Protein AF-A0A6U2PSD7-F1 (afdb_monomer)

Secondary structure (DSSP, 8-state):
-HHHHHHHHHHHHHHHHHHHHHHHHHHHHHHHHHHHHHHHHHHHHHHHHHHHHHHHHHHHHHHHHHHHHHHHHHHHHHHHHHHHHHHHHHHHHHHHHS--TTSGGGHHHHHHHHHHHHHHHHHHHHHHHHHHHHHHHHHHHHHHHHHHHHTT---HHHHHHHHHHHHHHHHHHHHHHHHHHHHHHHHHHHHHHHHHHHHHHHHHHHHHHHHHHHHHHHHHHHHHHHHHHHHHHHHHHHHHHHHHHHHHHHTT-HHHHHHHHHHHHHHHHHHHHHHHHHHHHHHHHHHHHHHHHHHHHHHHHHHHHHHHHHHHHHHHHHHHHHHHHHHHHHHHHHHHSS--------PPP------------S----HHHHTTSTT--HHHHHHHHHHT--HHHHHHHIIIIIHHH-TT-SS-EEHHHHHHHHT----HHHHHHHHHTT-SS-SEE-HHHHHHHHHHHHH--HHHHHHHHHHHH-TT--SSB-HHHHHHHHHHHTTT-S-HHHHHHHHHHHHHHHTTTT--TTT-B-HHHHHHHHTT-HHHHHHHHHHHHHHHHHHT-HHHHHHHHHHHTT-

Organism: NCBI:txid163516

Mean predicted aligned error: 21.04 Å

Sequence (571 aa):
SRNHAVIKIQCWWLDKVHWQRIVKQIIEKEQHHRMLYERKLAAKQASIKKLQSLKDKAVSGAIFSEKQFIIKRMFHRRREIVKIQSRWRSYLAFLVLEDKHKRLQNWKFFFRLVFLQRRVQNAVVIQRSVLRFLWKKERICAAVKIQCAFRTYHSINSFQLLLLDLKNISAQKIQRCYWVYCGRCYRKCMRAALEQSTRMIQKAYRRHQALNTAHYRRRKELAMAICEKEKLKKELVWRRHEKRLRDLFASRDNRAAAAIQRSYRSHLTQVREERKAILLVRVEDQKRQTEEDRRNRVIEKKRVKDSLLRSKLRKALETARQIVYWKSERIENNANTGQSHCDHGFGPFTKIKNVSPLKRKNEKVTVDSLKQYKWFNIRLERTMYRFGMDPADILRLHDTSFAGLDFLGEDSVNVADFFEFIGEPCSKFSAWLFSCAHLDGKTSFNFTEYTNLVALVCLMGRDDLLRLLFCSVDQEKNTFLSKEQWMEFVSIMTEYETITHATKSAIRAFERYGEVYGYDRKHKLFFDGFKKILQPFPFVAFPIFRLQAKIKEKHFGEKYWKAISTKLSKD

Structure (mmCIF, N/CA/C/O backbone):
data_AF-A0A6U2PSD7-F1
#
_entry.id   AF-A0A6U2PSD7-F1
#
loop_
_atom_site.group_PDB
_atom_site.id
_atom_site.type_symbol
_atom_site.label_atom_id
_atom_site.label_alt_id
_atom_site.label_comp_id
_atom_site.label_asym_id
_atom_site.label_entity_id
_atom_site.label_seq_id
_atom_site.pdbx_PDB_ins_code
_atom_site.Cartn_x
_atom_site.Cartn_y
_atom_site.Cartn_z
_atom_site.occupancy
_atom_site.B_iso_or_equiv
_atom_site.auth_seq_id
_atom_site.auth_comp_id
_atom_site.auth_asym_id
_atom_site.auth_atom_id
_atom_site.pdbx_PDB_model_num
ATOM 1 N N . SER A 1 1 ? 65.368 31.674 -83.356 1.00 53.53 1 SER A N 1
ATOM 2 C CA . SER A 1 1 ? 64.575 30.689 -82.583 1.00 53.53 1 SER A CA 1
ATOM 3 C C . SER A 1 1 ? 65.362 30.031 -81.441 1.00 53.53 1 SER A C 1
ATOM 5 O O . SER A 1 1 ? 64.817 29.941 -80.349 1.00 53.53 1 SER A O 1
ATOM 7 N N . ARG A 1 2 ? 66.636 29.629 -81.617 1.00 43.56 2 ARG A N 1
ATOM 8 C CA . ARG A 1 2 ? 67.445 28.971 -80.559 1.00 43.56 2 ARG A CA 1
ATOM 9 C C . ARG A 1 2 ? 67.643 29.798 -79.273 1.00 43.56 2 ARG A C 1
ATOM 11 O O . ARG A 1 2 ? 67.434 29.263 -78.191 1.00 43.56 2 ARG A O 1
ATOM 18 N N . ASN A 1 3 ? 67.909 31.105 -79.365 1.00 47.53 3 ASN A N 1
ATOM 19 C CA . ASN A 1 3 ? 68.095 31.955 -78.170 1.00 47.53 3 ASN A CA 1
ATOM 20 C C . ASN A 1 3 ? 66.820 32.105 -77.320 1.00 47.53 3 ASN A C 1
ATOM 22 O O . ASN A 1 3 ? 66.892 32.235 -76.104 1.00 47.53 3 ASN A O 1
ATOM 26 N N . HIS A 1 4 ? 65.642 32.008 -77.939 1.00 51.22 4 HIS A N 1
ATOM 27 C CA . HIS A 1 4 ? 64.362 32.127 -77.238 1.00 51.22 4 HIS A CA 1
ATOM 28 C C . HIS A 1 4 ? 64.016 30.858 -76.435 1.00 51.22 4 HIS A C 1
ATOM 30 O O . HIS A 1 4 ? 63.383 30.932 -75.383 1.00 51.22 4 HIS A O 1
ATOM 36 N N . ALA A 1 5 ? 64.471 29.690 -76.903 1.00 56.47 5 ALA A N 1
ATOM 37 C CA . ALA A 1 5 ? 64.331 28.426 -76.181 1.00 56.47 5 ALA A CA 1
ATOM 38 C C . ALA A 1 5 ? 65.278 28.355 -74.971 1.00 56.47 5 ALA A C 1
ATOM 40 O O . ALA A 1 5 ? 64.866 27.917 -73.900 1.00 56.47 5 ALA A O 1
ATOM 41 N N . VAL A 1 6 ? 66.512 28.854 -75.111 1.00 57.22 6 VAL A N 1
ATOM 42 C CA . VAL A 1 6 ? 67.492 28.908 -74.011 1.00 57.22 6 VAL A CA 1
ATOM 43 C C . VAL A 1 6 ? 67.008 29.823 -72.882 1.00 57.22 6 VAL A C 1
ATOM 45 O O . VAL A 1 6 ? 67.051 29.419 -71.723 1.00 57.22 6 VAL A O 1
ATOM 48 N N . ILE A 1 7 ? 66.446 30.992 -73.210 1.00 59.22 7 ILE A N 1
ATOM 49 C CA . ILE A 1 7 ? 65.887 31.920 -72.213 1.00 59.22 7 ILE A CA 1
ATOM 50 C C . ILE A 1 7 ? 64.680 31.299 -71.492 1.00 59.22 7 ILE A C 1
ATOM 52 O O . ILE A 1 7 ? 64.607 31.364 -70.269 1.00 59.22 7 ILE A O 1
ATOM 56 N N . LYS A 1 8 ? 63.768 30.612 -72.199 1.00 58.31 8 LYS A N 1
ATOM 57 C CA . LYS A 1 8 ? 62.631 29.927 -71.550 1.00 58.31 8 LYS A CA 1
ATOM 58 C C . LYS A 1 8 ? 63.069 28.784 -70.630 1.00 58.31 8 LYS A C 1
ATOM 60 O O . LYS A 1 8 ? 62.488 28.620 -69.561 1.00 58.31 8 LYS A O 1
ATOM 65 N N . ILE A 1 9 ? 64.098 28.025 -71.010 1.00 57.91 9 ILE A N 1
ATOM 66 C CA . ILE A 1 9 ? 64.656 26.956 -70.168 1.00 57.91 9 ILE A CA 1
ATOM 67 C C . ILE A 1 9 ? 65.362 27.549 -68.940 1.00 57.91 9 ILE A C 1
ATOM 69 O O . ILE A 1 9 ? 65.178 27.038 -67.837 1.00 57.91 9 ILE A O 1
ATOM 73 N N . GLN A 1 10 ? 66.100 28.653 -69.094 1.00 48.75 10 GLN A N 1
ATOM 74 C CA . GLN A 1 10 ? 66.728 29.359 -67.973 1.00 48.75 10 GLN A CA 1
ATOM 75 C C . GLN A 1 10 ? 65.694 29.971 -67.018 1.00 48.75 10 GLN A C 1
ATOM 77 O O . GLN A 1 10 ? 65.839 29.812 -65.809 1.00 48.75 10 GLN A O 1
ATOM 82 N N . CYS A 1 11 ? 64.618 30.585 -67.522 1.00 52.31 11 CYS A N 1
ATOM 83 C CA . CYS A 1 11 ? 63.522 31.092 -66.690 1.00 52.31 11 CYS A CA 1
ATOM 84 C C . CYS A 1 11 ? 62.804 29.963 -65.933 1.00 52.31 11 CYS A C 1
ATOM 86 O O . CYS A 1 11 ? 62.555 30.096 -64.739 1.00 52.31 11 CYS A O 1
ATOM 88 N N . TRP A 1 12 ? 62.545 28.824 -66.583 1.00 62.75 12 TRP A N 1
ATOM 89 C CA . TRP A 1 12 ? 61.903 27.670 -65.941 1.00 62.75 12 TRP A CA 1
ATOM 90 C C . TRP A 1 12 ? 62.795 27.009 -64.879 1.00 62.75 12 TRP A C 1
ATOM 92 O O . TRP A 1 12 ? 62.325 26.568 -63.829 1.00 62.75 12 TRP A O 1
ATOM 102 N N . TRP A 1 13 ? 64.107 26.965 -65.124 1.00 61.31 13 TRP A N 1
ATOM 103 C CA . TRP A 1 13 ? 65.076 26.443 -64.164 1.00 61.31 13 TRP A CA 1
ATOM 104 C C . TRP A 1 13 ? 65.257 27.383 -62.964 1.00 61.31 13 TRP A C 1
ATOM 106 O O . TRP A 1 13 ? 65.290 26.918 -61.823 1.00 61.31 13 TRP A O 1
ATOM 116 N N . LEU A 1 14 ? 65.288 28.700 -63.199 1.00 53.59 14 LEU A N 1
ATOM 117 C CA . LEU A 1 14 ? 65.315 29.711 -62.140 1.00 53.59 14 LEU A CA 1
ATOM 118 C C . LEU A 1 14 ? 64.041 29.673 -61.286 1.00 53.59 14 LEU A C 1
ATOM 120 O O . LEU A 1 14 ? 64.161 29.722 -60.064 1.00 53.59 14 LEU A O 1
ATOM 124 N N . ASP A 1 15 ? 62.863 29.462 -61.883 1.00 65.81 15 ASP A N 1
ATOM 125 C CA . ASP A 1 15 ? 61.609 29.248 -61.144 1.00 65.81 15 ASP A CA 1
ATOM 126 C C . ASP A 1 15 ? 61.673 27.994 -60.270 1.00 65.81 15 ASP A C 1
ATOM 128 O O . ASP A 1 15 ? 61.296 28.028 -59.100 1.00 65.81 15 ASP A O 1
ATOM 132 N N . LYS A 1 16 ? 62.229 26.888 -60.777 1.00 69.69 16 LYS A N 1
ATOM 133 C CA . LYS A 1 16 ? 62.371 25.647 -60.000 1.00 69.69 16 LYS A CA 1
ATOM 134 C C . LYS A 1 16 ? 63.311 25.815 -58.802 1.00 69.69 16 LYS A C 1
ATOM 136 O O . LYS A 1 16 ? 63.000 25.331 -57.712 1.00 69.69 16 LYS A O 1
ATOM 141 N N . VAL A 1 17 ? 64.436 26.512 -58.972 1.00 71.50 17 VAL A N 1
ATOM 142 C CA . VAL A 1 17 ? 65.392 26.796 -57.884 1.00 71.50 17 VAL A CA 1
ATOM 143 C C . VAL A 1 17 ? 64.804 27.790 -56.878 1.00 71.50 17 VAL A C 1
ATOM 145 O O . VAL A 1 17 ? 64.969 27.619 -55.666 1.00 71.50 17 VAL A O 1
ATOM 148 N N . HIS A 1 18 ? 64.071 28.800 -57.352 1.00 69.12 18 HIS A N 1
ATOM 149 C CA . HIS A 1 18 ? 63.378 29.756 -56.490 1.00 69.12 18 HIS A CA 1
ATOM 150 C C . HIS A 1 18 ? 62.285 29.062 -55.667 1.00 69.12 18 HIS A C 1
ATOM 152 O O . HIS A 1 18 ? 62.185 29.265 -54.456 1.00 69.12 18 HIS A O 1
ATOM 158 N N . TRP A 1 19 ? 61.548 28.140 -56.286 1.00 62.28 19 TRP A N 1
ATOM 159 C CA . TRP A 1 19 ? 60.524 27.351 -55.613 1.00 62.28 19 TRP A CA 1
ATOM 160 C C . TRP A 1 19 ? 61.103 26.373 -54.595 1.00 62.28 19 TRP A C 1
ATOM 162 O O . TRP A 1 19 ? 60.588 26.265 -53.485 1.00 62.28 19 TRP A O 1
ATOM 172 N N . GLN A 1 20 ? 62.243 25.747 -54.892 1.00 73.81 20 GLN A N 1
ATOM 173 C CA . GLN A 1 20 ? 62.966 24.935 -53.911 1.00 73.81 20 GLN A CA 1
ATOM 174 C C . GLN A 1 20 ? 63.449 25.756 -52.707 1.00 73.81 20 GLN A C 1
ATOM 176 O O . GLN A 1 20 ? 63.364 25.275 -51.577 1.00 73.81 20 GLN A O 1
ATOM 181 N N . ARG A 1 21 ? 63.900 27.004 -52.909 1.00 73.25 21 ARG A N 1
ATOM 182 C CA . ARG A 1 21 ? 64.253 27.906 -51.797 1.00 73.25 21 ARG A CA 1
ATOM 183 C C . ARG A 1 21 ? 63.039 28.282 -50.953 1.00 73.25 21 ARG A C 1
ATOM 185 O O . ARG A 1 21 ? 63.138 28.243 -49.730 1.00 73.25 21 ARG A O 1
ATOM 192 N N . ILE A 1 22 ? 61.905 28.595 -51.575 1.00 65.44 22 ILE A N 1
ATOM 193 C CA . ILE A 1 22 ? 60.672 28.944 -50.855 1.00 65.44 22 ILE A CA 1
ATOM 194 C C . ILE A 1 22 ? 60.147 27.742 -50.063 1.00 65.44 22 ILE A C 1
ATOM 196 O O . ILE A 1 22 ? 59.850 27.874 -48.877 1.00 65.44 22 ILE A O 1
ATOM 200 N N . VAL A 1 23 ? 60.117 26.550 -50.663 1.00 66.31 23 VAL A N 1
ATOM 201 C CA . VAL A 1 23 ? 59.725 25.313 -49.970 1.00 66.31 23 VAL A CA 1
ATOM 202 C C . VAL A 1 23 ? 60.666 25.023 -48.800 1.00 66.31 23 VAL A C 1
ATOM 204 O O . VAL A 1 23 ? 60.197 24.721 -47.704 1.00 66.31 23 VAL A O 1
ATOM 207 N N . LYS A 1 24 ? 61.982 25.186 -48.985 1.00 83.62 24 LYS A N 1
ATOM 208 C CA . LYS A 1 24 ? 62.962 25.027 -47.902 1.00 83.62 24 LYS A CA 1
ATOM 209 C C . LYS A 1 24 ? 62.713 26.017 -46.757 1.00 83.62 24 LYS A C 1
ATOM 211 O O . LYS A 1 24 ? 62.668 25.595 -45.606 1.00 83.62 24 LYS A O 1
ATOM 216 N N . GLN A 1 25 ? 62.453 27.291 -47.055 1.00 79.19 25 GLN A N 1
ATOM 217 C CA . GLN A 1 25 ? 62.132 28.301 -46.037 1.00 79.19 25 GLN A CA 1
ATOM 218 C C . GLN A 1 25 ? 60.815 28.014 -45.302 1.00 79.19 25 GLN A C 1
ATOM 220 O O . GLN A 1 25 ? 60.708 28.278 -44.104 1.00 79.19 25 GLN A O 1
ATOM 225 N N . ILE A 1 26 ? 59.805 27.477 -45.992 1.00 71.12 26 ILE A N 1
ATOM 226 C CA . ILE A 1 26 ? 58.536 27.074 -45.369 1.00 71.12 26 ILE A CA 1
ATOM 227 C C . ILE A 1 26 ? 58.768 25.897 -44.417 1.00 71.12 26 ILE A C 1
ATOM 229 O O . ILE A 1 26 ? 58.312 25.951 -43.276 1.00 71.12 26 ILE A O 1
ATOM 233 N N . ILE A 1 27 ? 59.532 24.886 -44.842 1.00 77.19 27 ILE A N 1
ATOM 234 C CA . ILE A 1 27 ? 59.885 23.730 -44.005 1.00 77.19 27 ILE A CA 1
ATOM 235 C C . ILE A 1 27 ? 60.679 24.178 -42.770 1.00 77.19 27 ILE A C 1
ATOM 237 O O . ILE A 1 27 ? 60.369 23.755 -41.659 1.00 77.19 27 ILE A O 1
ATOM 241 N N . GLU A 1 28 ? 61.658 25.069 -42.930 1.00 85.50 28 GLU A N 1
ATOM 242 C CA . GLU A 1 28 ? 62.446 25.614 -41.816 1.00 85.50 28 GLU A CA 1
ATOM 243 C C . GLU A 1 28 ? 61.575 26.422 -40.838 1.00 85.50 28 GLU A C 1
ATOM 245 O O . GLU A 1 28 ? 61.685 26.253 -39.620 1.00 85.50 28 GLU A O 1
ATOM 250 N N . LYS A 1 29 ? 60.640 27.245 -41.340 1.00 80.44 29 LYS A N 1
ATOM 251 C CA . LYS A 1 29 ? 59.667 27.964 -40.497 1.00 80.44 29 LYS A CA 1
ATOM 252 C C . LYS A 1 29 ? 58.731 27.008 -39.761 1.00 80.44 29 LYS A C 1
ATOM 254 O O . LYS A 1 29 ? 58.447 27.217 -38.581 1.00 80.44 29 LYS A O 1
ATOM 259 N N . GLU A 1 30 ? 58.264 25.953 -40.418 1.00 76.12 30 GLU A N 1
ATOM 260 C CA . GLU A 1 30 ? 57.385 24.956 -39.808 1.00 76.12 30 GLU A CA 1
ATOM 261 C C . GLU A 1 30 ? 58.115 24.149 -38.723 1.00 76.12 30 GLU A C 1
ATOM 263 O O . GLU A 1 30 ? 57.589 23.970 -37.620 1.00 76.12 30 GLU A O 1
ATOM 268 N N . GLN A 1 31 ? 59.366 23.754 -38.974 1.00 83.12 31 GLN A N 1
ATOM 269 C CA . GLN A 1 31 ? 60.235 23.125 -37.976 1.00 83.12 31 GLN A CA 1
ATOM 270 C C . GLN A 1 31 ? 60.494 24.052 -36.782 1.00 83.12 31 GLN A C 1
ATOM 272 O O . GLN A 1 31 ? 60.414 23.614 -35.630 1.00 83.12 31 GLN A O 1
ATOM 277 N N . HIS A 1 32 ? 60.722 25.344 -37.027 1.00 84.12 32 HIS A N 1
ATOM 278 C CA . HIS A 1 32 ? 60.884 26.335 -35.967 1.00 84.12 32 HIS A CA 1
ATOM 279 C C . HIS A 1 32 ? 59.610 26.485 -35.115 1.00 84.12 32 HIS A C 1
ATOM 281 O O . HIS A 1 32 ? 59.669 26.442 -33.881 1.00 84.12 32 HIS A O 1
ATOM 287 N N . HIS A 1 33 ? 58.436 26.579 -35.746 1.00 77.81 33 HIS A N 1
ATOM 288 C CA . HIS A 1 33 ? 57.153 26.623 -35.041 1.00 77.81 33 HIS A CA 1
ATOM 289 C C . HIS A 1 33 ? 56.880 25.349 -34.237 1.00 77.81 33 HIS A C 1
ATOM 291 O O . HIS A 1 33 ? 56.381 25.433 -33.108 1.00 77.81 33 HIS A O 1
ATOM 297 N N . ARG A 1 34 ? 57.245 24.182 -34.775 1.00 78.25 34 ARG A N 1
ATOM 298 C CA . ARG A 1 34 ? 57.134 22.897 -34.080 1.00 78.25 34 ARG A CA 1
ATOM 299 C C . ARG A 1 34 ? 58.025 22.852 -32.840 1.00 78.25 34 ARG A C 1
ATOM 301 O O . ARG A 1 34 ? 57.526 22.529 -31.763 1.00 78.25 34 ARG A O 1
ATOM 308 N N . MET A 1 35 ? 59.280 23.291 -32.943 1.00 89.19 35 MET A N 1
ATOM 309 C CA . MET A 1 35 ? 60.179 23.415 -31.789 1.00 89.19 35 MET A CA 1
ATOM 310 C C . MET A 1 35 ? 59.629 24.363 -30.713 1.00 89.19 35 MET A C 1
ATOM 312 O O . MET A 1 35 ? 59.652 24.041 -29.523 1.00 89.19 35 MET A O 1
ATOM 316 N N . LEU A 1 36 ? 59.103 25.532 -31.098 1.00 84.88 36 LEU A N 1
ATOM 317 C CA . LEU A 1 36 ? 58.498 26.475 -30.149 1.00 84.88 36 LEU A CA 1
ATOM 318 C C . LEU A 1 36 ? 57.265 25.883 -29.456 1.00 84.88 36 LEU A C 1
ATOM 320 O O . LEU A 1 36 ? 57.044 26.117 -28.263 1.00 84.88 36 LEU A O 1
ATOM 324 N N . TYR A 1 37 ? 56.462 25.112 -30.187 1.00 80.25 37 TYR A N 1
ATOM 325 C CA . TYR A 1 37 ? 55.308 24.416 -29.633 1.00 80.25 37 TYR A CA 1
ATOM 326 C C . TYR A 1 37 ? 55.726 23.337 -28.628 1.00 80.25 37 TYR A C 1
ATOM 328 O O . TYR A 1 37 ? 55.183 23.292 -27.522 1.00 80.25 37 TYR A O 1
ATOM 336 N N . GLU A 1 38 ? 56.725 22.522 -28.966 1.00 83.75 38 GLU A N 1
ATOM 337 C CA . GLU A 1 38 ? 57.268 21.482 -28.087 1.00 83.75 38 GLU A CA 1
ATOM 338 C C . GLU A 1 38 ? 57.881 22.081 -26.814 1.00 83.75 38 GLU A C 1
ATOM 340 O O . GLU A 1 38 ? 57.587 21.607 -25.715 1.00 83.75 38 GLU A O 1
ATOM 345 N N . ARG A 1 39 ? 58.604 23.208 -26.913 1.00 87.19 39 ARG A N 1
ATOM 346 C CA . ARG A 1 39 ? 59.087 23.961 -25.739 1.00 87.19 39 ARG A CA 1
ATOM 347 C C . ARG A 1 39 ? 57.944 24.456 -24.849 1.00 87.19 39 ARG A C 1
ATOM 349 O O . ARG A 1 39 ? 58.003 24.300 -23.629 1.00 87.19 39 ARG A O 1
ATOM 356 N N . LYS A 1 40 ? 56.873 25.013 -25.429 1.00 85.94 40 LYS A N 1
ATOM 357 C CA . LYS A 1 40 ? 55.687 25.455 -24.665 1.00 85.94 40 LYS A CA 1
ATOM 358 C C . LYS A 1 40 ? 54.956 24.283 -24.007 1.00 85.94 40 LYS A C 1
ATOM 360 O O . LYS A 1 40 ? 54.444 24.426 -22.894 1.00 85.94 40 LYS A O 1
ATOM 365 N N . LEU A 1 41 ? 54.895 23.133 -24.677 1.00 82.06 41 LEU A N 1
ATOM 366 C CA . LEU A 1 41 ? 54.286 21.920 -24.141 1.00 82.06 41 LEU A CA 1
ATOM 367 C C . LEU A 1 41 ? 55.108 21.362 -22.972 1.00 82.06 41 LEU A C 1
ATOM 369 O O . LEU A 1 41 ? 54.536 21.083 -21.918 1.00 82.06 41 LEU A O 1
ATOM 373 N N . ALA A 1 42 ? 56.432 21.290 -23.121 1.00 84.44 42 ALA A N 1
ATOM 374 C CA . ALA A 1 42 ? 57.354 20.873 -22.069 1.00 84.44 42 ALA A CA 1
ATOM 375 C C . ALA A 1 42 ? 57.277 21.802 -20.845 1.00 84.44 42 ALA A C 1
ATOM 377 O O . ALA A 1 42 ? 57.155 21.325 -19.716 1.00 84.44 42 ALA A O 1
ATOM 378 N N . ALA A 1 43 ? 57.230 23.123 -21.054 1.00 85.25 43 ALA A N 1
ATOM 379 C CA . ALA A 1 43 ? 57.054 24.097 -19.976 1.00 85.25 43 ALA A CA 1
ATOM 380 C C . ALA A 1 43 ? 55.729 23.890 -19.221 1.00 85.25 43 ALA A C 1
ATOM 382 O O . ALA A 1 43 ? 55.714 23.842 -17.992 1.00 85.25 43 ALA A O 1
ATOM 383 N N . LYS A 1 44 ? 54.614 23.676 -19.938 1.00 81.38 44 LYS A N 1
ATOM 384 C CA . LYS A 1 44 ? 53.315 23.368 -19.313 1.00 81.38 44 LYS A CA 1
ATOM 385 C C . LYS A 1 44 ? 53.340 22.053 -18.537 1.00 81.38 44 LYS A C 1
ATOM 387 O O . LYS A 1 44 ? 52.790 21.990 -17.439 1.00 81.38 44 LYS A O 1
ATOM 392 N N . GLN A 1 45 ? 53.969 21.012 -19.078 1.00 82.75 45 GLN A N 1
ATOM 393 C CA . GLN A 1 45 ? 54.117 19.730 -18.387 1.00 82.75 45 GLN A CA 1
ATOM 394 C C . GLN A 1 45 ? 54.964 19.871 -17.114 1.00 82.75 45 GLN A C 1
ATOM 396 O O . GLN A 1 45 ? 54.596 19.313 -16.079 1.00 82.75 45 GLN A O 1
ATOM 401 N N . ALA A 1 46 ? 56.033 20.671 -17.145 1.00 84.25 46 ALA A N 1
ATOM 402 C CA . ALA A 1 46 ? 56.832 20.991 -15.966 1.00 84.25 46 ALA A CA 1
ATOM 403 C C . ALA A 1 46 ? 56.017 21.760 -14.908 1.00 84.25 46 ALA A C 1
ATOM 405 O O . ALA A 1 46 ? 56.062 21.411 -13.727 1.00 84.25 46 ALA A O 1
ATOM 406 N N . SER A 1 47 ? 55.199 22.742 -15.311 1.00 81.12 47 SER A N 1
ATOM 407 C CA . SER A 1 47 ? 54.291 23.450 -14.395 1.00 81.12 47 SER A CA 1
ATOM 408 C C . SER A 1 47 ? 53.247 22.521 -13.770 1.00 81.12 47 SER A C 1
ATOM 410 O O . SER A 1 47 ? 52.982 22.619 -12.574 1.00 81.12 47 SER A O 1
ATOM 412 N N . ILE A 1 48 ? 52.682 21.588 -14.544 1.00 76.44 48 ILE A N 1
ATOM 413 C CA . ILE A 1 48 ? 51.728 20.590 -14.036 1.00 76.44 48 ILE A CA 1
ATOM 414 C C . ILE A 1 48 ? 52.404 19.666 -13.019 1.00 76.44 48 ILE A C 1
ATOM 416 O O . ILE A 1 48 ? 51.853 19.470 -11.938 1.00 76.44 48 ILE A O 1
ATOM 420 N N . LYS A 1 49 ? 53.610 19.160 -13.311 1.00 82.38 49 LYS A N 1
ATOM 421 C CA . LYS A 1 49 ? 54.385 18.341 -12.363 1.00 82.38 49 LYS A CA 1
ATOM 422 C C . LYS A 1 49 ? 54.712 19.109 -11.078 1.00 82.38 49 LYS A C 1
ATOM 424 O O . LYS A 1 49 ? 54.605 18.550 -9.990 1.00 82.38 49 LYS A O 1
ATOM 429 N N . LYS A 1 50 ? 55.042 20.403 -11.179 1.00 85.19 50 LYS A N 1
ATOM 430 C CA . LYS A 1 50 ? 55.270 21.283 -10.019 1.00 85.19 50 LYS A CA 1
ATOM 431 C C . LYS A 1 50 ? 53.996 21.486 -9.189 1.00 85.19 50 LYS A C 1
ATOM 433 O O . LYS A 1 50 ? 54.050 21.445 -7.966 1.00 85.19 50 LYS A O 1
ATOM 438 N N . LEU A 1 51 ? 52.839 21.664 -9.827 1.00 72.81 51 LEU A N 1
ATOM 439 C CA . LEU A 1 51 ? 51.552 21.784 -9.129 1.00 72.81 51 LEU A CA 1
ATOM 440 C C . LEU A 1 51 ? 51.112 20.467 -8.480 1.00 72.81 51 LEU A C 1
ATOM 442 O O . LEU A 1 51 ? 50.559 20.485 -7.383 1.00 72.81 51 LEU A O 1
ATOM 446 N N . GLN A 1 52 ? 51.374 19.331 -9.128 1.00 73.00 52 GLN A N 1
ATOM 447 C CA . GLN A 1 52 ? 51.122 18.006 -8.561 1.00 73.00 52 GLN A CA 1
ATOM 448 C C . GLN A 1 52 ? 52.006 17.757 -7.340 1.00 73.00 52 GLN A C 1
ATOM 450 O O . GLN A 1 52 ? 51.476 17.412 -6.294 1.00 73.00 52 GLN A O 1
ATOM 455 N N . SER A 1 53 ? 53.306 18.059 -7.405 1.00 77.69 53 SER A N 1
ATOM 456 C CA . SER A 1 53 ? 54.190 17.901 -6.245 1.00 77.69 53 SER A CA 1
ATOM 457 C C . SER A 1 53 ? 53.833 18.840 -5.086 1.00 77.69 53 SER A C 1
ATOM 459 O O . SER A 1 53 ? 53.929 18.441 -3.929 1.00 77.69 53 SER A O 1
ATOM 461 N N . LEU A 1 54 ? 53.357 20.061 -5.363 1.00 73.44 54 LEU A N 1
ATOM 462 C CA . LEU A 1 54 ? 52.826 20.968 -4.336 1.00 73.44 54 LEU A CA 1
ATOM 463 C C . LEU A 1 54 ? 51.520 20.448 -3.724 1.00 73.44 54 LEU A C 1
ATOM 465 O O . LEU A 1 54 ? 51.350 20.511 -2.508 1.00 73.44 54 LEU A O 1
ATOM 469 N N . LYS A 1 55 ? 50.616 19.898 -4.541 1.00 74.00 55 LYS A N 1
ATOM 470 C CA . LYS A 1 55 ? 49.373 19.274 -4.073 1.00 74.00 55 LYS A CA 1
ATOM 471 C C . LYS A 1 55 ? 49.664 18.038 -3.227 1.00 74.00 55 LYS A C 1
ATOM 473 O O . LYS A 1 55 ? 49.078 17.896 -2.160 1.00 74.00 55 LYS A O 1
ATOM 478 N N . ASP A 1 56 ? 50.595 17.197 -3.649 1.00 66.62 56 ASP A N 1
ATOM 479 C CA . ASP A 1 56 ? 50.983 15.997 -2.915 1.00 66.62 56 ASP A CA 1
ATOM 480 C C . ASP A 1 56 ? 51.705 16.360 -1.615 1.00 66.62 56 ASP A C 1
ATOM 482 O O . ASP A 1 56 ? 51.445 15.734 -0.591 1.00 66.62 56 ASP A O 1
ATOM 486 N N . LYS A 1 57 ? 52.507 17.436 -1.587 1.00 69.81 57 LYS A N 1
ATOM 487 C CA . LYS A 1 57 ? 53.086 18.001 -0.353 1.00 69.81 57 LYS A CA 1
ATOM 488 C C . LYS A 1 57 ? 52.028 18.603 0.579 1.00 69.81 57 LYS A C 1
ATOM 490 O O . LYS A 1 57 ? 52.110 18.410 1.786 1.00 69.81 57 LYS A O 1
ATOM 495 N N . ALA A 1 58 ? 51.010 19.282 0.049 1.00 63.22 58 ALA A N 1
ATOM 496 C CA . ALA A 1 58 ? 49.926 19.856 0.850 1.00 63.22 58 ALA A CA 1
ATOM 497 C C . ALA A 1 58 ? 48.993 18.775 1.420 1.00 63.22 58 ALA A C 1
ATOM 499 O O . ALA A 1 58 ? 48.609 18.829 2.586 1.00 63.22 58 ALA A O 1
ATOM 500 N N . VAL A 1 59 ? 48.664 17.760 0.617 1.00 57.06 59 VAL A N 1
ATOM 501 C CA . VAL A 1 59 ? 47.828 16.622 1.016 1.00 57.06 59 VAL A CA 1
ATOM 502 C C . VAL A 1 59 ? 48.580 15.711 1.984 1.00 57.06 59 VAL A C 1
ATOM 504 O O . VAL A 1 59 ? 48.018 15.332 3.007 1.00 57.06 59 VAL A O 1
ATOM 507 N N . SER A 1 60 ? 49.857 15.408 1.736 1.00 54.56 60 SER A N 1
ATOM 508 C CA . SER A 1 60 ? 50.681 14.658 2.692 1.00 54.56 60 SER A CA 1
ATOM 509 C C . SER A 1 60 ? 50.929 15.453 3.973 1.00 54.56 60 SER A C 1
ATOM 511 O O . SER A 1 60 ? 50.821 14.868 5.040 1.00 54.56 60 SER A O 1
ATOM 513 N N . GLY A 1 61 ? 51.138 16.771 3.910 1.00 65.88 61 GLY A N 1
ATOM 514 C CA . GLY A 1 61 ? 51.256 17.644 5.082 1.00 65.88 61 GLY A CA 1
ATOM 515 C C . GLY A 1 61 ? 49.976 17.729 5.920 1.00 65.88 61 GLY A C 1
ATOM 516 O O . GLY A 1 61 ? 50.049 17.638 7.143 1.00 65.88 61 GLY A O 1
ATOM 517 N N . ALA A 1 62 ? 48.801 17.830 5.289 1.00 53.16 62 ALA A N 1
ATOM 518 C CA . ALA A 1 62 ? 47.507 17.843 5.979 1.00 53.16 62 ALA A CA 1
ATOM 519 C C . ALA A 1 62 ? 47.148 16.469 6.567 1.00 53.16 62 ALA A C 1
ATOM 521 O O . ALA A 1 62 ? 46.740 16.370 7.720 1.00 53.16 62 ALA A O 1
ATOM 522 N N . ILE A 1 63 ? 47.379 15.387 5.817 1.00 51.38 63 ILE A N 1
ATOM 523 C CA . ILE A 1 63 ? 47.164 14.021 6.311 1.00 51.38 63 ILE A CA 1
ATOM 524 C C . ILE A 1 63 ? 48.172 13.685 7.416 1.00 51.38 63 ILE A C 1
ATOM 526 O O . ILE A 1 63 ? 47.818 13.007 8.378 1.00 51.38 63 ILE A O 1
ATOM 530 N N . PHE A 1 64 ? 49.417 14.153 7.311 1.00 54.28 64 PHE A N 1
ATOM 531 C CA . PHE A 1 64 ? 50.442 13.946 8.329 1.00 54.28 64 PHE A CA 1
ATOM 532 C C . PHE A 1 64 ? 50.169 14.782 9.579 1.00 54.28 64 PHE A C 1
ATOM 534 O O . PHE A 1 64 ? 50.304 14.241 10.670 1.00 54.28 64 PHE A O 1
ATOM 541 N N . SER A 1 65 ? 49.718 16.037 9.467 1.00 59.34 65 SER A N 1
ATOM 542 C CA . SER A 1 65 ? 49.356 16.866 10.626 1.00 59.34 65 SER A CA 1
ATOM 543 C C . SER A 1 65 ? 48.109 16.340 11.341 1.00 59.34 65 SER A C 1
ATOM 545 O O . SER A 1 65 ? 48.090 16.281 12.570 1.00 59.34 65 SER A O 1
ATOM 547 N N . GLU A 1 66 ? 47.113 15.850 10.601 1.00 56.09 66 GLU A N 1
ATOM 548 C CA . GLU A 1 66 ? 45.894 15.268 11.162 1.00 56.09 66 GLU A CA 1
ATOM 549 C C . GLU A 1 66 ? 46.153 13.879 11.768 1.00 56.09 66 GLU A C 1
ATOM 551 O O . GLU A 1 66 ? 45.715 13.601 12.888 1.00 56.09 66 GLU A O 1
ATOM 556 N N . LYS A 1 67 ? 46.976 13.036 11.122 1.00 58.12 67 LYS A N 1
ATOM 557 C CA . LYS A 1 67 ? 47.467 11.786 11.730 1.00 58.12 67 LYS A CA 1
ATOM 558 C C . LYS A 1 67 ? 48.327 12.058 12.960 1.00 58.12 67 LYS A C 1
ATOM 560 O O . LYS A 1 67 ? 48.111 11.405 13.972 1.00 58.12 67 LYS A O 1
ATOM 565 N N . GLN A 1 68 ? 49.246 13.024 12.929 1.00 63.09 68 GLN A N 1
ATOM 566 C CA . GLN A 1 68 ? 50.052 13.437 14.087 1.00 63.09 68 GLN A CA 1
ATOM 567 C C . GLN A 1 68 ? 49.171 13.963 15.221 1.00 63.09 68 GLN A C 1
ATOM 569 O O . GLN A 1 68 ? 49.425 13.648 16.379 1.00 63.09 68 GLN A O 1
ATOM 574 N N . PHE A 1 69 ? 48.107 14.708 14.920 1.00 61.38 69 PHE A N 1
ATOM 575 C CA . PHE A 1 69 ? 47.156 15.200 15.915 1.00 61.38 69 PHE A CA 1
ATOM 576 C C . PHE A 1 69 ? 46.357 14.056 16.555 1.00 61.38 69 PHE A C 1
ATOM 578 O O . PHE A 1 69 ? 46.257 13.976 17.781 1.00 61.38 69 PHE A O 1
ATOM 585 N N . ILE A 1 70 ? 45.849 13.119 15.749 1.00 59.53 70 ILE A N 1
ATOM 586 C CA . ILE A 1 70 ? 45.138 11.922 16.226 1.00 59.53 70 ILE A CA 1
ATOM 587 C C . ILE A 1 70 ? 46.075 11.025 17.044 1.00 59.53 70 ILE A C 1
ATOM 589 O O . ILE A 1 70 ? 45.710 10.594 18.138 1.00 59.53 70 ILE A O 1
ATOM 593 N N . ILE A 1 71 ? 47.299 10.803 16.564 1.00 60.81 71 ILE A N 1
ATOM 594 C CA . ILE A 1 71 ? 48.334 10.011 17.232 1.00 60.81 71 ILE A CA 1
ATOM 595 C C . ILE A 1 71 ? 48.749 10.685 18.543 1.00 60.81 71 ILE A C 1
ATOM 597 O O . ILE A 1 71 ? 48.719 10.021 19.572 1.00 60.81 71 ILE A O 1
ATOM 601 N N . LYS A 1 72 ? 49.023 11.997 18.577 1.00 61.50 72 LYS A N 1
ATOM 602 C CA . LYS A 1 72 ? 49.310 12.744 19.819 1.00 61.50 72 LYS A CA 1
ATOM 603 C C . LYS A 1 72 ? 48.150 12.669 20.807 1.00 61.50 72 LYS A C 1
ATOM 605 O O . LYS A 1 72 ? 48.385 12.487 21.996 1.00 61.50 72 LYS A O 1
ATOM 610 N N . ARG A 1 73 ? 46.896 12.737 20.346 1.00 62.03 73 ARG A N 1
ATOM 611 C CA . ARG A 1 73 ? 45.707 12.631 21.210 1.00 62.03 73 ARG A CA 1
ATOM 612 C C . ARG A 1 73 ? 45.501 11.211 21.743 1.00 62.03 73 ARG A C 1
ATOM 614 O O . ARG A 1 73 ? 45.128 11.040 22.904 1.00 62.03 73 ARG A O 1
ATOM 621 N N . MET A 1 74 ? 45.785 10.196 20.930 1.00 59.53 74 MET A N 1
ATOM 622 C CA . MET A 1 74 ? 45.804 8.792 21.343 1.00 59.53 74 MET A CA 1
ATOM 623 C C . MET A 1 74 ? 46.944 8.497 22.315 1.00 59.53 74 MET A C 1
ATOM 625 O O . MET A 1 74 ? 46.706 7.839 23.322 1.00 59.53 74 MET A O 1
ATOM 629 N N . PHE A 1 75 ? 48.150 9.008 22.060 1.00 60.16 75 PHE A N 1
ATOM 630 C CA . PHE A 1 75 ? 49.288 8.903 22.968 1.00 60.16 75 PHE A CA 1
ATOM 631 C C . PHE A 1 75 ? 49.034 9.665 24.256 1.00 60.16 75 PHE A C 1
ATOM 633 O O . PHE A 1 75 ? 49.365 9.143 25.304 1.00 60.16 75 PHE A O 1
ATOM 640 N N . HIS A 1 76 ? 48.390 10.831 24.228 1.00 61.03 76 HIS A N 1
ATOM 641 C CA . HIS A 1 76 ? 48.022 11.544 25.446 1.00 61.03 76 HIS A CA 1
ATOM 642 C C . HIS A 1 76 ? 46.999 10.744 26.259 1.00 61.03 76 HIS A C 1
ATOM 644 O O . HIS A 1 76 ? 47.224 10.510 27.437 1.00 61.03 76 HIS A O 1
ATOM 650 N N . ARG A 1 77 ? 45.950 10.194 25.628 1.00 58.84 77 ARG A N 1
ATOM 651 C CA . ARG A 1 77 ? 45.001 9.291 26.306 1.00 58.84 77 ARG A CA 1
ATOM 652 C C . ARG A 1 77 ? 45.668 8.024 26.832 1.00 58.84 77 ARG A C 1
ATOM 654 O O . ARG A 1 77 ? 45.393 7.641 27.958 1.00 58.84 77 ARG A O 1
ATOM 661 N N . ARG A 1 78 ? 46.558 7.389 26.063 1.00 59.41 78 ARG A N 1
ATOM 662 C CA . ARG A 1 78 ? 47.336 6.228 26.520 1.00 59.41 78 ARG A CA 1
ATOM 663 C C . ARG A 1 78 ? 48.297 6.602 27.639 1.00 59.41 78 ARG A C 1
ATOM 665 O O . ARG A 1 78 ? 48.405 5.834 28.572 1.00 59.41 78 ARG A O 1
ATOM 672 N N . ARG A 1 79 ? 48.950 7.762 27.596 1.00 63.47 79 ARG A N 1
ATOM 673 C CA . ARG A 1 79 ? 49.873 8.242 28.633 1.00 63.47 79 ARG A CA 1
ATOM 674 C C . ARG A 1 79 ? 49.117 8.605 29.906 1.00 63.47 79 ARG A C 1
ATOM 676 O O . ARG A 1 79 ? 49.604 8.290 30.977 1.00 63.47 79 ARG A O 1
ATOM 683 N N . GLU A 1 80 ? 47.916 9.169 29.807 1.00 60.62 80 GLU A N 1
ATOM 684 C CA . GLU A 1 80 ? 47.031 9.389 30.956 1.00 60.62 80 GLU A CA 1
ATOM 685 C C . GLU A 1 80 ? 46.480 8.067 31.504 1.00 60.62 80 GLU A C 1
ATOM 687 O O . GLU A 1 80 ? 46.533 7.845 32.706 1.00 60.62 80 GLU A O 1
ATOM 692 N N . ILE A 1 81 ? 46.063 7.127 30.651 1.00 54.72 81 ILE A N 1
ATOM 693 C CA . ILE A 1 81 ? 45.653 5.779 31.080 1.00 54.72 81 ILE A CA 1
ATOM 694 C C . ILE A 1 81 ? 46.824 5.031 31.725 1.00 54.72 81 ILE A C 1
ATOM 696 O O . ILE A 1 81 ? 46.638 4.421 32.767 1.00 54.72 81 ILE A O 1
ATOM 700 N N . VAL A 1 82 ? 48.032 5.115 31.168 1.00 64.38 82 VAL A N 1
ATOM 701 C CA . VAL A 1 82 ? 49.246 4.490 31.709 1.00 64.38 82 VAL A CA 1
ATOM 702 C C . VAL A 1 82 ? 49.699 5.192 32.982 1.00 64.38 82 VAL A C 1
ATOM 704 O O . VAL A 1 82 ? 50.118 4.504 33.896 1.00 64.38 82 VAL A O 1
ATOM 707 N N . LYS A 1 83 ? 49.558 6.517 33.121 1.00 62.84 83 LYS A N 1
ATOM 708 C CA . LYS A 1 83 ? 49.775 7.223 34.397 1.00 62.84 83 LYS A CA 1
ATOM 709 C C . LYS A 1 83 ? 48.755 6.800 35.447 1.00 62.84 83 LYS A C 1
ATOM 711 O O . LYS A 1 83 ? 49.132 6.598 36.592 1.00 62.84 83 LYS A O 1
ATOM 716 N N . ILE A 1 84 ? 47.484 6.648 35.074 1.00 53.53 84 ILE A N 1
ATOM 717 C CA . ILE A 1 84 ? 46.425 6.171 35.971 1.00 53.53 84 ILE A CA 1
ATOM 718 C C . ILE A 1 84 ? 46.705 4.724 36.377 1.00 53.53 84 ILE A C 1
ATOM 720 O O . ILE A 1 84 ? 46.662 4.410 37.558 1.00 53.53 84 ILE A O 1
ATOM 724 N N . GLN A 1 85 ? 47.062 3.860 35.430 1.00 54.38 85 GLN A N 1
ATOM 725 C CA . GLN A 1 85 ? 47.396 2.459 35.676 1.00 54.38 85 GLN A CA 1
ATOM 726 C C . GLN A 1 85 ? 48.711 2.302 36.440 1.00 54.38 85 GLN A C 1
ATOM 728 O O . GLN A 1 85 ? 48.794 1.434 37.293 1.00 54.38 85 GLN A O 1
ATOM 733 N N . SER A 1 86 ? 49.720 3.132 36.182 1.00 60.16 86 SER A N 1
ATOM 734 C CA . SER A 1 86 ? 50.988 3.168 36.916 1.00 60.16 86 SER A CA 1
ATOM 735 C C . SER A 1 86 ? 50.763 3.672 38.332 1.00 60.16 86 SER A C 1
ATOM 737 O O . SER A 1 86 ? 51.179 2.996 39.255 1.00 60.16 86 SER A O 1
ATOM 739 N N . ARG A 1 87 ? 50.008 4.757 38.541 1.00 56.84 87 ARG A N 1
ATOM 740 C CA . ARG A 1 87 ? 49.613 5.204 39.887 1.00 56.84 87 ARG A CA 1
ATOM 741 C C . ARG A 1 87 ? 48.794 4.148 40.613 1.00 56.84 87 ARG A C 1
ATOM 743 O O . ARG A 1 87 ? 49.008 3.938 41.795 1.00 56.84 87 ARG A O 1
ATOM 750 N N . TRP A 1 88 ? 47.900 3.458 39.913 1.00 49.66 88 TRP A N 1
ATOM 751 C CA . TRP A 1 88 ? 47.094 2.383 40.480 1.00 49.66 88 TRP A CA 1
ATOM 752 C C . TRP A 1 88 ? 47.930 1.138 40.802 1.00 49.66 88 TRP A C 1
ATOM 754 O O . TRP A 1 88 ? 47.723 0.525 41.838 1.00 49.66 88 TRP A O 1
ATOM 764 N N . ARG A 1 89 ? 48.917 0.793 39.966 1.00 57.50 89 ARG A N 1
ATOM 765 C CA . ARG A 1 89 ? 49.854 -0.316 40.196 1.00 57.50 89 ARG A CA 1
ATOM 766 C C . ARG A 1 89 ? 50.886 0.008 41.265 1.00 57.50 89 ARG A C 1
ATOM 768 O O . ARG A 1 89 ? 51.163 -0.866 42.059 1.00 57.50 89 ARG A O 1
ATOM 775 N N . SER A 1 90 ? 51.407 1.230 41.335 1.00 61.94 90 SER A N 1
ATOM 776 C CA . SER A 1 90 ? 52.256 1.701 42.435 1.00 61.94 90 SER A CA 1
ATOM 777 C C . SER A 1 90 ? 51.467 1.764 43.739 1.00 61.94 90 SER A C 1
ATOM 779 O O . SER A 1 90 ? 51.996 1.405 44.778 1.00 61.94 90 SER A O 1
ATOM 781 N N . TYR A 1 91 ? 50.187 2.143 43.687 1.00 51.41 91 TYR A N 1
ATOM 782 C CA . TYR A 1 91 ? 49.285 2.105 44.837 1.00 51.41 91 TYR A CA 1
ATOM 783 C C . TYR A 1 91 ? 48.967 0.670 45.271 1.00 51.41 91 TYR A C 1
ATOM 785 O O . TYR A 1 91 ? 48.986 0.381 46.459 1.00 51.41 91 TYR A O 1
ATOM 793 N N . LEU A 1 92 ? 48.737 -0.252 44.333 1.00 49.38 92 LEU A N 1
ATOM 794 C CA . LEU A 1 92 ? 48.569 -1.668 44.650 1.00 49.38 92 LEU A CA 1
ATOM 795 C C . LEU A 1 92 ? 49.862 -2.327 45.127 1.00 49.38 92 LEU A C 1
ATOM 797 O O . LEU A 1 92 ? 49.810 -3.100 46.064 1.00 49.38 92 LEU A O 1
ATOM 801 N N . ALA A 1 93 ? 51.004 -2.030 44.515 1.00 56.16 93 ALA A N 1
ATOM 802 C CA . ALA A 1 93 ? 52.302 -2.543 44.937 1.00 56.16 93 ALA A CA 1
ATOM 803 C C . ALA A 1 93 ? 52.661 -2.017 46.331 1.00 56.16 93 ALA A C 1
ATOM 805 O O . ALA A 1 93 ? 53.145 -2.782 47.150 1.00 56.16 93 ALA A O 1
ATOM 806 N N . PHE A 1 94 ? 52.330 -0.759 46.641 1.00 53.50 94 PHE A N 1
ATOM 807 C CA . PHE A 1 94 ? 52.414 -0.207 47.994 1.00 53.50 94 PHE A CA 1
ATOM 808 C C . PHE A 1 94 ? 51.485 -0.948 48.976 1.00 53.50 94 PHE A C 1
ATOM 810 O O . PHE A 1 94 ? 51.900 -1.277 50.078 1.00 53.50 94 PHE A O 1
ATOM 817 N N . LEU A 1 95 ? 50.260 -1.292 48.559 1.00 46.12 95 LEU A N 1
ATOM 818 C CA . LEU A 1 95 ? 49.304 -2.071 49.364 1.00 46.12 95 LEU A CA 1
ATOM 819 C C . LEU A 1 95 ? 49.638 -3.568 49.493 1.00 46.12 95 LEU A C 1
ATOM 821 O O . LEU A 1 95 ? 49.092 -4.220 50.375 1.00 46.12 95 LEU A O 1
ATOM 825 N N . VAL A 1 96 ? 50.459 -4.117 48.594 1.00 50.66 96 VAL A N 1
ATOM 826 C CA . VAL A 1 96 ? 50.894 -5.525 48.592 1.00 50.66 96 VAL A CA 1
ATOM 827 C C . VAL A 1 96 ? 52.231 -5.688 49.323 1.00 50.66 96 VAL A C 1
ATOM 829 O O . VAL A 1 96 ? 52.450 -6.722 49.939 1.00 50.66 96 VAL A O 1
ATOM 832 N N . LEU A 1 97 ? 53.106 -4.675 49.292 1.00 50.66 97 LEU A N 1
ATOM 833 C CA . LEU A 1 97 ? 54.366 -4.660 50.045 1.00 50.66 97 LEU A CA 1
ATOM 834 C C . LEU A 1 97 ? 54.168 -4.289 51.523 1.00 50.66 97 LEU A C 1
ATOM 836 O O . LEU A 1 97 ? 54.928 -4.750 52.368 1.00 50.66 97 LEU A O 1
ATOM 840 N N . GLU A 1 98 ? 53.135 -3.514 51.864 1.00 51.59 98 GLU A N 1
ATOM 841 C CA . GLU A 1 98 ? 52.667 -3.394 53.247 1.00 51.59 98 GLU A CA 1
ATOM 842 C C . GLU A 1 98 ? 51.556 -4.417 53.498 1.00 51.59 98 GLU A C 1
ATOM 844 O O . GLU A 1 98 ? 50.374 -4.126 53.309 1.00 51.59 98 GLU A O 1
ATOM 849 N N . ASP A 1 99 ? 51.943 -5.617 53.931 1.00 50.12 99 ASP A N 1
ATOM 850 C CA . ASP A 1 99 ? 51.059 -6.741 54.259 1.00 50.12 99 ASP A CA 1
ATOM 851 C C . ASP A 1 99 ? 50.122 -6.441 55.448 1.00 50.12 99 ASP A C 1
ATOM 853 O O . ASP A 1 99 ? 50.271 -6.958 56.555 1.00 50.12 99 ASP A O 1
ATOM 857 N N . LYS A 1 100 ? 49.159 -5.529 55.258 1.00 47.94 100 LYS A N 1
ATOM 858 C CA . LYS A 1 100 ? 48.098 -5.216 56.224 1.00 47.94 100 LYS A CA 1
ATOM 859 C C . LYS A 1 100 ? 46.783 -4.913 55.511 1.00 47.94 100 LYS A C 1
ATOM 861 O O . LYS A 1 100 ? 46.393 -3.771 55.265 1.00 47.94 100 LYS A O 1
ATOM 866 N N . HIS A 1 101 ? 46.017 -5.984 55.336 1.00 48.66 101 HIS A N 1
ATOM 867 C CA . HIS A 1 101 ? 44.656 -6.100 54.798 1.00 48.66 101 HIS A CA 1
ATOM 868 C C . HIS A 1 101 ? 43.550 -5.205 55.432 1.00 48.66 101 HIS A C 1
ATOM 870 O O . HIS A 1 101 ? 42.370 -5.364 55.113 1.00 48.66 101 HIS A O 1
ATOM 876 N N . LYS A 1 102 ? 43.865 -4.241 56.315 1.00 49.78 102 LYS A N 1
ATOM 877 C CA . LYS A 1 102 ? 42.876 -3.473 57.108 1.00 49.78 102 LYS A CA 1
ATOM 878 C C . LYS A 1 102 ? 42.471 -2.095 56.557 1.00 49.78 102 LYS A C 1
ATOM 880 O O . LYS A 1 102 ? 41.530 -1.509 57.084 1.00 49.78 102 LYS A O 1
ATOM 885 N N . ARG A 1 103 ? 43.092 -1.553 55.497 1.00 48.62 103 ARG A N 1
ATOM 886 C CA . ARG A 1 103 ? 42.787 -0.171 55.026 1.00 48.62 103 ARG A CA 1
ATOM 887 C C . ARG A 1 103 ? 41.935 -0.037 53.757 1.00 48.62 103 ARG A C 1
ATOM 889 O O . ARG A 1 103 ? 41.475 1.066 53.464 1.00 48.62 103 ARG A O 1
ATOM 896 N N . LEU A 1 104 ? 41.576 -1.131 53.082 1.00 45.84 104 LEU A N 1
ATOM 897 C CA . LEU A 1 104 ? 40.607 -1.111 51.966 1.00 45.84 104 LEU A CA 1
ATOM 898 C C . LEU A 1 104 ? 39.178 -0.700 52.391 1.00 45.84 104 LEU A C 1
ATOM 900 O O . LEU A 1 104 ? 38.377 -0.286 51.552 1.00 45.84 104 LEU A O 1
ATOM 904 N N . GLN A 1 105 ? 38.865 -0.700 53.693 1.00 47.09 105 GLN A N 1
ATOM 905 C CA . GLN A 1 105 ? 37.604 -0.156 54.216 1.00 47.09 105 GLN A CA 1
ATOM 906 C C . GLN A 1 105 ? 37.547 1.389 54.255 1.00 47.09 105 GLN A C 1
ATOM 908 O O . GLN A 1 105 ? 36.452 1.954 54.307 1.00 47.09 105 GLN A O 1
ATOM 913 N N . ASN A 1 106 ? 38.676 2.098 54.122 1.00 49.34 106 ASN A N 1
ATOM 914 C CA . ASN A 1 106 ? 38.713 3.560 54.274 1.00 49.34 106 ASN A CA 1
ATOM 915 C C . ASN A 1 106 ? 38.466 4.361 52.984 1.00 49.34 106 ASN A C 1
ATOM 917 O O . ASN A 1 106 ? 38.223 5.565 53.054 1.00 49.34 106 ASN A O 1
ATOM 921 N N . TRP A 1 107 ? 38.393 3.726 51.810 1.00 42.41 107 TRP A N 1
ATOM 922 C CA . TRP A 1 107 ? 37.974 4.422 50.579 1.00 42.41 107 TRP A CA 1
ATOM 923 C C . TRP A 1 107 ? 36.500 4.849 50.626 1.00 42.41 107 TRP A C 1
ATOM 925 O O . TRP A 1 107 ? 36.143 5.949 50.199 1.00 42.41 107 TRP A O 1
ATOM 935 N N . LYS A 1 108 ? 35.644 4.026 51.251 1.00 44.88 108 LYS A N 1
ATOM 936 C CA . LYS A 1 108 ? 34.269 4.416 51.596 1.00 44.88 108 LYS A CA 1
ATOM 937 C C . LYS A 1 108 ? 34.240 5.559 52.610 1.00 44.88 108 LYS A C 1
ATOM 939 O O . LYS A 1 108 ? 33.282 6.319 52.584 1.00 44.88 108 LYS A O 1
ATOM 944 N N . PHE A 1 109 ? 35.252 5.694 53.470 1.00 47.53 109 PHE A N 1
ATOM 945 C CA . PHE A 1 109 ? 35.329 6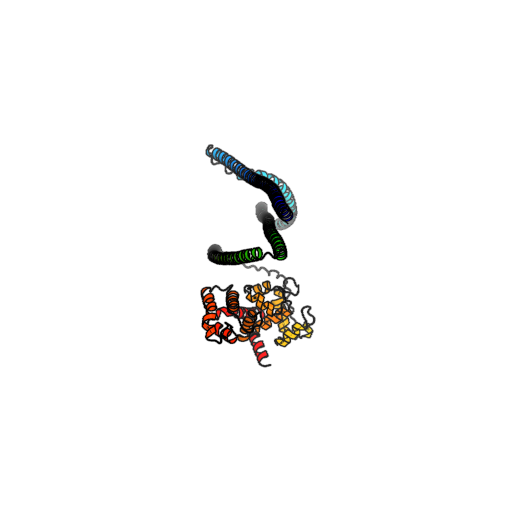.727 54.506 1.00 47.53 109 PHE A CA 1
ATOM 946 C C . PHE A 1 109 ? 35.742 8.091 53.936 1.00 47.53 109 PHE A C 1
ATOM 948 O O . PHE A 1 109 ? 35.091 9.083 54.241 1.00 47.53 109 PHE A O 1
ATOM 955 N N . PHE A 1 110 ? 36.721 8.146 53.027 1.00 42.78 110 PHE A N 1
ATOM 956 C CA . PHE A 1 110 ? 37.175 9.403 52.411 1.00 42.78 110 PHE A CA 1
ATOM 957 C C . PHE A 1 110 ? 36.123 10.013 51.466 1.00 42.78 110 PHE A C 1
ATOM 959 O O . PHE A 1 110 ? 35.797 11.197 51.566 1.00 42.78 110 PHE A O 1
ATOM 966 N N . PHE A 1 111 ? 35.493 9.185 50.618 1.00 47.06 111 PHE A N 1
ATOM 967 C CA . PHE A 1 111 ? 34.351 9.619 49.801 1.00 47.06 111 PHE A CA 1
ATOM 968 C C . PHE A 1 111 ? 33.120 9.943 50.655 1.00 47.06 111 PHE A C 1
ATOM 970 O O . PHE A 1 111 ? 32.358 10.841 50.302 1.00 47.06 111 PHE A O 1
ATOM 977 N N . ARG A 1 112 ? 32.927 9.259 51.795 1.00 47.72 112 ARG A N 1
ATOM 978 C CA . ARG A 1 112 ? 31.916 9.653 52.782 1.00 47.72 112 ARG A CA 1
ATOM 979 C C . ARG A 1 112 ? 32.245 11.009 53.388 1.00 47.72 112 ARG A C 1
ATOM 981 O O . ARG A 1 112 ? 31.333 11.807 53.424 1.00 47.72 112 ARG A O 1
ATOM 988 N N . LEU A 1 113 ? 33.476 11.321 53.787 1.00 43.22 113 LEU A N 1
ATOM 989 C CA . LEU A 1 113 ? 33.814 12.569 54.488 1.00 43.22 113 LEU A CA 1
ATOM 990 C C . LEU A 1 113 ? 33.576 13.827 53.643 1.00 43.22 113 LEU A C 1
ATOM 992 O O . LEU A 1 113 ? 32.864 14.728 54.082 1.00 43.22 113 LEU A O 1
ATOM 996 N N . VAL A 1 114 ? 34.078 13.857 52.404 1.00 45.72 114 VAL A N 1
ATOM 997 C CA . VAL A 1 114 ? 33.947 15.030 51.514 1.00 45.72 114 VAL A CA 1
ATOM 998 C C . VAL A 1 114 ? 32.485 15.262 51.095 1.00 45.72 114 VAL A C 1
ATOM 1000 O O . VAL A 1 114 ? 32.026 16.401 50.999 1.00 45.72 114 VAL A O 1
ATOM 1003 N N . PHE A 1 115 ? 31.702 14.191 50.911 1.00 49.72 115 PHE A N 1
ATOM 1004 C CA . PHE A 1 115 ? 30.262 14.296 50.635 1.00 49.72 115 PHE A CA 1
ATOM 1005 C C . PHE A 1 115 ? 29.411 14.489 51.902 1.00 49.72 115 PHE A C 1
ATOM 1007 O O . PHE A 1 115 ? 28.354 15.118 51.825 1.00 49.72 115 PHE A O 1
ATOM 1014 N N . LEU A 1 116 ? 29.837 13.982 53.065 1.00 47.50 116 LEU A N 1
ATOM 1015 C CA . LEU A 1 116 ? 29.167 14.201 54.349 1.00 47.50 116 LEU A CA 1
ATOM 1016 C C . LEU A 1 116 ? 29.304 15.653 54.774 1.00 47.50 116 LEU A C 1
ATOM 1018 O O . LEU A 1 116 ? 28.327 16.187 55.265 1.00 47.50 116 LEU A O 1
ATOM 1022 N N . GLN A 1 117 ? 30.424 16.331 54.530 1.00 42.31 117 GLN A N 1
ATOM 1023 C CA . GLN A 1 117 ? 30.592 17.727 54.945 1.00 42.31 117 GLN A CA 1
ATOM 1024 C C . GLN A 1 117 ? 29.548 18.656 54.287 1.00 42.31 117 GLN A C 1
ATOM 1026 O O . GLN A 1 117 ? 28.923 19.475 54.960 1.00 42.31 117 GLN A O 1
ATOM 1031 N N . ARG A 1 118 ? 29.234 18.429 53.000 1.00 43.47 118 ARG A N 1
ATOM 1032 C CA . ARG A 1 118 ? 28.145 19.119 52.272 1.00 43.47 118 ARG A CA 1
ATOM 1033 C C . ARG A 1 118 ? 26.740 18.594 52.603 1.00 43.47 118 ARG A C 1
ATOM 1035 O O . ARG A 1 118 ? 25.771 19.350 52.533 1.00 43.47 118 ARG A O 1
ATOM 1042 N N . ARG A 1 119 ? 26.599 17.312 52.968 1.00 48.88 119 ARG A N 1
ATOM 1043 C CA . ARG A 1 119 ? 25.322 16.738 53.438 1.00 48.88 119 ARG A CA 1
ATOM 1044 C C . ARG A 1 119 ? 24.982 17.161 54.861 1.00 48.88 119 ARG A C 1
ATOM 1046 O O . ARG A 1 119 ? 23.807 17.336 55.112 1.00 48.88 119 ARG A O 1
ATOM 1053 N N . VAL A 1 120 ? 25.946 17.347 55.759 1.00 45.84 120 VAL A N 1
ATOM 1054 C CA . VAL A 1 120 ? 25.732 17.729 57.162 1.00 45.84 120 VAL A CA 1
ATOM 1055 C C . VAL A 1 120 ? 25.270 19.178 57.239 1.00 45.84 120 VAL A C 1
ATOM 1057 O O . VAL A 1 120 ? 24.292 19.440 57.919 1.00 45.84 120 VAL A O 1
ATOM 1060 N N . GLN A 1 121 ? 25.848 20.101 56.465 1.00 44.88 121 GLN A N 1
ATOM 1061 C CA . GLN A 1 121 ? 25.365 21.489 56.429 1.00 44.88 121 GLN A CA 1
ATOM 1062 C C . GLN A 1 121 ? 23.911 21.585 55.929 1.00 44.88 121 GLN A C 1
ATOM 1064 O O . GLN A 1 121 ? 23.066 22.195 56.582 1.00 44.88 121 GLN A O 1
ATOM 1069 N N . ASN A 1 122 ? 23.577 20.899 54.831 1.00 44.78 122 ASN A N 1
ATOM 1070 C CA . ASN A 1 122 ? 22.214 20.903 54.284 1.00 44.78 122 ASN A CA 1
ATOM 1071 C C . ASN A 1 122 ? 21.227 20.057 55.106 1.00 44.78 122 ASN A C 1
ATOM 1073 O O . ASN A 1 122 ? 20.067 20.434 55.256 1.00 44.78 122 ASN A O 1
ATOM 1077 N N . ALA A 1 123 ? 21.673 18.936 55.676 1.00 43.28 123 ALA A N 1
ATOM 1078 C CA . ALA A 1 123 ? 20.863 18.118 56.569 1.00 43.28 123 ALA A CA 1
ATOM 1079 C C . ALA A 1 123 ? 20.610 18.839 57.889 1.00 43.28 123 ALA A C 1
ATOM 1081 O O . ALA A 1 123 ? 19.492 18.766 58.353 1.00 43.28 123 ALA A O 1
ATOM 1082 N N . VAL A 1 124 ? 21.552 19.601 58.456 1.00 49.53 124 VAL A N 1
ATOM 1083 C CA . VAL A 1 124 ? 21.322 20.395 59.677 1.00 49.53 124 VAL A CA 1
ATOM 1084 C C . VAL A 1 124 ? 20.290 21.496 59.430 1.00 49.53 124 VAL A C 1
ATOM 1086 O O . VAL A 1 124 ? 19.406 21.693 60.262 1.00 49.53 124 VAL A O 1
ATOM 1089 N N . VAL A 1 125 ? 20.329 22.173 58.278 1.00 52.12 125 VAL A N 1
ATOM 1090 C CA . VAL A 1 125 ? 19.321 23.186 57.913 1.00 52.12 125 VAL A CA 1
ATOM 1091 C C . VAL A 1 125 ? 17.939 22.548 57.732 1.00 52.12 125 VAL A C 1
ATOM 1093 O O . VAL A 1 125 ? 16.959 23.017 58.308 1.00 52.12 125 VAL A O 1
ATOM 1096 N N . ILE A 1 126 ? 17.852 21.435 57.001 1.00 47.56 126 ILE A N 1
ATOM 1097 C CA . ILE A 1 126 ? 16.581 20.744 56.734 1.00 47.56 126 ILE A CA 1
ATOM 1098 C C . ILE A 1 126 ? 16.057 20.030 57.986 1.00 47.56 126 ILE A C 1
ATOM 1100 O O . ILE A 1 126 ? 14.863 20.076 58.256 1.00 47.56 126 ILE A O 1
ATOM 1104 N N . GLN A 1 127 ? 16.927 19.433 58.796 1.00 45.53 127 GLN A N 1
ATOM 1105 C CA . GLN A 1 127 ? 16.590 18.801 60.069 1.00 45.53 127 GLN A CA 1
ATOM 1106 C C . GLN A 1 127 ? 16.121 19.856 61.070 1.00 45.53 127 GLN A C 1
ATOM 1108 O O . GLN A 1 127 ? 15.145 19.600 61.754 1.00 45.53 127 GLN A O 1
ATOM 1113 N N . ARG A 1 128 ? 16.686 21.075 61.095 1.00 52.78 128 ARG A N 1
ATOM 1114 C CA . ARG A 1 128 ? 16.151 22.200 61.892 1.00 52.78 128 ARG A CA 1
ATOM 1115 C C . ARG A 1 128 ? 14.768 22.664 61.422 1.00 52.78 128 ARG A C 1
ATOM 1117 O O . ARG A 1 128 ? 13.961 23.062 62.259 1.00 52.78 128 ARG A O 1
ATOM 1124 N N . SER A 1 129 ? 14.479 22.622 60.122 1.00 49.59 129 SER A N 1
ATOM 1125 C CA . SER A 1 129 ? 13.172 23.017 59.565 1.00 49.59 129 SER A CA 1
ATOM 1126 C C . SER A 1 129 ? 12.103 21.936 59.752 1.00 49.59 129 SER A C 1
ATOM 1128 O O . SER A 1 129 ? 10.972 22.231 60.132 1.00 49.59 129 SER A O 1
ATOM 1130 N N . VAL A 1 130 ? 12.475 20.669 59.560 1.00 46.19 130 VAL A N 1
ATOM 1131 C CA . VAL A 1 130 ? 11.608 19.502 59.761 1.00 46.19 130 VAL A CA 1
ATOM 1132 C C . VAL A 1 130 ? 11.393 19.230 61.248 1.00 46.19 130 VAL A C 1
ATOM 1134 O O . VAL A 1 130 ? 10.265 18.950 61.629 1.00 46.19 130 VAL A O 1
ATOM 1137 N N . LEU A 1 131 ? 12.408 19.399 62.107 1.00 49.66 131 LEU A N 1
ATOM 1138 C CA . LEU A 1 131 ? 12.231 19.361 63.562 1.00 49.66 131 LEU A CA 1
ATOM 1139 C C . LEU A 1 131 ? 11.295 20.473 64.014 1.00 49.66 131 LEU A C 1
ATOM 1141 O O . LEU A 1 131 ? 10.400 20.171 64.777 1.00 49.66 131 LEU A O 1
ATOM 1145 N N . ARG A 1 132 ? 11.409 21.712 63.510 1.00 56.25 132 ARG A N 1
ATOM 1146 C CA . ARG A 1 132 ? 10.456 22.792 63.843 1.00 56.25 132 ARG A CA 1
ATOM 1147 C C . ARG A 1 132 ? 9.018 22.462 63.431 1.00 56.25 132 ARG A C 1
ATOM 1149 O O . ARG A 1 132 ? 8.089 22.715 64.195 1.00 56.25 132 ARG A O 1
ATOM 1156 N N . PHE A 1 133 ? 8.832 21.876 62.249 1.00 48.97 133 PHE A N 1
ATOM 1157 C CA . PHE A 1 133 ? 7.513 21.504 61.734 1.00 48.97 133 PHE A CA 1
ATOM 1158 C C . PHE A 1 133 ? 6.905 20.297 62.470 1.00 48.97 133 PHE A C 1
ATOM 1160 O O . PHE A 1 133 ? 5.738 20.330 62.865 1.00 48.97 133 PHE A O 1
ATOM 1167 N N . LEU A 1 134 ? 7.700 19.250 62.706 1.00 48.19 134 LEU A N 1
ATOM 1168 C CA . LEU A 1 134 ? 7.274 18.046 63.418 1.00 48.19 134 LEU A CA 1
ATOM 1169 C C . LEU A 1 134 ? 7.127 18.294 64.920 1.00 48.19 134 LEU A C 1
ATOM 1171 O O . LEU A 1 134 ? 6.133 17.852 65.473 1.00 48.19 134 LEU A O 1
ATOM 1175 N N . TRP A 1 135 ? 7.992 19.088 65.564 1.00 53.84 135 TRP A N 1
ATOM 1176 C CA . TRP A 1 135 ? 7.796 19.510 66.960 1.00 53.84 135 TRP A CA 1
ATOM 1177 C C . TRP A 1 135 ? 6.485 20.259 67.150 1.00 53.84 135 TRP A C 1
ATOM 1179 O O . TRP A 1 135 ? 5.816 20.047 68.154 1.00 53.84 135 TRP A O 1
ATOM 1189 N N . LYS A 1 136 ? 6.093 21.130 66.210 1.00 55.28 136 LYS A N 1
ATOM 1190 C CA . LYS A 1 136 ? 4.836 21.880 66.324 1.00 55.28 136 LYS A CA 1
ATOM 1191 C C . LYS A 1 136 ? 3.621 20.954 66.201 1.00 55.28 136 LYS A C 1
ATOM 1193 O O . LYS A 1 136 ? 2.673 21.091 66.965 1.00 55.28 136 LYS A O 1
ATOM 1198 N N . LYS A 1 137 ? 3.664 19.980 65.287 1.00 53.72 137 LYS A N 1
ATOM 1199 C CA . LYS A 1 137 ? 2.556 19.041 65.043 1.00 53.72 137 LYS A CA 1
ATOM 1200 C C . LYS A 1 137 ? 2.480 17.917 66.089 1.00 53.72 137 LYS A C 1
ATOM 1202 O O . LYS A 1 137 ? 1.389 17.568 66.535 1.00 53.72 137 LYS A O 1
ATOM 1207 N N . GLU A 1 138 ? 3.626 17.395 66.524 1.00 51.91 138 GLU A N 1
ATOM 1208 C CA . GLU A 1 138 ? 3.722 16.387 67.582 1.00 51.91 138 GLU A CA 1
ATOM 1209 C C . GLU A 1 138 ? 3.500 16.986 68.973 1.00 51.91 138 GLU A C 1
ATOM 1211 O O . GLU A 1 138 ? 2.874 16.305 69.768 1.00 51.91 138 GLU A O 1
ATOM 1216 N N . ARG A 1 139 ? 3.867 18.246 69.281 1.00 51.72 139 ARG A N 1
ATOM 1217 C CA . ARG A 1 139 ? 3.459 18.879 70.559 1.00 51.72 139 ARG A CA 1
ATOM 1218 C C . ARG A 1 139 ? 1.948 18.998 70.675 1.00 51.72 139 ARG A C 1
ATOM 1220 O O . ARG A 1 139 ? 1.433 18.768 71.755 1.00 51.72 139 ARG A O 1
ATOM 1227 N N . ILE A 1 140 ? 1.242 19.313 69.589 1.00 57.72 140 ILE A N 1
ATOM 1228 C CA . ILE A 1 140 ? -0.225 19.419 69.604 1.00 57.72 140 ILE A CA 1
ATOM 1229 C C . ILE A 1 140 ? -0.853 18.031 69.793 1.00 57.72 140 ILE A C 1
ATOM 1231 O O . ILE A 1 140 ? -1.689 17.849 70.671 1.00 57.72 140 ILE A O 1
ATOM 1235 N N . CYS A 1 141 ? -0.404 17.018 69.044 1.00 55.78 141 CYS A N 1
ATOM 1236 C CA . CYS A 1 141 ? -0.921 15.652 69.193 1.00 55.78 141 CYS A CA 1
ATOM 1237 C C . CYS A 1 141 ? -0.509 14.981 70.516 1.00 55.78 141 CYS A C 1
ATOM 1239 O O . CYS A 1 141 ? -1.296 14.231 71.086 1.00 55.78 141 CYS A O 1
ATOM 1241 N N . ALA A 1 142 ? 0.704 15.234 71.010 1.00 52.09 142 ALA A N 1
ATOM 1242 C CA . ALA A 1 142 ? 1.186 14.722 72.286 1.00 52.09 142 ALA A CA 1
ATOM 1243 C C . ALA A 1 142 ? 0.529 15.458 73.453 1.00 52.09 142 ALA A C 1
ATOM 1245 O O . ALA A 1 142 ? 0.118 14.792 74.384 1.00 52.09 142 ALA A O 1
ATOM 1246 N N . ALA A 1 143 ? 0.328 16.779 73.401 1.00 51.94 143 ALA A N 1
ATOM 1247 C CA . ALA A 1 143 ? -0.401 17.507 74.444 1.00 51.94 143 ALA A CA 1
ATOM 1248 C C . ALA A 1 143 ? -1.843 17.003 74.584 1.00 51.94 143 ALA A C 1
ATOM 1250 O O . ALA A 1 143 ? -2.285 16.771 75.701 1.00 51.94 143 ALA A O 1
ATOM 1251 N N . VAL A 1 144 ? -2.532 16.732 73.468 1.00 60.06 144 VAL A N 1
ATOM 1252 C CA . VAL A 1 144 ? -3.888 16.154 73.477 1.00 60.06 144 VAL A CA 1
ATOM 1253 C C . VAL A 1 144 ? -3.885 14.726 74.036 1.00 60.06 144 VAL A C 1
ATOM 1255 O O . VAL A 1 144 ? -4.706 14.395 74.886 1.00 60.06 144 VAL A O 1
ATOM 1258 N N . LYS A 1 145 ? -2.930 13.879 73.632 1.00 53.44 145 LYS A N 1
ATOM 1259 C CA . LYS A 1 145 ? -2.823 12.499 74.144 1.00 53.44 145 LYS A CA 1
ATOM 1260 C C . LYS A 1 145 ? -2.385 12.428 75.608 1.00 53.44 145 LYS A C 1
ATOM 1262 O O . LYS A 1 145 ? -2.881 11.580 76.338 1.00 53.44 145 LYS A O 1
ATOM 1267 N N . ILE A 1 146 ? -1.499 13.321 76.041 1.00 52.19 146 ILE A N 1
ATOM 1268 C CA . ILE A 1 146 ? -1.045 13.445 77.429 1.00 52.19 146 ILE A CA 1
ATOM 1269 C C . ILE A 1 146 ? -2.175 14.007 78.294 1.00 52.19 146 ILE A C 1
ATOM 1271 O O . ILE A 1 146 ? -2.397 13.481 79.372 1.00 52.19 146 ILE A O 1
ATOM 1275 N N . GLN A 1 147 ? -2.955 14.984 77.818 1.00 52.66 147 GLN A N 1
ATOM 1276 C CA . GLN A 1 147 ? -4.159 15.454 78.517 1.00 52.66 147 GLN A CA 1
ATOM 1277 C C . GLN A 1 147 ? -5.228 14.360 78.645 1.00 52.66 147 GLN A C 1
ATOM 1279 O O . GLN A 1 147 ? -5.867 14.266 79.689 1.00 52.66 147 GLN A O 1
ATOM 1284 N N . CYS A 1 148 ? -5.411 13.510 77.630 1.00 53.62 148 CYS A N 1
ATOM 1285 C CA . CYS A 1 148 ? -6.313 12.358 77.718 1.00 53.62 148 CYS A CA 1
ATOM 1286 C C . CYS A 1 148 ? -5.794 11.268 78.673 1.00 53.62 148 CYS A C 1
ATOM 1288 O O . CYS A 1 148 ? -6.580 10.714 79.438 1.00 53.62 148 CYS A O 1
ATOM 1290 N N . ALA A 1 149 ? -4.486 10.989 78.672 1.00 50.69 149 ALA A N 1
ATOM 1291 C CA . ALA A 1 149 ? -3.869 9.989 79.548 1.00 50.69 149 ALA A CA 1
ATOM 1292 C C . ALA A 1 149 ? -3.776 10.454 81.015 1.00 50.69 149 ALA A C 1
ATOM 1294 O O . ALA A 1 149 ? -4.025 9.675 81.926 1.00 50.69 149 ALA A O 1
ATOM 1295 N N . PHE A 1 150 ? -3.487 11.735 81.263 1.00 51.88 150 PHE A N 1
ATOM 1296 C CA . PHE A 1 150 ? -3.399 12.310 82.612 1.00 51.88 150 PHE A CA 1
ATOM 1297 C C . PHE A 1 150 ? -4.766 12.373 83.308 1.00 51.88 150 PHE A C 1
ATOM 1299 O O . PHE A 1 150 ? -4.847 12.289 84.526 1.00 51.88 150 PHE A O 1
ATOM 1306 N N . ARG A 1 151 ? -5.857 12.467 82.535 1.00 53.84 151 ARG A N 1
ATOM 1307 C CA . ARG A 1 151 ? -7.236 12.413 83.050 1.00 53.84 151 ARG A CA 1
ATOM 1308 C C . ARG A 1 151 ? -7.694 11.012 83.462 1.00 53.84 151 ARG A C 1
ATOM 1310 O O . ARG A 1 151 ? -8.777 10.894 84.020 1.00 53.84 151 ARG A O 1
ATOM 1317 N N . THR A 1 152 ? -6.925 9.965 83.163 1.00 53.31 152 THR A N 1
ATOM 1318 C CA . THR A 1 152 ? -7.381 8.573 83.312 1.00 53.31 152 THR A CA 1
ATOM 1319 C C . THR A 1 152 ? -6.423 7.652 84.070 1.00 53.31 152 THR A C 1
ATOM 1321 O O . THR A 1 152 ? -6.775 6.494 84.262 1.00 53.31 152 THR A O 1
ATOM 1324 N N . TYR A 1 153 ? -5.246 8.103 84.532 1.00 50.62 153 TYR A N 1
ATOM 1325 C CA . TYR A 1 153 ? -4.225 7.171 85.040 1.00 50.62 153 TYR A CA 1
ATOM 1326 C C . TYR A 1 153 ? -3.472 7.619 86.301 1.00 50.62 153 TYR A C 1
ATOM 1328 O O . TYR A 1 153 ? -2.987 8.743 86.391 1.00 50.62 153 TYR A O 1
ATOM 1336 N N . HIS A 1 154 ? -3.314 6.677 87.243 1.00 48.59 154 HIS A N 1
ATOM 1337 C CA . HIS A 1 154 ? -2.831 6.900 88.614 1.00 48.59 154 HIS A CA 1
ATOM 1338 C C . HIS A 1 154 ? -1.396 6.406 88.929 1.00 48.59 154 HIS A C 1
ATOM 1340 O O . HIS A 1 154 ? -1.040 6.326 90.101 1.00 48.59 154 HIS A O 1
ATOM 1346 N N . SER A 1 155 ? -0.520 6.107 87.956 1.00 54.72 155 SER A N 1
ATOM 1347 C CA . SER A 1 155 ? 0.889 5.790 88.287 1.00 54.72 155 SER A CA 1
ATOM 1348 C C . SER A 1 155 ? 1.933 6.273 87.267 1.00 54.72 155 SER A C 1
ATOM 1350 O O . SER A 1 155 ? 1.728 6.258 86.054 1.00 54.72 155 SER A O 1
ATOM 1352 N N . ILE A 1 156 ? 3.073 6.738 87.795 1.00 53.22 156 ILE A N 1
ATOM 1353 C CA . ILE A 1 156 ? 4.091 7.561 87.110 1.00 53.22 156 ILE A CA 1
ATOM 1354 C C . ILE A 1 156 ? 5.040 6.746 86.200 1.00 53.22 156 ILE A C 1
ATOM 1356 O O . ILE A 1 156 ? 5.520 7.268 85.192 1.00 53.22 156 ILE A O 1
ATOM 1360 N N . ASN A 1 157 ? 5.280 5.462 86.490 1.00 55.12 157 ASN A N 1
ATOM 1361 C CA . ASN A 1 157 ? 6.305 4.663 85.793 1.00 55.12 157 ASN A CA 1
ATOM 1362 C C . ASN A 1 157 ? 5.886 4.170 84.393 1.00 55.12 157 ASN A C 1
ATOM 1364 O O . ASN A 1 157 ? 6.709 4.107 83.480 1.00 55.12 157 ASN A O 1
ATOM 1368 N N . SER A 1 158 ? 4.604 3.883 84.175 1.00 53.12 158 SER A N 1
ATOM 1369 C CA . SER A 1 158 ? 4.086 3.349 82.903 1.00 53.12 158 SER A CA 1
ATOM 1370 C C . SER A 1 158 ? 4.062 4.405 81.789 1.00 53.12 158 SER A C 1
ATOM 1372 O O . SER A 1 158 ? 4.250 4.108 80.609 1.00 53.12 158 SER A O 1
ATOM 1374 N N . PHE A 1 159 ? 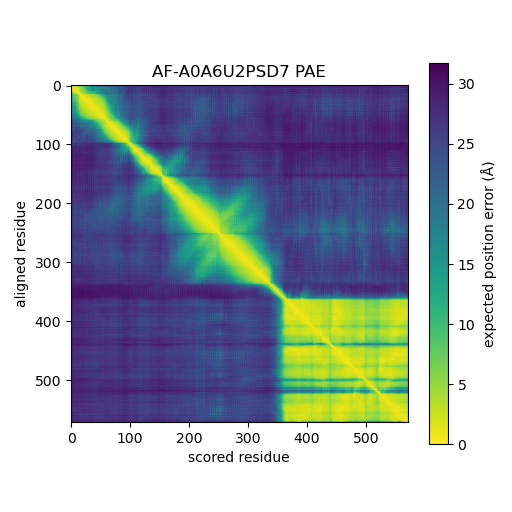3.867 5.669 82.167 1.00 55.53 159 PHE A N 1
ATOM 1375 C CA . PHE A 1 159 ? 3.790 6.800 81.245 1.00 55.53 159 PHE A CA 1
ATOM 1376 C C . PHE A 1 159 ? 5.155 7.154 80.631 1.00 55.53 159 PHE A C 1
ATOM 1378 O O . PHE A 1 159 ? 5.238 7.512 79.454 1.00 55.53 159 PHE A O 1
ATOM 1385 N N . GLN A 1 160 ? 6.241 6.994 81.395 1.00 57.59 160 GLN A N 1
ATOM 1386 C CA . GLN A 1 160 ? 7.601 7.230 80.902 1.00 57.59 160 GLN A CA 1
ATOM 1387 C C . GLN A 1 160 ? 8.027 6.193 79.851 1.00 57.59 160 GLN A C 1
ATOM 1389 O O . GLN A 1 160 ? 8.636 6.563 78.845 1.00 57.59 160 GLN A O 1
ATOM 1394 N N . LEU A 1 161 ? 7.642 4.924 80.026 1.00 59.50 161 LEU A N 1
ATOM 1395 C CA . LEU A 1 161 ? 7.881 3.861 79.041 1.00 59.50 161 LEU A CA 1
ATOM 1396 C C . LEU A 1 161 ? 7.102 4.102 77.738 1.00 59.50 161 LEU A C 1
ATOM 1398 O O . LEU A 1 161 ? 7.673 4.012 76.651 1.00 59.50 161 LEU A O 1
ATOM 1402 N N . LEU A 1 162 ? 5.838 4.525 77.833 1.00 58.00 162 LEU A N 1
ATOM 1403 C CA . LEU A 1 162 ? 5.012 4.839 76.662 1.00 58.00 162 LEU A CA 1
ATOM 1404 C C . LEU A 1 162 ? 5.565 6.032 75.855 1.00 58.00 162 LEU A C 1
ATOM 1406 O O . LEU A 1 162 ? 5.513 6.048 74.622 1.00 58.00 162 LEU A O 1
ATOM 1410 N N . LEU A 1 163 ? 6.133 7.029 76.542 1.00 59.16 163 LEU A N 1
ATOM 1411 C CA . LEU A 1 163 ? 6.807 8.166 75.910 1.00 59.16 163 LEU A CA 1
ATOM 1412 C C . LEU A 1 163 ? 8.102 7.761 75.189 1.00 59.16 163 LEU A C 1
ATOM 1414 O O . LEU A 1 163 ? 8.395 8.296 74.115 1.00 59.16 163 LEU A O 1
ATOM 1418 N N . LEU A 1 164 ? 8.865 6.820 75.749 1.00 64.19 164 LEU A N 1
ATOM 1419 C CA . LEU A 1 164 ? 10.077 6.271 75.133 1.00 64.19 164 LEU A CA 1
ATOM 1420 C C . LEU A 1 164 ? 9.761 5.471 73.860 1.00 64.19 164 LEU A C 1
ATOM 1422 O O . LEU A 1 164 ? 10.404 5.690 72.829 1.00 64.19 164 LEU A O 1
ATOM 1426 N N . ASP A 1 165 ? 8.721 4.639 73.885 1.00 62.09 165 ASP A N 1
ATOM 1427 C CA . ASP A 1 165 ? 8.295 3.858 72.718 1.00 62.09 165 ASP A CA 1
ATOM 1428 C C . ASP A 1 165 ? 7.744 4.730 71.590 1.00 62.09 165 ASP A C 1
ATOM 1430 O O . ASP A 1 165 ? 8.106 4.555 70.421 1.00 62.09 165 ASP A O 1
ATOM 1434 N N . LEU A 1 166 ? 6.943 5.747 71.920 1.00 60.12 166 LEU A N 1
ATOM 1435 C CA . LEU A 1 166 ? 6.463 6.710 70.928 1.00 60.12 166 LEU A CA 1
ATOM 1436 C C . LEU A 1 166 ? 7.623 7.454 70.256 1.00 60.12 166 LEU A C 1
ATOM 1438 O O . LEU A 1 166 ? 7.621 7.626 69.035 1.00 60.12 166 LEU A O 1
ATOM 1442 N N . LYS A 1 167 ? 8.654 7.831 71.020 1.00 66.44 167 LYS A N 1
ATOM 1443 C CA . LYS A 1 167 ? 9.843 8.516 70.493 1.00 66.44 167 LYS A CA 1
ATOM 1444 C C . LYS A 1 167 ? 10.639 7.625 69.532 1.00 66.44 167 LYS A C 1
ATOM 1446 O O . LYS A 1 167 ? 11.082 8.099 68.481 1.00 66.44 167 LYS A O 1
ATOM 1451 N N . ASN A 1 168 ? 10.766 6.335 69.844 1.00 66.00 168 ASN A N 1
ATOM 1452 C CA . ASN A 1 168 ? 11.471 5.362 69.007 1.00 66.00 168 ASN A CA 1
ATOM 1453 C C . ASN A 1 168 ? 10.702 5.036 67.714 1.00 66.00 168 ASN A C 1
ATOM 1455 O O . ASN A 1 168 ? 11.289 5.031 66.627 1.00 66.00 168 ASN A O 1
ATOM 1459 N N . ILE A 1 169 ? 9.380 4.856 67.796 1.00 68.50 169 ILE A N 1
ATOM 1460 C CA . ILE A 1 169 ? 8.521 4.583 66.633 1.00 68.50 169 ILE A CA 1
ATOM 1461 C C . ILE A 1 169 ? 8.475 5.793 65.684 1.00 68.50 169 ILE A C 1
ATOM 1463 O O . ILE A 1 169 ? 8.572 5.628 64.461 1.00 68.50 169 ILE A O 1
ATOM 1467 N N . SER A 1 170 ? 8.381 7.017 66.216 1.00 63.00 170 SER A N 1
ATOM 1468 C CA . SER A 1 170 ? 8.448 8.246 65.415 1.00 63.00 170 SER A CA 1
ATOM 1469 C C . SER A 1 170 ? 9.791 8.381 64.694 1.00 63.00 170 SER A C 1
ATOM 1471 O O . SER A 1 170 ? 9.823 8.646 63.489 1.00 63.00 170 SER A O 1
ATOM 1473 N N . ALA A 1 171 ? 10.907 8.132 65.389 1.00 60.41 171 ALA A N 1
ATOM 1474 C CA . ALA A 1 171 ? 12.246 8.224 64.808 1.00 60.41 171 ALA A CA 1
ATOM 1475 C C . ALA A 1 171 ? 12.450 7.240 63.641 1.00 60.41 171 ALA A C 1
ATOM 1477 O O . ALA A 1 171 ? 12.957 7.629 62.583 1.00 60.41 171 ALA A O 1
ATOM 1478 N N . GLN A 1 172 ? 11.992 5.992 63.783 1.00 63.19 172 GLN A N 1
ATOM 1479 C CA . GLN A 1 172 ? 12.083 4.984 62.721 1.00 63.19 172 GLN A CA 1
ATOM 1480 C C . GLN A 1 172 ? 11.207 5.330 61.506 1.00 63.19 172 GLN A C 1
ATOM 1482 O O . GLN A 1 172 ? 11.652 5.202 60.360 1.00 63.19 172 GLN A O 1
ATOM 1487 N N . LYS A 1 173 ? 9.984 5.834 61.723 1.00 58.53 173 LYS A N 1
ATOM 1488 C CA . LYS A 1 173 ? 9.099 6.279 60.629 1.00 58.53 173 LYS A CA 1
ATOM 1489 C C . LYS A 1 173 ? 9.689 7.468 59.866 1.00 58.53 173 LYS A C 1
ATOM 1491 O O . LYS A 1 173 ? 9.669 7.473 58.634 1.00 58.53 173 LYS A O 1
ATOM 1496 N N . ILE A 1 174 ? 10.282 8.435 60.569 1.00 58.31 174 ILE A N 1
ATOM 1497 C CA . ILE A 1 174 ? 10.956 9.590 59.956 1.00 58.31 174 ILE A CA 1
ATOM 1498 C C . ILE A 1 174 ? 12.161 9.138 59.123 1.00 58.31 174 ILE A C 1
ATOM 1500 O O . ILE A 1 174 ? 12.313 9.574 57.978 1.00 58.31 174 ILE A O 1
ATOM 1504 N N . GLN A 1 175 ? 12.983 8.221 59.644 1.00 59.31 175 GLN A N 1
ATOM 1505 C CA . GLN A 1 175 ? 14.107 7.662 58.891 1.00 59.31 175 GLN A CA 1
ATOM 1506 C C . GLN A 1 175 ? 13.629 6.946 57.622 1.00 59.31 175 GLN A C 1
ATOM 1508 O O . GLN A 1 175 ? 14.153 7.213 56.540 1.00 59.31 175 GLN A O 1
ATOM 1513 N N . ARG A 1 176 ? 12.590 6.106 57.701 1.00 60.03 176 ARG A N 1
ATOM 1514 C CA . ARG A 1 176 ? 12.053 5.389 56.532 1.00 60.03 176 ARG A CA 1
ATOM 1515 C C . ARG A 1 176 ? 11.527 6.347 55.455 1.00 60.03 176 ARG A C 1
ATOM 1517 O O . ARG A 1 176 ? 11.853 6.178 54.279 1.00 60.03 176 ARG A O 1
ATOM 1524 N N . CYS A 1 177 ? 10.797 7.394 55.841 1.00 56.88 177 CYS A N 1
ATOM 1525 C CA . CYS A 1 177 ? 10.340 8.441 54.919 1.00 56.88 177 CYS A CA 1
ATOM 1526 C C . CYS A 1 177 ? 11.509 9.195 54.261 1.00 56.88 177 CYS A C 1
ATOM 1528 O O . CYS A 1 177 ? 11.482 9.441 53.052 1.00 56.88 177 CYS A O 1
ATOM 1530 N N . TYR A 1 178 ? 12.563 9.504 55.021 1.00 60.19 178 TYR A N 1
ATOM 1531 C CA . TYR A 1 178 ? 13.767 10.153 54.499 1.00 60.19 178 TYR A CA 1
ATOM 1532 C C . TYR A 1 178 ? 14.502 9.274 53.474 1.00 60.19 178 TYR A C 1
ATOM 1534 O O . TYR A 1 178 ? 14.869 9.753 52.400 1.00 60.19 178 TYR A O 1
ATOM 1542 N N . TRP A 1 179 ? 14.641 7.971 53.737 1.00 62.47 179 TRP A N 1
ATOM 1543 C CA . TRP A 1 179 ? 15.244 7.022 52.794 1.00 62.47 179 TRP A CA 1
ATOM 1544 C C . TRP A 1 179 ? 14.449 6.903 51.487 1.00 62.47 179 TRP A C 1
ATOM 1546 O O . TRP A 1 179 ? 15.035 6.943 50.400 1.00 62.47 179 TRP A O 1
ATOM 1556 N N . VAL A 1 180 ? 13.115 6.831 51.563 1.00 66.69 180 VAL A N 1
ATOM 1557 C CA . VAL A 1 180 ? 12.239 6.803 50.376 1.00 66.69 180 VAL A CA 1
ATOM 1558 C C . VAL A 1 180 ? 12.364 8.097 49.566 1.00 66.69 180 VAL A C 1
ATOM 1560 O O . VAL A 1 180 ? 12.475 8.049 48.337 1.00 66.69 180 VAL A O 1
ATOM 1563 N N . TYR A 1 181 ? 12.400 9.250 50.237 1.00 62.34 181 TYR A N 1
ATOM 1564 C CA . TYR A 1 181 ? 12.585 10.550 49.596 1.00 62.34 181 TYR A CA 1
ATOM 1565 C C . TYR A 1 181 ? 13.952 1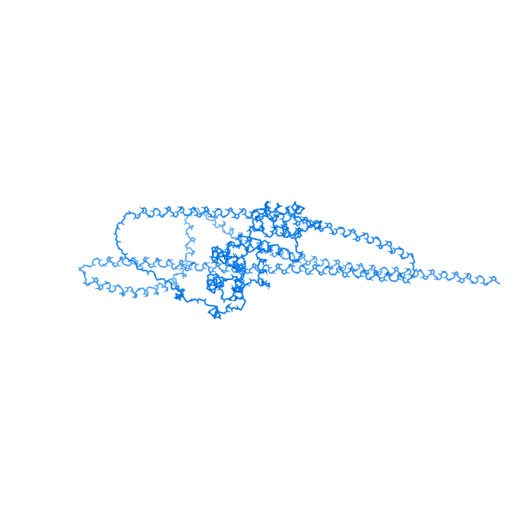0.658 48.903 1.00 62.34 181 TYR A C 1
ATOM 1567 O O . TYR A 1 181 ? 14.014 10.962 47.710 1.00 62.34 181 TYR A O 1
ATOM 1575 N N . CYS A 1 182 ? 15.046 10.309 49.591 1.00 59.00 182 CYS A N 1
ATOM 1576 C CA . CYS A 1 182 ? 16.383 10.278 48.997 1.00 59.00 182 CYS A CA 1
ATOM 1577 C C . CYS A 1 182 ? 16.458 9.334 47.787 1.00 59.00 182 CYS A C 1
ATOM 1579 O O . CYS A 1 182 ? 17.049 9.695 46.769 1.00 59.00 182 CYS A O 1
ATOM 1581 N N . GLY A 1 183 ? 15.812 8.165 47.851 1.00 73.31 183 GLY A N 1
ATOM 1582 C CA . GLY A 1 183 ? 15.737 7.227 46.730 1.00 73.31 183 GLY A CA 1
ATOM 1583 C C . GLY A 1 183 ? 14.937 7.756 45.531 1.00 73.31 183 GLY A C 1
ATOM 1584 O O . GLY A 1 183 ? 15.259 7.435 44.384 1.00 73.31 183 GLY A O 1
ATOM 1585 N N . ARG A 1 184 ? 13.904 8.580 45.754 1.00 68.44 184 ARG A N 1
ATOM 1586 C CA . ARG A 1 184 ? 13.154 9.257 44.678 1.00 68.44 184 ARG A CA 1
ATOM 1587 C C . ARG A 1 184 ? 13.971 10.381 44.041 1.00 68.44 184 ARG A C 1
ATOM 1589 O O . ARG A 1 184 ? 14.060 10.434 42.815 1.00 68.44 184 ARG A O 1
ATOM 1596 N N . CYS A 1 185 ? 14.626 11.216 44.845 1.00 61.38 185 CYS A N 1
ATOM 1597 C CA . CYS A 1 185 ? 15.496 12.283 44.347 1.00 61.38 185 CYS A CA 1
ATOM 1598 C C . CYS A 1 185 ? 16.687 11.722 43.556 1.00 61.38 185 CYS A C 1
ATOM 1600 O O . CYS A 1 185 ? 16.971 12.199 42.460 1.00 61.38 185 CYS A O 1
ATOM 1602 N N . TYR A 1 186 ? 17.319 10.648 44.043 1.00 59.44 186 TYR A N 1
ATOM 1603 C CA . TYR A 1 186 ? 18.411 9.975 43.336 1.00 59.44 186 TYR A CA 1
ATOM 1604 C C . TYR A 1 186 ? 17.969 9.425 41.972 1.00 59.44 186 TYR A C 1
ATOM 1606 O O . TYR A 1 186 ? 18.630 9.668 40.963 1.00 59.44 186 TYR A O 1
ATOM 1614 N N . ARG A 1 187 ? 16.808 8.754 41.908 1.00 69.25 187 ARG A N 1
ATOM 1615 C CA . ARG A 1 187 ? 16.241 8.261 40.640 1.00 69.25 187 ARG A CA 1
ATOM 1616 C C . ARG A 1 187 ? 15.925 9.392 39.661 1.00 69.25 187 ARG A C 1
ATOM 1618 O O . ARG A 1 187 ? 16.194 9.240 38.472 1.00 69.25 187 ARG A O 1
ATOM 1625 N N . LYS A 1 188 ? 15.408 10.526 40.145 1.00 73.31 188 LYS A N 1
ATOM 1626 C CA . LYS A 1 188 ? 15.125 11.704 39.310 1.00 73.31 188 LYS A CA 1
ATOM 1627 C C . LYS A 1 188 ? 16.410 12.298 38.719 1.00 73.31 188 LYS A C 1
ATOM 1629 O O . LYS A 1 188 ? 16.460 12.536 37.517 1.00 73.31 188 LYS A O 1
ATOM 1634 N N . CYS A 1 189 ? 17.464 12.453 39.524 1.00 66.50 189 CYS A N 1
ATOM 1635 C CA . CYS A 1 189 ? 18.760 12.951 39.051 1.00 66.50 189 CYS A CA 1
ATOM 1636 C C . CYS A 1 189 ? 19.437 11.989 38.062 1.00 66.50 189 CYS A C 1
ATOM 1638 O O . CYS A 1 189 ? 19.947 12.428 37.035 1.00 66.50 189 CYS A O 1
ATOM 1640 N N . MET A 1 190 ? 19.400 10.678 38.326 1.00 62.78 190 MET A N 1
ATOM 1641 C CA . MET A 1 190 ? 19.960 9.673 37.413 1.00 62.78 190 MET A CA 1
ATOM 1642 C C . MET A 1 190 ? 19.212 9.627 36.077 1.00 62.78 190 MET A C 1
ATOM 1644 O O . MET A 1 190 ? 19.847 9.537 35.028 1.00 62.78 190 MET A O 1
ATOM 1648 N N . ARG A 1 191 ? 17.876 9.742 36.092 1.00 73.31 191 ARG A N 1
ATOM 1649 C CA . ARG A 1 191 ? 17.074 9.816 34.864 1.00 73.31 191 ARG A CA 1
ATOM 1650 C C . ARG A 1 191 ? 17.398 11.083 34.063 1.00 73.31 191 ARG A C 1
ATOM 1652 O O . ARG A 1 191 ? 17.636 10.979 32.866 1.00 73.31 191 ARG A O 1
ATOM 1659 N N . ALA A 1 192 ? 17.518 12.237 34.720 1.00 76.25 192 ALA A N 1
ATOM 1660 C CA . ALA A 1 192 ? 17.911 13.485 34.061 1.00 76.25 192 ALA A CA 1
ATOM 1661 C C . ALA A 1 192 ? 19.317 13.405 33.429 1.00 76.25 192 ALA A C 1
ATOM 1663 O O . ALA A 1 192 ? 19.511 13.829 32.290 1.00 76.25 192 ALA A O 1
ATOM 1664 N N . ALA A 1 193 ? 20.289 12.799 34.121 1.00 66.00 193 ALA A N 1
ATOM 1665 C CA . ALA A 1 193 ? 21.635 12.586 33.581 1.00 66.00 193 ALA A CA 1
ATOM 1666 C C . ALA A 1 193 ? 21.644 11.613 32.381 1.00 66.00 193 ALA A C 1
ATOM 1668 O O . ALA A 1 193 ? 22.369 11.823 31.401 1.00 66.00 193 ALA A O 1
ATOM 1669 N N . LEU A 1 194 ? 20.811 10.567 32.418 1.00 70.19 194 LEU A N 1
ATOM 1670 C CA . LEU A 1 194 ? 20.637 9.628 31.306 1.00 70.19 194 LEU A CA 1
ATOM 1671 C C . LEU A 1 194 ? 20.000 10.310 30.085 1.00 70.19 194 LEU A C 1
ATOM 1673 O O . LEU A 1 194 ? 20.471 10.145 28.961 1.00 70.19 194 LEU A O 1
ATOM 1677 N N . GLU A 1 195 ? 18.963 11.120 30.288 1.00 80.00 195 GLU A N 1
ATOM 1678 C CA . GLU A 1 195 ? 18.317 11.883 29.216 1.00 80.00 195 GLU A CA 1
ATOM 1679 C C . GLU A 1 195 ? 19.280 12.899 28.589 1.00 80.00 195 GLU A C 1
ATOM 1681 O O . GLU A 1 195 ? 19.373 12.996 27.364 1.00 80.00 195 GLU A O 1
ATOM 1686 N N . GLN A 1 196 ? 20.058 13.615 29.406 1.00 83.06 196 GLN A N 1
ATOM 1687 C CA . GLN A 1 196 ? 21.036 14.591 28.924 1.00 83.06 196 GLN A CA 1
ATOM 1688 C C . GLN A 1 196 ? 22.159 13.930 28.113 1.00 83.06 196 GLN A C 1
ATOM 1690 O O . GLN A 1 196 ? 22.493 14.402 27.022 1.00 83.06 196 GLN A O 1
ATOM 1695 N N . SER A 1 197 ? 22.711 12.814 28.597 1.00 67.75 197 SER A N 1
ATOM 1696 C CA . SER A 1 197 ? 23.736 12.058 27.865 1.00 67.75 197 SER A CA 1
ATOM 1697 C C . SER A 1 197 ? 23.190 11.465 26.562 1.00 67.75 197 SER A C 1
ATOM 1699 O O . SER A 1 197 ? 23.843 11.572 25.522 1.00 67.75 197 SER A O 1
ATOM 1701 N N . THR A 1 198 ? 21.956 10.954 26.566 1.00 77.75 198 THR A N 1
ATOM 1702 C CA . THR A 1 198 ? 21.282 10.457 25.356 1.00 77.75 198 THR A CA 1
ATOM 1703 C C . THR A 1 198 ? 21.089 11.571 24.324 1.00 77.75 198 THR A C 1
ATOM 1705 O O . THR A 1 198 ? 21.430 11.391 23.154 1.00 77.75 198 THR A O 1
ATOM 1708 N N . ARG A 1 199 ? 20.638 12.763 24.746 1.00 84.19 199 ARG A N 1
ATOM 1709 C CA . ARG A 1 199 ? 20.507 13.938 23.864 1.00 84.19 199 ARG A CA 1
ATOM 1710 C C . ARG A 1 199 ? 21.849 14.364 23.267 1.00 84.19 199 ARG A C 1
ATOM 1712 O O . ARG A 1 199 ? 21.915 14.684 22.080 1.00 84.19 199 ARG A O 1
ATOM 1719 N N . MET A 1 200 ? 22.929 14.346 24.052 1.00 81.19 200 MET A N 1
ATOM 1720 C CA . MET A 1 200 ? 24.274 14.661 23.556 1.00 81.19 200 MET A CA 1
ATOM 1721 C C . MET A 1 200 ? 24.751 13.658 22.501 1.00 81.19 200 MET A C 1
ATOM 1723 O O . MET A 1 200 ? 25.258 14.071 21.456 1.00 81.19 200 MET A O 1
ATOM 1727 N N . ILE A 1 201 ? 24.548 12.359 22.741 1.00 76.94 201 ILE A N 1
ATOM 1728 C CA . ILE A 1 201 ? 24.911 11.291 21.800 1.00 76.94 201 ILE A CA 1
ATOM 1729 C C . ILE A 1 201 ? 24.100 11.422 20.506 1.00 76.94 201 ILE A C 1
ATOM 1731 O O . ILE A 1 201 ? 24.676 11.411 19.418 1.00 76.94 201 ILE A O 1
ATOM 1735 N N . GLN A 1 202 ? 22.785 11.633 20.601 1.00 83.31 202 GLN A N 1
ATOM 1736 C CA . GLN A 1 202 ? 21.922 11.840 19.434 1.00 83.31 202 GLN A CA 1
ATOM 1737 C C . GLN A 1 202 ? 22.329 13.084 18.630 1.00 83.31 202 GLN A C 1
ATOM 1739 O O . GLN A 1 202 ? 22.393 13.031 17.402 1.00 83.31 202 GLN A O 1
ATOM 1744 N N . LYS A 1 203 ? 22.670 14.195 19.298 1.00 88.56 203 LYS A N 1
ATOM 1745 C CA . LYS A 1 203 ? 23.158 15.416 18.634 1.00 88.56 203 LYS A CA 1
ATOM 1746 C C . LYS A 1 203 ? 24.488 15.179 17.912 1.00 88.56 203 LYS A C 1
ATOM 1748 O O . LYS A 1 203 ? 24.654 15.644 16.785 1.00 88.56 203 LYS A O 1
ATOM 1753 N N . ALA A 1 204 ? 25.420 14.448 18.526 1.00 78.25 204 ALA A N 1
ATOM 1754 C CA . ALA A 1 204 ? 26.688 14.079 17.897 1.00 78.25 204 ALA A CA 1
ATOM 1755 C C . ALA A 1 204 ? 26.478 13.161 16.680 1.00 78.25 204 ALA A C 1
ATOM 1757 O O . ALA A 1 204 ? 27.073 13.393 15.629 1.00 78.25 204 ALA A O 1
ATOM 1758 N N . TYR A 1 205 ? 25.575 12.182 16.787 1.00 82.81 205 TYR A N 1
ATOM 1759 C CA . TYR A 1 205 ? 25.227 11.275 15.693 1.00 82.81 205 TYR A CA 1
ATOM 1760 C C . TYR A 1 205 ? 24.600 12.010 14.499 1.00 82.81 205 TYR A C 1
ATOM 1762 O O . TYR A 1 205 ? 25.046 11.830 13.367 1.00 82.81 205 TYR A O 1
ATOM 1770 N N . ARG A 1 206 ? 23.637 12.913 14.744 1.00 86.56 206 ARG A N 1
ATOM 1771 C CA . ARG A 1 206 ? 23.030 13.749 13.690 1.00 86.56 206 ARG A CA 1
ATOM 1772 C C . ARG A 1 206 ? 24.063 14.641 12.998 1.00 86.56 206 ARG A C 1
ATOM 1774 O O . ARG A 1 206 ? 24.058 14.740 11.776 1.00 86.56 206 ARG A O 1
ATOM 1781 N N . ARG A 1 207 ? 24.991 15.244 13.754 1.00 87.06 207 ARG A N 1
ATOM 1782 C CA . ARG A 1 207 ? 26.105 16.028 13.183 1.00 87.06 207 ARG A CA 1
ATOM 1783 C C . ARG A 1 207 ? 27.006 15.173 12.294 1.00 87.06 207 ARG A C 1
ATOM 1785 O O . ARG A 1 207 ? 27.356 15.602 11.201 1.00 87.06 207 ARG A O 1
ATOM 1792 N N . HIS A 1 208 ? 27.346 13.965 12.733 1.00 85.62 208 HIS A N 1
ATOM 1793 C CA . HIS A 1 208 ? 28.146 13.036 11.939 1.00 85.62 208 HIS A CA 1
ATOM 1794 C C . HIS A 1 208 ? 27.424 12.604 10.648 1.00 85.62 208 HIS A C 1
ATOM 1796 O O . HIS A 1 208 ? 28.024 12.619 9.577 1.00 85.62 208 HIS A O 1
ATOM 1802 N N . GLN A 1 209 ? 26.123 12.294 10.709 1.00 83.94 209 GLN A N 1
ATOM 1803 C CA . GLN A 1 209 ? 25.324 12.003 9.511 1.00 83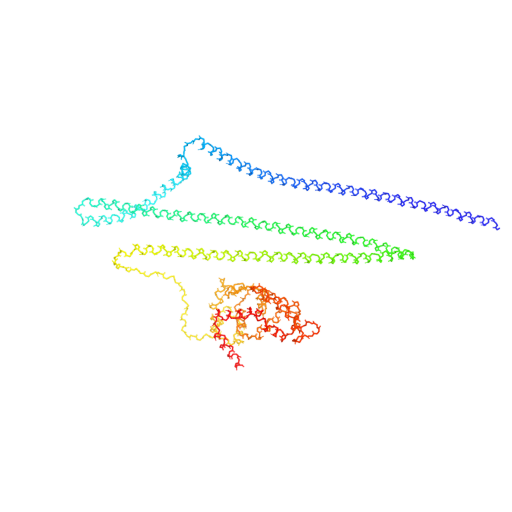.94 209 GLN A CA 1
ATOM 1804 C C . GLN A 1 209 ? 25.251 13.196 8.547 1.00 83.94 209 GLN A C 1
ATOM 1806 O O . GLN A 1 209 ? 25.401 13.010 7.338 1.00 83.94 209 GLN A O 1
ATOM 1811 N N . ALA A 1 210 ? 25.069 14.415 9.063 1.00 86.62 210 ALA A N 1
ATOM 1812 C CA . ALA A 1 210 ? 25.057 15.627 8.248 1.00 86.62 210 ALA A CA 1
ATOM 1813 C C . ALA A 1 210 ? 26.403 15.843 7.535 1.00 86.62 210 ALA A C 1
ATOM 1815 O O . ALA A 1 210 ? 26.423 16.093 6.330 1.00 86.62 210 ALA A O 1
ATOM 1816 N N . LEU A 1 211 ? 27.526 15.658 8.242 1.00 89.75 211 LEU A N 1
ATOM 1817 C CA . LEU A 1 211 ? 28.870 15.735 7.657 1.00 89.75 211 LEU A CA 1
ATOM 1818 C C . LEU A 1 211 ? 29.099 14.662 6.585 1.00 89.75 211 LEU A C 1
ATOM 1820 O O . LEU A 1 211 ? 29.597 14.981 5.508 1.00 89.75 211 LEU A O 1
ATOM 1824 N N . ASN A 1 212 ? 28.682 13.417 6.827 1.00 83.06 212 ASN A N 1
ATOM 1825 C CA . ASN A 1 212 ? 28.798 12.344 5.835 1.00 83.06 212 ASN A CA 1
ATOM 1826 C C . ASN A 1 212 ? 27.959 12.622 4.584 1.00 83.06 212 ASN A C 1
ATOM 1828 O O . ASN A 1 212 ? 28.423 12.403 3.465 1.00 83.06 212 ASN A O 1
ATOM 1832 N N . THR A 1 213 ? 26.751 13.156 4.764 1.00 85.44 213 THR A N 1
ATOM 1833 C CA . THR A 1 213 ? 25.870 13.533 3.652 1.00 85.44 213 THR A CA 1
ATOM 1834 C C . THR A 1 213 ? 26.476 14.680 2.841 1.00 85.44 213 THR A C 1
ATOM 1836 O O . THR A 1 213 ? 26.510 14.612 1.613 1.00 85.44 213 THR A O 1
ATOM 1839 N N . ALA A 1 214 ? 27.021 15.702 3.508 1.00 87.88 214 ALA A N 1
ATOM 1840 C CA . ALA A 1 214 ? 27.712 16.813 2.854 1.00 87.88 214 ALA A CA 1
ATOM 1841 C C . ALA A 1 214 ? 28.966 16.344 2.095 1.00 87.88 214 ALA A C 1
ATOM 1843 O O . ALA A 1 214 ? 29.186 16.738 0.950 1.00 87.88 214 ALA A O 1
ATOM 1844 N N . HIS A 1 215 ? 29.755 15.446 2.688 1.00 87.69 215 HIS A N 1
ATOM 1845 C CA . HIS A 1 215 ? 30.931 14.864 2.045 1.00 87.69 215 HIS A CA 1
ATOM 1846 C C . HIS A 1 215 ? 30.559 14.032 0.806 1.00 87.69 215 HIS A C 1
ATOM 1848 O O . HIS A 1 215 ? 31.218 14.132 -0.230 1.00 87.69 215 HIS A O 1
ATOM 1854 N N . TYR A 1 216 ? 29.476 13.250 0.872 1.00 83.06 216 TYR A N 1
ATOM 1855 C CA . TYR A 1 216 ? 28.967 12.490 -0.272 1.00 83.06 216 TYR A CA 1
ATOM 1856 C C . TYR A 1 216 ? 28.490 13.406 -1.409 1.00 83.06 216 TYR A C 1
ATOM 1858 O O . TYR A 1 216 ? 28.867 13.189 -2.562 1.00 83.06 216 TYR A O 1
ATOM 1866 N N . ARG A 1 217 ? 27.738 14.471 -1.090 1.00 86.12 217 ARG A N 1
ATOM 1867 C CA . ARG A 1 217 ? 27.316 15.488 -2.073 1.00 86.12 217 ARG A CA 1
ATOM 1868 C C . ARG A 1 217 ? 28.518 16.130 -2.764 1.00 86.12 217 ARG A C 1
ATOM 1870 O O . ARG A 1 217 ? 28.594 16.091 -3.987 1.00 86.12 217 ARG A O 1
ATOM 1877 N N . ARG A 1 218 ? 29.516 16.579 -1.996 1.00 89.69 218 ARG A N 1
ATOM 1878 C CA . ARG A 1 218 ? 30.732 17.202 -2.543 1.00 89.69 218 ARG A CA 1
ATOM 1879 C C . ARG A 1 218 ? 31.538 16.253 -3.436 1.00 89.69 218 ARG A C 1
ATOM 1881 O O . ARG A 1 218 ? 32.072 16.676 -4.457 1.00 89.69 218 ARG A O 1
ATOM 1888 N N . ARG A 1 219 ? 31.614 14.958 -3.097 1.00 86.00 219 ARG A N 1
ATOM 1889 C CA . ARG A 1 219 ? 32.242 13.946 -3.971 1.00 86.00 219 ARG A CA 1
ATOM 1890 C C . ARG A 1 219 ? 31.471 13.759 -5.277 1.00 86.00 219 ARG A C 1
ATOM 1892 O O . ARG A 1 219 ? 32.103 13.643 -6.323 1.00 86.00 219 ARG A O 1
ATOM 1899 N N . LYS A 1 220 ? 30.137 13.745 -5.223 1.00 84.56 220 LYS A N 1
ATOM 1900 C CA . LYS A 1 220 ? 29.280 13.635 -6.411 1.00 84.56 220 LYS A CA 1
ATOM 1901 C C . LYS A 1 220 ? 29.428 14.857 -7.322 1.00 84.56 220 LYS A C 1
ATOM 1903 O O . LYS A 1 220 ? 29.609 14.689 -8.521 1.00 84.56 220 LYS A O 1
ATOM 1908 N N . GLU A 1 221 ? 29.418 16.061 -6.755 1.00 89.25 221 GLU A N 1
ATOM 1909 C CA . GLU A 1 221 ? 29.650 17.319 -7.481 1.00 89.25 221 GLU A CA 1
ATOM 1910 C C . GLU A 1 221 ? 31.028 17.339 -8.153 1.00 89.25 221 GLU A C 1
ATOM 1912 O O . GLU A 1 221 ? 31.134 17.643 -9.338 1.00 89.25 221 GLU A O 1
ATOM 1917 N N . LEU A 1 222 ? 32.082 16.930 -7.438 1.00 90.38 222 LEU A N 1
ATOM 1918 C CA . LEU A 1 222 ? 33.431 16.851 -8.000 1.00 90.38 222 LEU A CA 1
ATOM 1919 C C . LEU A 1 222 ? 33.523 15.824 -9.143 1.00 90.38 222 LEU A C 1
ATOM 1921 O O . LEU A 1 222 ? 34.166 16.094 -10.154 1.00 90.38 222 LEU A O 1
ATOM 1925 N N . ALA A 1 223 ? 32.859 14.670 -9.016 1.00 85.19 223 ALA A N 1
ATOM 1926 C CA . ALA A 1 223 ? 32.796 13.669 -10.081 1.00 85.19 223 ALA A CA 1
ATOM 1927 C C . ALA A 1 223 ? 32.043 14.187 -11.321 1.00 85.19 223 ALA A C 1
ATOM 1929 O O . ALA A 1 223 ? 32.502 13.986 -12.446 1.00 85.19 223 ALA A O 1
ATOM 1930 N N . MET A 1 224 ? 30.930 14.902 -11.123 1.00 85.56 224 MET A N 1
ATOM 1931 C CA . MET A 1 224 ? 30.170 15.543 -12.203 1.00 85.56 224 MET A CA 1
ATOM 1932 C C . MET A 1 224 ? 31.012 16.605 -12.922 1.00 85.56 224 MET A C 1
ATOM 1934 O O . MET A 1 224 ? 31.100 16.574 -14.146 1.00 85.56 224 MET A O 1
ATOM 1938 N N . ALA A 1 225 ? 31.709 17.468 -12.178 1.00 90.44 225 ALA A N 1
ATOM 1939 C CA . ALA A 1 225 ? 32.580 18.500 -12.743 1.00 90.44 225 ALA A CA 1
ATOM 1940 C C . ALA A 1 225 ? 33.768 17.913 -13.530 1.00 90.44 225 ALA A C 1
ATOM 1942 O O . ALA A 1 225 ? 34.169 18.453 -14.562 1.00 90.44 225 ALA A O 1
ATOM 1943 N N . ILE A 1 226 ? 34.336 16.788 -13.074 1.00 89.69 226 ILE A N 1
ATOM 1944 C CA . ILE A 1 226 ? 35.372 16.061 -13.826 1.00 89.69 226 ILE A CA 1
ATOM 1945 C C . ILE A 1 226 ? 34.796 15.521 -15.142 1.00 89.69 226 ILE A C 1
ATOM 1947 O O . ILE A 1 226 ? 35.398 15.738 -16.194 1.00 89.69 226 ILE A O 1
ATOM 1951 N N . CYS A 1 227 ? 33.621 14.887 -15.099 1.00 85.88 227 CYS A N 1
ATOM 1952 C CA . CYS A 1 227 ? 32.941 14.352 -16.282 1.00 85.88 227 CYS A CA 1
ATOM 1953 C C . CYS A 1 227 ? 32.597 15.454 -17.301 1.00 85.88 227 CYS A C 1
ATOM 1955 O O . CYS A 1 227 ? 32.829 15.301 -18.501 1.00 85.88 227 CYS A O 1
ATOM 1957 N N . GLU A 1 228 ? 32.114 16.603 -16.829 1.00 89.94 228 GLU A N 1
ATOM 1958 C CA . GLU A 1 228 ? 31.814 17.765 -17.667 1.00 89.94 228 GLU A CA 1
ATOM 1959 C C . GLU A 1 228 ? 33.077 18.340 -18.322 1.00 89.94 228 GLU A C 1
ATOM 1961 O O . GLU A 1 228 ? 33.112 18.566 -19.533 1.00 89.94 228 GLU A O 1
ATOM 1966 N N . LYS A 1 229 ? 34.169 18.474 -17.560 1.00 93.12 229 LYS A N 1
ATOM 1967 C CA . LYS A 1 229 ? 35.468 18.905 -18.094 1.00 93.12 229 LYS A CA 1
ATOM 1968 C C . LYS A 1 229 ? 36.005 17.942 -19.157 1.00 93.12 229 LYS A C 1
ATOM 1970 O O . LYS A 1 229 ? 36.639 18.383 -20.116 1.00 93.12 229 LYS A O 1
ATOM 1975 N N . GLU A 1 230 ? 35.783 16.639 -19.004 1.00 88.00 230 GLU A N 1
ATOM 1976 C CA . GLU A 1 230 ? 36.147 15.641 -20.015 1.00 88.00 230 GLU A CA 1
ATOM 1977 C C . GLU A 1 230 ? 35.265 15.720 -21.262 1.00 88.00 230 GLU A C 1
ATOM 1979 O O . GLU A 1 230 ? 35.797 15.661 -22.373 1.00 88.00 230 GLU A O 1
ATOM 1984 N N . LYS A 1 231 ? 33.952 15.932 -21.106 1.00 86.06 231 LYS A N 1
ATOM 1985 C CA . LYS A 1 231 ? 33.037 16.204 -22.226 1.00 86.06 231 LYS A CA 1
ATOM 1986 C C . LYS A 1 231 ? 33.485 17.422 -23.030 1.00 86.06 231 LYS A C 1
ATOM 1988 O O . LYS A 1 231 ? 33.671 17.301 -24.237 1.00 86.06 231 LYS A O 1
ATOM 1993 N N . LEU A 1 232 ? 33.757 18.545 -22.365 1.00 91.69 232 LEU A N 1
ATOM 1994 C CA . LEU A 1 232 ? 34.219 19.774 -23.020 1.00 91.69 232 LEU A CA 1
ATOM 1995 C C . LEU A 1 232 ? 35.559 19.579 -23.742 1.00 91.69 232 LEU A C 1
ATOM 1997 O O . LEU A 1 232 ? 35.754 20.090 -24.843 1.00 91.69 232 LEU A O 1
ATOM 2001 N N . LYS A 1 233 ? 36.488 18.800 -23.167 1.00 91.06 233 LYS A N 1
ATOM 2002 C CA . LYS A 1 233 ? 37.739 18.432 -23.852 1.00 91.06 233 LYS A CA 1
ATOM 2003 C C . LYS A 1 233 ? 37.480 17.618 -25.120 1.00 91.06 233 LYS A C 1
ATOM 2005 O O . LYS A 1 233 ? 38.095 17.911 -26.144 1.00 91.06 233 LYS A O 1
ATOM 2010 N N . LYS A 1 234 ? 36.595 16.615 -25.062 1.00 85.62 234 LYS A N 1
ATOM 2011 C CA . LYS A 1 234 ? 36.218 15.800 -26.230 1.00 85.62 234 LYS A CA 1
ATOM 2012 C C . LYS A 1 234 ? 35.557 16.659 -27.308 1.00 85.62 234 LYS A C 1
ATOM 2014 O O . LYS A 1 234 ? 35.925 16.545 -28.472 1.00 85.62 234 LYS A O 1
ATOM 2019 N N . GLU A 1 235 ? 34.671 17.572 -26.921 1.00 86.81 235 GLU A N 1
ATOM 2020 C CA . GLU A 1 235 ? 34.003 18.493 -27.843 1.00 86.81 235 GLU A CA 1
ATOM 2021 C C . GLU A 1 235 ? 34.987 19.471 -28.507 1.00 86.81 235 GLU A C 1
ATOM 2023 O O . GLU A 1 235 ? 34.939 19.679 -29.715 1.00 86.81 235 GLU A O 1
ATOM 2028 N N . LEU A 1 236 ? 35.950 20.019 -27.759 1.00 90.88 236 LEU A N 1
ATOM 2029 C CA . LEU A 1 236 ? 37.013 20.867 -28.314 1.00 90.88 236 LEU A CA 1
ATOM 2030 C C . LEU A 1 236 ? 37.885 20.128 -29.335 1.00 90.88 236 LEU A C 1
ATOM 2032 O O . LEU A 1 236 ? 38.251 20.699 -30.364 1.00 90.88 236 LEU A O 1
ATOM 2036 N N . VAL A 1 237 ? 38.239 18.871 -29.053 1.00 85.62 237 VAL A N 1
ATOM 2037 C CA . VAL A 1 237 ? 38.980 18.023 -29.999 1.00 85.62 237 VAL A CA 1
ATOM 2038 C C . VAL A 1 237 ? 38.133 17.754 -31.241 1.00 85.62 237 VAL A C 1
ATOM 2040 O O . VAL A 1 237 ? 38.640 17.897 -32.352 1.00 85.62 237 VAL A O 1
ATOM 2043 N N . TRP A 1 238 ? 36.845 17.455 -31.058 1.00 81.81 238 TRP A N 1
ATOM 2044 C CA . TRP A 1 238 ? 35.897 17.244 -32.148 1.00 81.81 238 TRP A CA 1
ATOM 2045 C C . TRP A 1 238 ? 35.770 18.474 -33.051 1.00 81.81 238 TRP A C 1
ATOM 2047 O O . TRP A 1 238 ? 36.004 18.364 -34.249 1.00 81.81 238 TRP A O 1
ATOM 2057 N N . ARG A 1 239 ? 35.534 19.667 -32.489 1.00 83.88 239 ARG A N 1
ATOM 2058 C CA . ARG A 1 239 ? 35.443 20.924 -33.258 1.00 83.88 239 ARG A CA 1
ATOM 2059 C C . ARG A 1 239 ? 36.722 21.226 -34.044 1.00 83.88 239 ARG A C 1
ATOM 2061 O O . ARG A 1 239 ? 36.661 21.707 -35.172 1.00 83.88 239 ARG A O 1
ATOM 2068 N N . ARG A 1 240 ? 37.900 20.935 -33.476 1.00 85.62 240 ARG A N 1
ATOM 2069 C CA . ARG A 1 240 ? 39.181 21.072 -34.199 1.00 85.62 240 ARG A CA 1
ATOM 2070 C C . ARG A 1 240 ? 39.295 20.082 -35.353 1.00 85.62 240 ARG A C 1
ATOM 2072 O O . ARG A 1 240 ? 39.830 20.442 -36.398 1.00 85.62 240 ARG A O 1
ATOM 2079 N N . HIS A 1 241 ? 38.831 18.852 -35.152 1.00 79.81 241 HIS A N 1
ATOM 2080 C CA . HIS A 1 241 ? 38.826 17.833 -36.192 1.00 79.81 241 HIS A CA 1
ATOM 2081 C C . HIS A 1 241 ? 37.859 18.209 -37.317 1.00 79.81 241 HIS A C 1
ATOM 2083 O O . HIS A 1 241 ? 38.252 18.214 -38.475 1.00 79.81 241 HIS A O 1
ATOM 2089 N N . GLU A 1 242 ? 36.649 18.642 -36.972 1.00 83.94 242 GLU A N 1
ATOM 2090 C CA . GLU A 1 242 ? 35.640 19.118 -37.915 1.00 83.94 242 GLU A CA 1
ATOM 2091 C C . GLU A 1 242 ? 36.145 20.298 -38.751 1.00 83.94 242 GLU A C 1
ATOM 2093 O O . GLU A 1 242 ? 36.013 20.281 -39.971 1.00 83.94 242 GLU A O 1
ATOM 2098 N N . LYS A 1 243 ? 36.797 21.288 -38.126 1.00 86.38 243 LYS A N 1
ATOM 2099 C CA . LYS A 1 243 ? 37.413 22.402 -38.858 1.00 86.38 243 LYS A CA 1
ATOM 2100 C C . LYS A 1 243 ? 38.467 21.910 -39.857 1.00 86.38 243 LYS A C 1
ATOM 2102 O O . LYS A 1 243 ? 38.400 22.276 -41.022 1.00 86.38 243 LYS A O 1
ATOM 2107 N N . ARG A 1 244 ? 39.379 21.022 -39.434 1.00 80.81 244 ARG A N 1
ATOM 2108 C CA . ARG A 1 244 ? 40.376 20.421 -40.342 1.00 80.81 244 ARG A CA 1
ATOM 2109 C C . ARG A 1 244 ? 39.732 19.657 -41.495 1.00 80.81 244 ARG A C 1
ATOM 2111 O O . ARG A 1 244 ? 40.247 19.708 -42.603 1.00 80.81 244 ARG A O 1
ATOM 2118 N N . LEU A 1 245 ? 38.633 18.946 -41.241 1.00 78.19 245 LEU A N 1
ATOM 2119 C CA . LEU A 1 245 ? 37.892 18.245 -42.288 1.00 78.19 245 LEU A CA 1
ATOM 2120 C C . LEU A 1 245 ? 37.299 19.235 -43.291 1.00 78.19 245 LEU A C 1
ATOM 2122 O O . LEU A 1 245 ? 37.461 19.028 -44.487 1.00 78.19 245 LEU A O 1
ATOM 2126 N N . ARG A 1 246 ? 36.679 20.329 -42.829 1.00 81.12 246 ARG A N 1
ATOM 2127 C CA . ARG A 1 246 ? 36.168 21.388 -43.716 1.00 81.12 246 ARG A CA 1
ATOM 2128 C C . ARG A 1 246 ? 37.281 21.997 -44.572 1.00 81.12 246 ARG A C 1
ATOM 2130 O O . ARG A 1 246 ? 37.103 22.109 -45.780 1.00 81.12 246 ARG A O 1
ATOM 2137 N N . ASP A 1 247 ? 38.427 22.307 -43.967 1.00 83.12 247 ASP A N 1
ATOM 2138 C CA . ASP A 1 247 ? 39.586 22.867 -44.675 1.00 83.12 247 ASP A CA 1
ATOM 2139 C C . ASP A 1 247 ? 40.132 21.880 -45.736 1.00 83.12 247 ASP A C 1
ATOM 2141 O O . ASP A 1 247 ? 40.472 22.285 -46.846 1.00 83.12 247 ASP A O 1
ATOM 2145 N N . LEU A 1 248 ? 40.150 20.573 -45.437 1.00 77.94 248 LEU A N 1
ATOM 2146 C CA . LEU A 1 248 ? 40.569 19.514 -46.372 1.00 77.94 248 LEU A CA 1
ATOM 2147 C C . LEU A 1 248 ? 39.559 19.256 -47.499 1.00 77.94 248 LEU A C 1
ATOM 2149 O O . LEU A 1 248 ? 39.955 18.957 -48.622 1.00 77.94 248 LEU A O 1
ATOM 2153 N N . PHE A 1 249 ? 38.256 19.363 -47.234 1.00 76.50 249 PHE A N 1
ATOM 2154 C CA . PHE A 1 249 ? 37.247 19.253 -48.290 1.00 76.50 249 PHE A CA 1
ATOM 2155 C C . PHE A 1 249 ? 37.253 20.480 -49.209 1.00 76.50 249 PHE A C 1
ATOM 2157 O O . PHE A 1 249 ? 37.030 20.341 -50.411 1.00 76.50 249 PHE A O 1
ATOM 2164 N N . ALA A 1 250 ? 37.577 21.662 -48.677 1.00 82.69 250 ALA A N 1
ATOM 2165 C CA . ALA A 1 250 ? 37.734 22.875 -49.473 1.00 82.69 250 ALA A CA 1
ATOM 2166 C C . ALA A 1 250 ? 38.927 22.798 -50.446 1.00 82.69 250 ALA A C 1
ATOM 2168 O O . ALA A 1 250 ? 38.845 23.348 -51.543 1.00 82.69 250 ALA A O 1
ATOM 2169 N N . SER A 1 251 ? 40.000 22.074 -50.102 1.00 84.69 251 SER A N 1
ATOM 2170 C CA . SER A 1 251 ? 41.178 21.919 -50.970 1.00 84.69 251 SER A CA 1
ATOM 2171 C C . SER A 1 251 ? 41.010 20.904 -52.114 1.00 84.69 251 SER A C 1
ATOM 2173 O O . SER A 1 251 ? 41.919 20.771 -52.930 1.00 84.69 251 SER A O 1
ATOM 2175 N N . ARG A 1 252 ? 39.861 20.205 -52.206 1.00 84.50 252 ARG A N 1
ATOM 2176 C CA . ARG A 1 252 ? 39.528 19.196 -53.243 1.00 84.50 252 ARG A CA 1
ATOM 2177 C C . ARG A 1 252 ? 40.564 18.070 -53.421 1.00 84.50 252 ARG A C 1
ATOM 2179 O O . ARG A 1 252 ? 40.631 17.445 -54.479 1.00 84.50 252 ARG A O 1
ATOM 2186 N N . ASP A 1 253 ? 41.353 17.764 -52.394 1.00 81.56 253 ASP A N 1
ATOM 2187 C CA . ASP A 1 253 ? 42.357 16.699 -52.471 1.00 81.56 253 ASP A CA 1
ATOM 2188 C C . ASP A 1 253 ? 41.728 15.312 -52.224 1.00 81.56 253 ASP A C 1
ATOM 2190 O O . ASP A 1 253 ? 41.495 14.876 -51.090 1.00 81.56 253 ASP A O 1
ATOM 2194 N N . ASN A 1 254 ? 41.460 14.587 -53.312 1.00 81.44 254 ASN A N 1
ATOM 2195 C CA . ASN A 1 254 ? 40.838 13.259 -53.284 1.00 81.44 254 ASN A CA 1
ATOM 2196 C C . ASN A 1 254 ? 41.652 12.218 -52.491 1.00 81.44 254 ASN A C 1
ATOM 2198 O O . ASN A 1 254 ? 41.077 11.281 -51.925 1.00 81.44 254 ASN A O 1
ATOM 2202 N N . ARG A 1 255 ? 42.983 12.369 -52.391 1.00 81.94 255 ARG A N 1
ATOM 2203 C CA . ARG A 1 255 ? 43.816 11.450 -51.594 1.00 81.94 255 ARG A CA 1
ATOM 2204 C C . ARG A 1 255 ? 43.612 11.672 -50.099 1.00 81.94 255 ARG A C 1
ATOM 2206 O O . ARG A 1 255 ? 43.539 10.698 -49.341 1.00 81.94 255 ARG A O 1
ATOM 2213 N N . ALA A 1 256 ? 43.459 12.927 -49.683 1.00 76.12 256 ALA A N 1
ATOM 2214 C CA . ALA A 1 256 ? 43.159 13.268 -48.299 1.00 76.12 256 ALA A CA 1
ATOM 2215 C C . ALA A 1 256 ? 41.779 12.734 -47.879 1.00 76.12 256 ALA A C 1
ATOM 2217 O O . ALA A 1 256 ? 41.654 12.132 -46.811 1.00 76.12 256 ALA A O 1
ATOM 2218 N N . ALA A 1 257 ? 40.768 12.846 -48.748 1.00 75.69 257 ALA A N 1
ATOM 2219 C CA . ALA A 1 257 ? 39.429 12.309 -48.496 1.00 75.69 257 ALA A CA 1
ATOM 2220 C C . ALA A 1 257 ? 39.432 10.782 -48.264 1.00 75.69 257 ALA A C 1
ATOM 2222 O O . ALA A 1 257 ? 38.825 10.291 -47.307 1.00 75.69 257 ALA A O 1
ATOM 2223 N N . ALA A 1 258 ? 40.178 10.021 -49.073 1.00 79.56 258 ALA A N 1
ATOM 2224 C CA . ALA A 1 258 ? 40.305 8.571 -48.905 1.00 79.56 258 ALA A CA 1
ATOM 2225 C C . ALA A 1 258 ? 41.058 8.178 -47.615 1.00 79.56 258 ALA A C 1
ATOM 2227 O O . ALA A 1 258 ? 40.725 7.182 -46.962 1.00 79.56 258 ALA A O 1
ATOM 2228 N N . ALA A 1 259 ? 42.073 8.952 -47.212 1.00 81.19 259 ALA A N 1
ATOM 2229 C CA . ALA A 1 259 ? 42.768 8.752 -45.937 1.00 81.19 259 ALA A CA 1
ATOM 2230 C C . ALA A 1 259 ? 41.843 9.018 -44.734 1.00 81.19 259 ALA A C 1
ATOM 2232 O O . ALA A 1 259 ? 41.816 8.224 -43.789 1.00 81.19 259 ALA A O 1
ATOM 2233 N N . ILE A 1 260 ? 41.021 10.070 -44.805 1.00 79.88 260 ILE A N 1
ATOM 2234 C CA . ILE A 1 260 ? 40.005 10.395 -43.794 1.00 79.88 260 ILE A CA 1
ATOM 2235 C C . ILE A 1 260 ? 38.976 9.269 -43.673 1.00 79.88 260 ILE A C 1
ATOM 2237 O O . ILE A 1 260 ? 38.689 8.830 -42.562 1.00 79.88 260 ILE A O 1
ATOM 2241 N N . GLN A 1 261 ? 38.446 8.754 -44.787 1.00 81.38 261 GLN A N 1
ATOM 2242 C CA . GLN A 1 261 ? 37.464 7.664 -44.754 1.00 81.38 261 GLN A CA 1
ATOM 2243 C C . GLN A 1 261 ? 38.022 6.396 -44.094 1.00 81.38 261 GLN A C 1
ATOM 2245 O O . GLN A 1 261 ? 37.323 5.753 -43.308 1.00 81.38 261 GLN A O 1
ATOM 2250 N N . ARG A 1 262 ? 39.289 6.048 -44.359 1.00 84.62 262 ARG A N 1
ATOM 2251 C CA . ARG A 1 262 ? 39.962 4.922 -43.689 1.00 84.62 262 ARG A CA 1
ATOM 2252 C C . ARG A 1 262 ? 40.123 5.164 -42.189 1.00 84.62 262 ARG A C 1
ATOM 2254 O O . ARG A 1 262 ? 39.783 4.288 -41.396 1.00 84.62 262 ARG A O 1
ATOM 2261 N N . SER A 1 263 ? 40.562 6.361 -41.799 1.00 79.19 263 SER A N 1
ATOM 2262 C CA . SER A 1 263 ? 40.681 6.745 -40.388 1.00 79.19 263 SER A CA 1
ATOM 2263 C C . SER A 1 263 ? 39.325 6.720 -39.668 1.00 79.19 263 SER A C 1
ATOM 2265 O O . SER A 1 263 ? 39.222 6.179 -38.569 1.00 79.19 263 SER A O 1
ATOM 2267 N N . TYR A 1 264 ? 38.258 7.196 -40.316 1.00 80.88 264 TYR A N 1
ATOM 2268 C CA . TYR A 1 264 ? 36.902 7.187 -39.767 1.00 80.88 264 TYR A CA 1
ATOM 2269 C C . TYR A 1 264 ? 36.355 5.767 -39.578 1.00 80.88 264 TYR A C 1
ATOM 2271 O O . TYR A 1 264 ? 35.801 5.458 -38.525 1.00 80.88 264 TYR A O 1
ATOM 2279 N N . ARG A 1 265 ? 36.565 4.867 -40.549 1.00 82.62 265 ARG A N 1
ATOM 2280 C CA . ARG A 1 265 ? 36.201 3.447 -40.401 1.00 82.62 265 ARG A CA 1
ATOM 2281 C C . ARG A 1 265 ? 36.939 2.801 -39.229 1.00 82.62 265 ARG A C 1
ATOM 2283 O O . ARG A 1 265 ? 36.302 2.131 -38.423 1.00 82.62 265 ARG A O 1
ATOM 2290 N N . SER A 1 266 ? 38.242 3.061 -39.088 1.00 86.00 266 SER A N 1
ATOM 2291 C CA . SER A 1 266 ? 39.028 2.589 -37.939 1.00 86.00 266 SER A CA 1
ATOM 2292 C C . SER A 1 266 ? 38.483 3.129 -36.611 1.00 86.00 266 SER A C 1
ATOM 2294 O O . SER A 1 266 ? 38.351 2.376 -35.649 1.00 86.00 266 SER A O 1
ATOM 2296 N N . HIS A 1 267 ? 38.113 4.413 -36.561 1.00 82.44 267 HIS A N 1
ATOM 2297 C CA . HIS A 1 267 ? 37.511 5.025 -35.377 1.00 82.44 267 HIS A CA 1
ATOM 2298 C C . HIS A 1 267 ? 36.153 4.400 -35.025 1.00 82.44 267 HIS A C 1
ATOM 2300 O O . HIS A 1 267 ? 35.895 4.117 -33.859 1.00 82.44 267 HIS A O 1
ATOM 2306 N N . LEU A 1 268 ? 35.293 4.121 -36.011 1.00 82.19 268 LEU A N 1
ATOM 2307 C CA . LEU A 1 268 ? 34.016 3.441 -35.774 1.00 82.19 268 LEU A CA 1
ATOM 2308 C C . LEU A 1 268 ? 34.204 2.034 -35.196 1.00 82.19 268 LEU A C 1
ATOM 2310 O O . LEU A 1 268 ? 33.431 1.629 -34.325 1.00 82.19 268 LEU A O 1
ATOM 2314 N N . THR A 1 269 ? 35.224 1.298 -35.645 1.00 87.75 269 THR A N 1
ATOM 2315 C CA . THR A 1 269 ? 35.582 -0.004 -35.065 1.00 87.75 269 THR A CA 1
ATOM 2316 C C . THR A 1 269 ? 36.001 0.152 -33.604 1.00 87.75 269 THR A C 1
ATOM 2318 O O . THR A 1 269 ? 35.437 -0.521 -32.743 1.00 87.75 269 THR A O 1
ATOM 2321 N N . GLN A 1 270 ? 36.873 1.119 -33.303 1.00 85.38 270 GLN A N 1
ATOM 2322 C CA . GLN A 1 270 ? 37.296 1.419 -31.932 1.00 85.38 270 GLN A CA 1
ATOM 2323 C C . GLN A 1 270 ? 36.111 1.814 -31.033 1.00 85.38 270 GLN A C 1
ATOM 2325 O O . GLN A 1 270 ? 35.972 1.303 -29.927 1.00 85.38 270 GLN A O 1
ATOM 2330 N N . VAL A 1 271 ? 35.189 2.657 -31.511 1.00 81.62 271 VAL A N 1
ATOM 2331 C CA . VAL A 1 271 ? 33.984 3.047 -30.753 1.00 81.62 271 VAL A CA 1
ATOM 2332 C C . VAL A 1 271 ? 33.074 1.844 -30.482 1.00 81.62 271 VAL A C 1
ATOM 2334 O O . VAL A 1 271 ? 32.456 1.759 -29.418 1.00 81.62 271 VAL A O 1
ATOM 2337 N N . ARG A 1 272 ? 32.967 0.895 -31.421 1.00 86.06 272 ARG A N 1
ATOM 2338 C CA . ARG A 1 272 ? 32.221 -0.356 -31.203 1.00 86.06 272 ARG A CA 1
ATOM 2339 C C . ARG A 1 272 ? 32.887 -1.221 -30.133 1.00 86.06 272 ARG A C 1
ATOM 2341 O O . ARG A 1 272 ? 32.174 -1.776 -29.300 1.00 86.06 272 ARG A O 1
ATOM 2348 N N . GLU A 1 273 ? 34.213 -1.313 -30.128 1.00 88.62 273 GLU A N 1
ATOM 2349 C CA . GLU A 1 273 ? 34.977 -2.032 -29.100 1.00 88.62 273 GLU A CA 1
ATOM 2350 C C . GLU A 1 273 ? 34.855 -1.370 -27.722 1.00 88.62 273 GLU A C 1
ATOM 2352 O O . GLU A 1 273 ? 34.551 -2.054 -26.746 1.00 88.62 273 GLU A O 1
ATOM 2357 N N . GLU A 1 274 ? 34.956 -0.042 -27.638 1.00 84.19 274 GLU A N 1
ATOM 2358 C CA . GLU A 1 274 ? 34.736 0.713 -26.397 1.00 84.19 274 GLU A CA 1
ATOM 2359 C C . GLU A 1 274 ? 33.313 0.510 -25.855 1.00 84.19 274 GLU A C 1
ATOM 2361 O O . GLU A 1 274 ? 33.123 0.285 -24.659 1.00 84.19 274 GLU A O 1
ATOM 2366 N N . ARG A 1 275 ? 32.291 0.519 -26.725 1.00 83.81 275 ARG A N 1
ATOM 2367 C CA . ARG A 1 275 ? 30.905 0.218 -26.325 1.00 83.81 275 ARG A CA 1
ATOM 2368 C C . ARG A 1 275 ? 30.751 -1.212 -25.811 1.00 83.81 275 ARG A C 1
ATOM 2370 O O . ARG A 1 275 ? 30.060 -1.411 -24.813 1.00 83.81 275 ARG A O 1
ATOM 2377 N N . LYS A 1 276 ? 31.395 -2.193 -26.454 1.00 90.44 276 LYS A N 1
ATOM 2378 C CA . LYS A 1 276 ? 31.428 -3.581 -25.965 1.00 90.44 276 LYS A CA 1
ATOM 2379 C C . LYS A 1 276 ? 32.095 -3.663 -24.589 1.00 90.44 276 LYS A C 1
ATOM 2381 O O . LYS A 1 276 ? 31.536 -4.299 -23.701 1.00 90.44 276 LYS A O 1
ATOM 2386 N N . ALA A 1 277 ? 33.216 -2.973 -24.380 1.00 88.88 277 ALA A N 1
ATOM 2387 C CA . ALA A 1 277 ? 33.900 -2.924 -23.088 1.00 88.88 277 ALA A CA 1
ATOM 2388 C C . ALA A 1 277 ? 33.020 -2.306 -21.986 1.00 88.88 277 ALA A C 1
ATOM 2390 O O . ALA A 1 277 ? 32.899 -2.876 -20.906 1.00 88.88 277 ALA A O 1
ATOM 2391 N N . ILE A 1 278 ? 32.329 -1.194 -22.264 1.00 85.31 278 ILE A N 1
ATOM 2392 C CA . ILE A 1 278 ? 31.391 -0.568 -21.314 1.00 85.31 278 ILE A CA 1
ATOM 2393 C C . ILE A 1 278 ? 30.240 -1.519 -20.953 1.00 85.31 278 ILE A C 1
ATOM 2395 O O . ILE A 1 278 ? 29.854 -1.607 -19.786 1.00 85.31 278 ILE A O 1
ATOM 2399 N N . LEU A 1 279 ? 29.689 -2.241 -21.934 1.00 87.06 279 LEU A N 1
ATOM 2400 C CA . LEU A 1 279 ? 28.645 -3.238 -21.687 1.00 87.06 279 LEU A CA 1
ATOM 2401 C C . LEU A 1 279 ? 29.158 -4.391 -20.818 1.00 87.06 279 LEU A C 1
ATOM 2403 O O . LEU A 1 279 ? 28.449 -4.801 -19.902 1.00 87.06 279 LEU A O 1
ATOM 2407 N N . LEU A 1 280 ? 30.387 -4.866 -21.047 1.00 90.44 280 LEU A N 1
ATOM 2408 C CA . LEU A 1 280 ? 31.015 -5.895 -20.213 1.00 90.44 280 LEU A CA 1
ATOM 2409 C C . LEU A 1 280 ? 31.186 -5.427 -18.763 1.00 90.44 280 LEU A C 1
ATOM 2411 O O . LEU A 1 280 ? 30.775 -6.146 -17.855 1.00 90.44 280 LEU A O 1
ATOM 2415 N N . VAL A 1 281 ? 31.678 -4.202 -18.537 1.00 89.69 281 VAL A N 1
ATOM 2416 C CA . VAL A 1 281 ? 31.781 -3.629 -17.181 1.00 89.69 281 VAL A CA 1
ATOM 2417 C C . VAL A 1 281 ? 30.405 -3.530 -16.518 1.00 89.69 281 VAL A C 1
ATOM 2419 O O . VAL A 1 281 ? 30.251 -3.911 -15.362 1.00 89.69 281 VAL A O 1
ATOM 2422 N N . ARG A 1 282 ? 29.367 -3.094 -17.247 1.00 84.94 282 ARG A N 1
ATOM 2423 C CA . ARG A 1 282 ? 27.997 -3.021 -16.710 1.00 84.94 282 ARG A CA 1
ATOM 2424 C C . ARG A 1 282 ? 27.455 -4.402 -16.320 1.00 84.94 282 ARG A C 1
ATOM 2426 O O . ARG A 1 282 ? 26.780 -4.518 -15.300 1.00 84.94 282 ARG A O 1
ATOM 2433 N N . VAL A 1 283 ? 27.749 -5.438 -17.106 1.00 89.19 283 VAL A N 1
ATOM 2434 C CA . VAL A 1 283 ? 27.383 -6.828 -16.787 1.00 89.19 283 VAL A CA 1
ATOM 2435 C C . VAL A 1 283 ? 28.142 -7.325 -15.550 1.00 89.19 283 VAL A C 1
ATOM 2437 O O . VAL A 1 283 ? 27.554 -7.996 -14.703 1.00 89.19 283 VAL A O 1
ATOM 2440 N N . GLU A 1 284 ? 29.424 -6.988 -15.399 1.00 89.75 284 GLU A N 1
ATOM 2441 C CA . GLU A 1 284 ? 30.201 -7.312 -14.195 1.00 89.75 284 GLU A CA 1
ATOM 2442 C C . GLU A 1 284 ? 29.692 -6.587 -12.946 1.00 89.75 284 GLU A C 1
ATOM 2444 O O . GLU A 1 284 ? 29.565 -7.213 -11.893 1.00 89.75 284 GLU A O 1
ATOM 2449 N N . ASP A 1 285 ? 29.345 -5.304 -13.050 1.00 84.69 285 ASP A N 1
ATOM 2450 C CA . ASP A 1 285 ? 28.764 -4.536 -11.946 1.00 84.69 285 ASP A CA 1
ATOM 2451 C C . ASP A 1 285 ? 27.403 -5.103 -11.528 1.00 84.69 285 ASP A C 1
ATOM 2453 O O . ASP A 1 285 ? 27.144 -5.261 -10.336 1.00 84.69 285 ASP A O 1
ATOM 2457 N N . GLN A 1 286 ? 26.565 -5.512 -12.488 1.00 84.56 286 GLN A N 1
ATOM 2458 C CA . GLN A 1 286 ? 25.326 -6.236 -12.193 1.00 84.56 286 GLN A CA 1
ATOM 2459 C C . GLN A 1 286 ? 25.604 -7.550 -11.454 1.00 84.56 286 GLN A C 1
ATOM 2461 O O . GLN A 1 286 ? 24.953 -7.833 -10.449 1.00 84.56 286 GLN A O 1
ATOM 2466 N N . LYS A 1 287 ? 26.605 -8.332 -11.884 1.00 89.94 287 LYS A N 1
ATOM 2467 C CA . LYS A 1 287 ? 27.015 -9.554 -11.170 1.00 89.94 287 LYS A CA 1
ATOM 2468 C C . LYS A 1 287 ? 27.465 -9.242 -9.740 1.00 89.94 287 LYS A C 1
ATOM 2470 O O . LYS A 1 287 ? 26.983 -9.886 -8.809 1.00 89.94 287 LYS A O 1
ATOM 2475 N N . ARG A 1 288 ? 28.310 -8.225 -9.538 1.00 86.62 288 ARG A N 1
ATOM 2476 C CA . ARG A 1 288 ? 28.749 -7.786 -8.199 1.00 86.62 288 ARG A CA 1
ATOM 2477 C C . ARG A 1 288 ? 27.574 -7.370 -7.324 1.00 86.62 288 ARG A C 1
ATOM 2479 O O . ARG A 1 288 ? 27.507 -7.796 -6.176 1.00 86.62 288 ARG A O 1
ATOM 2486 N N . GLN A 1 289 ? 26.625 -6.617 -7.874 1.00 86.44 289 GLN A N 1
ATOM 2487 C CA . GLN A 1 289 ? 25.436 -6.176 -7.152 1.00 86.44 289 GLN A CA 1
ATOM 2488 C C . GLN A 1 289 ? 24.551 -7.362 -6.748 1.00 86.44 289 GLN A C 1
ATOM 2490 O O . GLN A 1 289 ? 24.150 -7.463 -5.592 1.00 86.44 289 GLN A O 1
ATOM 2495 N N . THR A 1 290 ? 24.347 -8.338 -7.641 1.00 87.75 290 THR A N 1
ATOM 2496 C CA . THR A 1 290 ? 23.622 -9.573 -7.290 1.00 87.75 290 THR A CA 1
ATOM 2497 C C . THR A 1 290 ? 24.338 -10.407 -6.221 1.00 87.75 290 THR A C 1
ATOM 2499 O O . THR A 1 290 ? 23.688 -11.042 -5.384 1.00 87.75 290 THR A O 1
ATOM 2502 N N . GLU A 1 291 ? 25.675 -10.408 -6.204 1.00 90.62 291 GLU A N 1
ATOM 2503 C CA . GLU A 1 291 ? 26.461 -11.096 -5.179 1.00 90.62 291 GLU A CA 1
ATOM 2504 C C . GLU A 1 291 ? 26.409 -10.363 -3.829 1.00 90.62 291 GLU A C 1
ATOM 2506 O O . GLU A 1 291 ? 26.272 -10.999 -2.779 1.00 90.62 291 GLU A O 1
ATOM 2511 N N . GLU A 1 292 ? 26.458 -9.032 -3.839 1.00 90.19 292 GLU A N 1
ATOM 2512 C CA . GLU A 1 292 ? 26.293 -8.195 -2.652 1.00 90.19 292 GLU A CA 1
ATOM 2513 C C . GLU A 1 292 ? 24.893 -8.360 -2.047 1.00 90.19 292 GLU A C 1
ATOM 2515 O O . GLU A 1 292 ? 24.766 -8.609 -0.846 1.00 90.19 292 GLU A O 1
ATOM 2520 N N . ASP A 1 293 ? 23.847 -8.377 -2.873 1.00 84.38 293 ASP A N 1
ATOM 2521 C CA . ASP A 1 293 ? 22.480 -8.682 -2.444 1.00 84.38 293 ASP A CA 1
ATOM 2522 C C . ASP A 1 293 ? 22.377 -10.080 -1.825 1.00 84.38 293 ASP A C 1
ATOM 2524 O O . ASP A 1 293 ? 21.725 -10.277 -0.793 1.00 84.38 293 ASP A O 1
ATOM 2528 N N . ARG A 1 294 ? 23.067 -11.073 -2.402 1.00 88.44 294 ARG A N 1
ATOM 2529 C CA . ARG A 1 294 ? 23.156 -12.421 -1.825 1.00 88.44 294 ARG A CA 1
ATOM 2530 C C . ARG A 1 294 ? 23.843 -12.397 -0.455 1.00 88.44 294 ARG A C 1
ATOM 2532 O O . ARG A 1 294 ? 23.352 -13.058 0.463 1.00 88.44 294 ARG A O 1
ATOM 2539 N N . ARG A 1 295 ? 24.935 -11.643 -0.280 1.00 89.25 295 ARG A N 1
ATOM 2540 C CA . ARG A 1 295 ? 25.615 -11.476 1.022 1.00 89.25 295 ARG A CA 1
ATOM 2541 C C . ARG A 1 295 ? 24.708 -10.787 2.043 1.00 89.25 295 ARG A C 1
ATOM 2543 O O . ARG A 1 295 ? 24.585 -11.279 3.166 1.00 89.25 295 ARG A O 1
ATOM 2550 N N . ASN A 1 296 ? 24.006 -9.730 1.643 1.00 88.31 296 ASN A N 1
ATOM 2551 C CA . ASN A 1 296 ? 23.062 -9.004 2.493 1.00 88.31 296 ASN A CA 1
ATOM 2552 C C . ASN A 1 296 ? 21.912 -9.904 2.963 1.00 88.31 296 ASN A C 1
ATOM 2554 O O . ASN A 1 296 ? 21.599 -9.925 4.152 1.00 88.31 296 ASN A O 1
ATOM 2558 N N . ARG A 1 297 ? 21.360 -10.751 2.085 1.00 88.00 297 ARG A N 1
ATOM 2559 C CA . ARG A 1 297 ? 20.348 -11.756 2.463 1.00 88.00 297 ARG A CA 1
ATOM 2560 C C . ARG A 1 297 ? 20.871 -12.764 3.491 1.00 88.00 297 ARG A C 1
ATOM 2562 O O . ARG A 1 297 ? 20.125 -13.173 4.378 1.00 88.00 297 ARG A O 1
ATOM 2569 N N . VAL A 1 298 ? 22.137 -13.178 3.399 1.00 91.00 298 VAL A N 1
ATOM 2570 C CA . VAL A 1 298 ? 22.758 -14.078 4.392 1.00 91.00 298 VAL A CA 1
ATOM 2571 C C . VAL A 1 298 ? 22.919 -13.380 5.745 1.00 91.00 298 VAL A C 1
ATOM 2573 O O . VAL A 1 298 ? 22.625 -13.982 6.779 1.00 91.00 298 VAL A O 1
ATOM 2576 N N . ILE A 1 299 ? 23.353 -12.117 5.751 1.00 89.50 299 ILE A N 1
ATOM 2577 C CA . ILE A 1 299 ? 23.472 -11.307 6.972 1.00 89.50 299 ILE A CA 1
ATOM 2578 C C . ILE A 1 299 ? 22.099 -11.112 7.620 1.00 89.50 299 ILE A C 1
ATOM 2580 O O . ILE A 1 299 ? 21.964 -11.294 8.830 1.00 89.50 299 ILE A O 1
ATOM 2584 N N . GLU A 1 300 ? 21.072 -10.812 6.829 1.00 87.88 300 GLU A N 1
ATOM 2585 C CA . GLU A 1 300 ? 19.720 -10.596 7.340 1.00 87.88 300 GLU A CA 1
ATOM 2586 C C . GLU A 1 300 ? 19.124 -11.882 7.927 1.00 87.88 300 GLU A C 1
ATOM 2588 O O . GLU A 1 300 ? 18.601 -11.873 9.040 1.00 87.88 300 GLU A O 1
ATOM 2593 N N . LYS A 1 301 ? 19.332 -13.036 7.278 1.00 90.19 301 LYS A N 1
ATOM 2594 C CA . LYS A 1 301 ? 18.972 -14.344 7.856 1.00 90.19 301 LYS A CA 1
ATOM 2595 C C . LYS A 1 301 ? 19.650 -14.596 9.207 1.00 90.19 301 LYS A C 1
ATOM 2597 O O . LYS A 1 301 ? 19.006 -15.121 10.116 1.00 90.19 301 LYS A O 1
ATOM 2602 N N . LYS A 1 302 ? 20.926 -14.217 9.364 1.00 89.25 302 LYS A N 1
ATOM 2603 C CA . LYS A 1 302 ? 21.624 -14.301 10.660 1.00 89.25 302 LYS A CA 1
ATOM 2604 C C . LYS A 1 302 ? 20.984 -13.375 11.698 1.00 89.25 302 LYS A C 1
ATOM 2606 O O . LYS A 1 302 ? 20.701 -13.829 12.800 1.00 89.25 302 LYS A O 1
ATOM 2611 N N . ARG A 1 303 ? 20.668 -12.125 11.338 1.00 87.19 303 ARG A N 1
ATOM 2612 C CA . ARG A 1 303 ? 19.996 -11.166 12.236 1.00 87.19 303 ARG A CA 1
ATOM 2613 C C . ARG A 1 303 ? 18.626 -11.648 12.703 1.00 87.19 303 ARG A C 1
ATOM 2615 O O . ARG A 1 303 ? 18.327 -11.552 13.891 1.00 87.19 303 ARG A O 1
ATOM 2622 N N . VAL A 1 304 ? 17.815 -12.201 11.802 1.00 87.56 304 VAL A N 1
ATOM 2623 C CA . VAL A 1 304 ? 16.502 -12.770 12.143 1.00 87.56 304 VAL A CA 1
ATOM 2624 C C . VAL A 1 304 ? 16.661 -13.962 13.088 1.00 87.56 304 VAL A C 1
ATOM 2626 O O . VAL A 1 304 ? 15.971 -14.027 14.106 1.00 87.56 304 VAL A O 1
ATOM 2629 N N . LYS A 1 305 ? 17.614 -14.866 12.817 1.00 90.56 305 LYS A N 1
ATOM 2630 C CA . LYS A 1 305 ? 17.927 -15.997 13.706 1.00 90.56 305 LYS A CA 1
ATOM 2631 C C . LYS A 1 305 ? 18.351 -15.519 15.100 1.00 90.56 305 LYS A C 1
ATOM 2633 O O . LYS A 1 305 ? 17.835 -16.027 16.095 1.00 90.56 305 LYS A O 1
ATOM 2638 N N . ASP A 1 306 ? 19.219 -14.515 15.176 1.00 88.56 306 ASP A N 1
ATOM 2639 C CA . ASP A 1 306 ? 19.675 -13.926 16.439 1.00 88.56 306 ASP A CA 1
ATOM 2640 C C . ASP A 1 306 ? 18.540 -13.219 17.191 1.00 88.56 306 ASP A C 1
ATOM 2642 O O . ASP A 1 306 ? 18.443 -13.324 18.414 1.00 88.56 306 ASP A O 1
ATOM 2646 N N . SER A 1 307 ? 17.651 -12.519 16.482 1.00 88.00 307 SER A N 1
ATOM 2647 C CA . SER A 1 307 ? 16.457 -11.889 17.059 1.00 88.00 307 SER A CA 1
ATOM 2648 C C . SER A 1 307 ? 15.506 -12.932 17.652 1.00 88.00 307 SER A C 1
ATOM 2650 O O . SER A 1 307 ? 15.038 -12.789 18.785 1.00 88.00 307 SER A O 1
ATOM 2652 N N . LEU A 1 308 ? 15.284 -14.035 16.934 1.00 87.25 308 LEU A N 1
ATOM 2653 C CA . LEU A 1 308 ? 14.427 -15.132 17.375 1.00 87.25 308 LEU A CA 1
ATOM 2654 C C . LEU A 1 308 ? 15.023 -15.864 18.586 1.00 87.25 308 LEU A C 1
ATOM 2656 O O . LEU A 1 308 ? 14.299 -16.165 19.535 1.00 87.25 308 LEU A O 1
ATOM 2660 N N . LEU A 1 309 ? 16.345 -16.067 18.609 1.00 88.69 309 LEU A N 1
ATOM 2661 C CA . LEU A 1 309 ? 17.072 -16.571 19.780 1.00 88.69 309 LEU A CA 1
ATOM 2662 C C . LEU A 1 309 ? 16.945 -15.623 20.980 1.00 88.69 309 LEU A C 1
ATOM 2664 O O . LEU A 1 309 ? 16.636 -16.078 22.080 1.00 88.69 309 LEU A O 1
ATOM 2668 N N . ARG A 1 310 ? 17.098 -14.306 20.785 1.00 86.06 310 ARG A N 1
ATOM 2669 C CA . ARG A 1 310 ? 16.902 -13.304 21.851 1.00 86.06 310 ARG A CA 1
ATOM 2670 C C . ARG A 1 310 ? 15.465 -13.286 22.371 1.00 86.06 310 ARG A C 1
ATOM 2672 O O . ARG A 1 310 ? 15.268 -13.131 23.572 1.00 86.06 310 ARG A O 1
ATOM 2679 N N . SER A 1 311 ? 14.471 -13.444 21.499 1.00 87.62 311 SER A N 1
ATOM 2680 C CA . SER A 1 311 ? 13.055 -13.530 21.878 1.00 87.62 311 SER A CA 1
ATOM 2681 C C . SER A 1 311 ? 12.766 -14.786 22.705 1.00 87.62 311 SER A C 1
ATOM 2683 O O . SER A 1 311 ? 12.185 -14.689 23.786 1.00 87.62 311 SER A O 1
ATOM 2685 N N . LYS A 1 312 ? 13.259 -15.954 22.263 1.00 90.06 312 LYS A N 1
ATOM 2686 C CA . LYS A 1 312 ? 13.178 -17.208 23.030 1.00 90.06 312 LYS A CA 1
ATOM 2687 C C . LYS A 1 312 ? 13.860 -17.088 24.394 1.00 90.06 312 LYS A C 1
ATOM 2689 O O . LYS A 1 312 ? 13.266 -17.473 25.394 1.00 90.06 312 LYS A O 1
ATOM 2694 N N . LEU A 1 313 ? 15.054 -16.491 24.447 1.00 89.25 313 LEU A N 1
ATOM 2695 C CA . LEU A 1 313 ? 15.779 -16.247 25.696 1.00 89.25 313 LEU A CA 1
ATOM 2696 C C . LEU A 1 313 ? 14.998 -15.315 26.635 1.00 89.25 313 LEU A C 1
ATOM 2698 O O . LEU A 1 313 ? 14.910 -15.593 27.825 1.00 89.25 313 LEU A O 1
ATOM 2702 N N . ARG A 1 314 ? 14.387 -14.238 26.117 1.00 87.88 314 ARG A N 1
ATOM 2703 C CA . ARG A 1 314 ? 13.525 -13.355 26.925 1.00 87.88 314 ARG A CA 1
ATOM 2704 C C . ARG A 1 314 ? 12.316 -14.093 27.484 1.00 87.88 314 ARG A C 1
ATOM 2706 O O . ARG A 1 314 ? 12.040 -13.934 28.664 1.00 87.88 314 ARG A O 1
ATOM 2713 N N . LYS A 1 315 ? 11.625 -14.903 26.672 1.00 88.81 315 LYS A N 1
ATOM 2714 C CA . LYS A 1 315 ? 10.494 -15.717 27.145 1.00 88.81 315 LYS A CA 1
ATOM 2715 C C . LYS A 1 315 ? 10.931 -16.686 28.243 1.00 88.81 315 LYS A C 1
ATOM 2717 O O . LYS A 1 315 ? 10.296 -16.718 29.285 1.00 88.81 315 LYS A O 1
ATOM 2722 N N . ALA A 1 316 ? 12.047 -17.391 28.051 1.00 88.00 316 ALA A N 1
ATOM 2723 C CA . ALA A 1 316 ? 12.594 -18.301 29.057 1.00 88.00 316 ALA A CA 1
ATOM 2724 C C . ALA A 1 316 ? 12.953 -17.581 30.372 1.00 88.00 316 ALA A C 1
ATOM 2726 O O . ALA A 1 316 ? 12.637 -18.076 31.451 1.00 88.00 316 ALA A O 1
ATOM 2727 N N . LEU A 1 317 ? 13.565 -16.393 30.293 1.00 89.19 317 LEU A N 1
ATOM 2728 C CA . LEU A 1 317 ? 13.867 -15.568 31.468 1.00 89.19 317 LEU A CA 1
ATOM 2729 C C . LEU A 1 317 ? 12.601 -15.064 32.173 1.00 89.19 317 LEU A C 1
ATOM 2731 O O . LEU A 1 317 ? 12.583 -14.992 33.399 1.00 89.19 317 LEU A O 1
ATOM 2735 N N . GLU A 1 318 ? 11.550 -14.729 31.427 1.00 88.12 318 GLU A N 1
ATOM 2736 C CA . GLU A 1 318 ? 10.276 -14.290 31.999 1.00 88.12 318 GLU A CA 1
ATOM 2737 C C . GLU A 1 318 ? 9.544 -15.446 32.694 1.00 88.12 318 GLU A C 1
ATOM 2739 O O . GLU A 1 318 ? 9.083 -15.292 33.821 1.00 88.12 318 GLU A O 1
ATOM 2744 N N . THR A 1 319 ? 9.538 -16.640 32.094 1.00 89.69 319 THR A N 1
ATOM 2745 C CA . THR A 1 319 ? 9.031 -17.859 32.741 1.00 89.69 319 THR A CA 1
ATOM 2746 C C . THR A 1 319 ? 9.818 -18.182 34.013 1.00 89.69 319 THR A C 1
ATOM 2748 O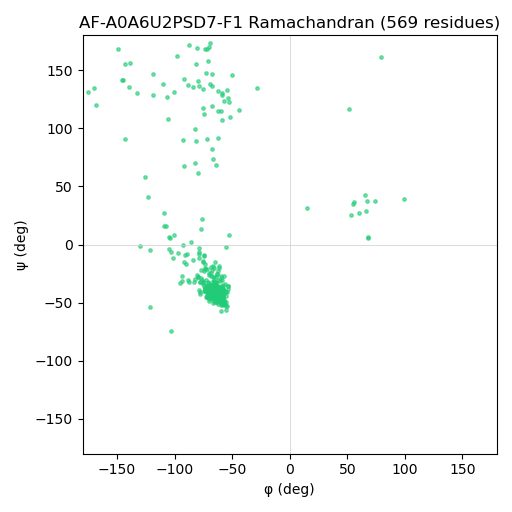 O . THR A 1 319 ? 9.224 -18.464 35.051 1.00 89.69 319 THR A O 1
ATOM 2751 N N . ALA A 1 320 ? 11.151 -18.075 33.982 1.00 86.81 320 ALA A N 1
ATOM 2752 C CA . ALA A 1 320 ? 11.979 -18.268 35.172 1.00 86.81 320 ALA A CA 1
ATOM 2753 C C . ALA A 1 320 ? 11.649 -17.246 36.276 1.00 86.81 320 ALA A C 1
ATOM 2755 O O . ALA A 1 320 ? 11.563 -17.615 37.447 1.00 86.81 320 ALA A O 1
ATOM 2756 N N . ARG A 1 321 ? 11.401 -15.977 35.920 1.00 88.25 321 ARG A N 1
ATOM 2757 C CA . ARG A 1 321 ? 10.951 -14.946 36.870 1.00 88.25 321 ARG A CA 1
ATOM 2758 C C . ARG A 1 321 ? 9.597 -15.270 37.487 1.00 88.25 321 ARG A C 1
ATOM 2760 O O . ARG A 1 321 ? 9.459 -15.121 38.696 1.00 88.25 321 ARG A O 1
ATOM 2767 N N . GLN A 1 322 ? 8.631 -15.729 36.694 1.00 89.50 322 GLN A N 1
ATOM 2768 C CA . GLN A 1 322 ? 7.312 -16.130 37.194 1.00 89.50 322 GLN A CA 1
ATOM 2769 C C . GLN A 1 322 ? 7.408 -17.309 38.169 1.00 89.50 322 GLN A C 1
ATOM 2771 O O . GLN A 1 322 ? 6.764 -17.285 39.212 1.00 89.50 322 GLN A O 1
ATOM 2776 N N . ILE A 1 323 ? 8.266 -18.297 37.889 1.00 88.69 323 ILE A N 1
ATOM 2777 C CA . ILE A 1 323 ? 8.510 -19.429 38.799 1.00 88.69 323 ILE A CA 1
ATOM 2778 C C . ILE A 1 323 ? 9.124 -18.953 40.122 1.00 88.69 323 ILE A C 1
ATOM 2780 O O . ILE A 1 323 ? 8.720 -19.415 41.188 1.00 88.69 323 ILE A O 1
ATOM 2784 N N . VAL A 1 324 ? 10.093 -18.032 40.070 1.00 87.19 324 VAL A N 1
ATOM 2785 C CA . VAL A 1 324 ? 10.694 -17.448 41.280 1.00 87.19 324 VAL A CA 1
ATOM 2786 C C . VAL A 1 324 ? 9.652 -16.661 42.075 1.00 87.19 324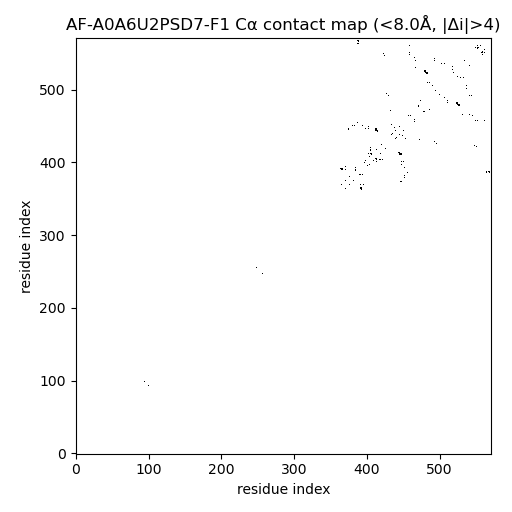 VAL A C 1
ATOM 2788 O O . VAL A 1 324 ? 9.563 -16.857 43.282 1.00 87.19 324 VAL A O 1
ATOM 2791 N N . TYR A 1 325 ? 8.839 -15.841 41.402 1.00 87.00 325 TYR A N 1
ATOM 2792 C CA . TYR A 1 325 ? 7.771 -15.060 42.027 1.00 87.00 325 TYR A CA 1
ATOM 2793 C C . TYR A 1 325 ? 6.737 -15.957 42.720 1.00 87.00 325 TYR A C 1
ATOM 2795 O O . TYR A 1 325 ? 6.441 -15.767 43.898 1.00 87.00 325 TYR A O 1
ATOM 2803 N N . TRP A 1 326 ? 6.273 -17.000 42.031 1.00 87.69 326 TRP A N 1
ATOM 2804 C CA . TRP A 1 326 ? 5.329 -17.971 42.581 1.00 87.69 326 TRP A CA 1
ATOM 2805 C C . TRP A 1 326 ? 5.905 -18.725 43.788 1.00 87.69 326 TRP A C 1
ATOM 2807 O O . TRP A 1 326 ? 5.214 -18.941 44.782 1.00 87.69 326 TRP A O 1
ATOM 2817 N N . LYS A 1 327 ? 7.195 -19.089 43.750 1.00 82.94 327 LYS A N 1
ATOM 2818 C CA . LYS A 1 327 ? 7.866 -19.703 44.906 1.00 82.94 327 LYS A CA 1
ATOM 2819 C C . LYS A 1 327 ? 7.978 -18.741 46.090 1.00 82.94 327 LYS A C 1
ATOM 2821 O O . LYS A 1 327 ? 7.756 -19.183 47.212 1.00 82.94 327 LYS A O 1
ATOM 2826 N N . SER A 1 328 ? 8.294 -17.462 45.869 1.00 79.00 328 SER A N 1
ATOM 2827 C CA . SER A 1 328 ? 8.324 -16.471 46.956 1.00 79.00 328 SER A CA 1
ATOM 2828 C C . SER A 1 328 ? 6.941 -16.232 47.562 1.00 79.00 328 SER A C 1
ATOM 2830 O O . SER A 1 328 ? 6.817 -16.222 48.780 1.00 79.00 328 SER A O 1
ATOM 2832 N N . GLU A 1 329 ? 5.899 -16.139 46.734 1.00 81.94 329 GLU A N 1
ATOM 2833 C CA . GLU A 1 329 ? 4.517 -15.934 47.182 1.00 81.94 329 GLU A CA 1
ATOM 2834 C C . GLU A 1 329 ? 4.001 -17.135 47.989 1.00 81.94 329 GLU A C 1
ATOM 2836 O O . GLU A 1 329 ? 3.350 -16.975 49.017 1.00 81.94 329 GLU A O 1
ATOM 2841 N N . ARG A 1 330 ? 4.368 -18.361 47.596 1.00 77.94 330 ARG A N 1
ATOM 2842 C CA . ARG A 1 330 ? 4.022 -19.570 48.356 1.00 77.94 330 ARG A CA 1
ATOM 2843 C C . ARG A 1 330 ? 4.743 -19.655 49.706 1.00 77.94 330 ARG A C 1
ATOM 2845 O O . ARG A 1 330 ? 4.162 -20.156 50.664 1.00 77.94 330 ARG A O 1
ATOM 2852 N N . ILE A 1 331 ? 5.984 -19.175 49.793 1.00 77.00 331 ILE A N 1
ATOM 2853 C CA . ILE A 1 331 ? 6.724 -19.101 51.063 1.00 77.00 331 ILE A CA 1
ATOM 2854 C C . ILE A 1 331 ? 6.091 -18.051 51.989 1.00 77.00 331 ILE A C 1
ATOM 2856 O O . ILE A 1 331 ? 5.915 -18.329 53.171 1.00 77.00 331 ILE A O 1
ATOM 2860 N N . GLU A 1 332 ? 5.689 -16.891 51.461 1.00 71.81 332 GLU A N 1
ATOM 2861 C CA . GLU A 1 332 ? 4.988 -15.854 52.236 1.00 71.81 332 GLU A CA 1
ATOM 2862 C C . GLU A 1 332 ? 3.592 -16.308 52.693 1.00 71.81 332 GLU A C 1
ATOM 2864 O O . GLU A 1 332 ? 3.218 -16.085 53.843 1.00 71.81 332 GLU A O 1
ATOM 2869 N N . ASN A 1 333 ? 2.843 -17.012 51.841 1.00 71.94 333 ASN A N 1
ATOM 2870 C CA . ASN A 1 333 ? 1.514 -17.517 52.194 1.00 71.94 333 ASN A CA 1
ATOM 2871 C C . ASN A 1 333 ? 1.573 -18.655 53.222 1.00 71.94 333 ASN A C 1
ATOM 2873 O O . ASN A 1 333 ? 0.776 -18.662 54.155 1.00 71.94 333 ASN A O 1
ATOM 2877 N N . ASN A 1 334 ? 2.554 -19.558 53.124 1.00 68.31 334 ASN A N 1
ATOM 2878 C CA . ASN A 1 334 ? 2.754 -20.600 54.136 1.00 68.31 334 ASN A CA 1
ATOM 2879 C C . ASN A 1 334 ? 3.272 -20.042 55.475 1.00 68.31 334 ASN A C 1
ATOM 2881 O O . ASN A 1 334 ? 3.060 -20.667 56.510 1.00 68.31 334 ASN A O 1
ATOM 2885 N N . ALA A 1 335 ? 3.933 -18.880 55.474 1.00 59.16 335 ALA A N 1
ATOM 2886 C CA . ALA A 1 335 ? 4.332 -18.191 56.701 1.00 59.16 335 ALA A CA 1
ATOM 2887 C C . ALA A 1 335 ? 3.160 -17.455 57.384 1.00 59.16 335 ALA A C 1
ATOM 2889 O O . ALA A 1 335 ? 3.219 -17.216 58.587 1.00 59.16 335 ALA A O 1
ATOM 2890 N N . ASN A 1 336 ? 2.094 -17.127 56.643 1.00 52.66 336 ASN A N 1
ATOM 2891 C CA . ASN A 1 336 ? 0.967 -16.323 57.130 1.00 52.66 336 ASN A CA 1
ATOM 2892 C C . ASN A 1 336 ? -0.307 -17.126 57.461 1.00 52.66 336 ASN A C 1
ATOM 2894 O O . ASN A 1 336 ? -1.234 -16.566 58.038 1.00 52.66 336 ASN A O 1
ATOM 2898 N N . THR A 1 337 ? -0.377 -18.432 57.183 1.00 48.25 337 THR A N 1
ATOM 2899 C CA . THR A 1 337 ? -1.528 -19.292 57.552 1.00 48.25 337 THR A CA 1
ATOM 2900 C C . THR A 1 337 ? -1.579 -19.691 59.034 1.00 48.25 337 THR A C 1
ATOM 2902 O O . THR A 1 337 ? -2.231 -20.662 59.404 1.00 48.25 337 THR A O 1
ATOM 2905 N N . GLY A 1 338 ? -0.918 -18.928 59.902 1.00 46.97 338 GLY A N 1
ATOM 2906 C CA . GLY A 1 338 ? -0.879 -19.150 61.340 1.00 46.97 338 GLY A CA 1
ATOM 2907 C C . GLY A 1 338 ? -1.355 -17.957 62.160 1.00 46.97 338 GLY A C 1
ATOM 2908 O O . GLY A 1 338 ? -0.706 -17.676 63.154 1.00 46.97 338 GLY A O 1
ATOM 2909 N N . GLN A 1 339 ? -2.421 -17.231 61.784 1.00 42.12 339 GLN A N 1
ATOM 2910 C CA . GLN A 1 339 ? -3.110 -16.346 62.741 1.00 42.12 339 GLN A CA 1
ATOM 2911 C C . GLN A 1 339 ? -4.467 -15.790 62.268 1.00 42.12 339 GLN A C 1
ATOM 2913 O O . GLN A 1 339 ? -4.552 -15.045 61.302 1.00 42.12 339 GLN A O 1
ATOM 2918 N N . SER A 1 340 ? -5.491 -16.134 63.058 1.00 40.81 340 SER A N 1
ATOM 2919 C CA . SER A 1 340 ? -6.569 -15.281 63.583 1.00 40.81 340 SER A CA 1
ATOM 2920 C C . SER A 1 340 ? -7.380 -14.386 62.637 1.00 40.81 340 SER A C 1
ATOM 2922 O O . SER A 1 340 ? -6.916 -13.360 62.147 1.00 40.81 340 SER A O 1
ATOM 2924 N N . HIS A 1 341 ? -8.678 -14.706 62.586 1.00 44.22 341 HIS A N 1
ATOM 2925 C CA . HIS A 1 341 ? -9.806 -13.778 62.456 1.00 44.22 341 HIS A CA 1
ATOM 2926 C C . HIS A 1 341 ? -9.526 -12.384 63.037 1.00 44.22 341 HIS A C 1
ATOM 2928 O O . HIS A 1 341 ? -9.069 -12.297 64.175 1.00 44.22 341 HIS A O 1
ATOM 2934 N N . CYS A 1 342 ? -9.888 -11.336 62.289 1.00 35.94 342 CYS A N 1
ATOM 2935 C CA . CYS A 1 342 ? -10.596 -10.137 62.756 1.00 35.94 342 CYS A CA 1
ATOM 2936 C C . CYS A 1 342 ? -11.030 -9.289 61.547 1.00 35.94 342 CYS A C 1
ATOM 2938 O O . CYS A 1 342 ? -10.250 -9.049 60.625 1.00 35.94 342 CYS A O 1
ATOM 2940 N N . ASP A 1 343 ? -12.282 -8.840 61.595 1.00 42.34 343 ASP A N 1
ATOM 2941 C CA . ASP A 1 343 ? -12.901 -7.836 60.735 1.00 42.34 343 ASP A CA 1
ATOM 2942 C C . ASP A 1 343 ? -12.082 -6.544 60.613 1.00 42.34 343 ASP A C 1
ATOM 2944 O O . ASP A 1 343 ? -11.513 -6.079 61.596 1.00 42.34 343 ASP A O 1
ATOM 2948 N N . HIS A 1 344 ? -12.124 -5.908 59.435 1.00 36.34 344 HIS A N 1
ATOM 2949 C CA . HIS A 1 344 ? -12.470 -4.485 59.296 1.00 36.34 344 HIS A CA 1
ATOM 2950 C C . HIS A 1 344 ? -12.564 -4.053 57.828 1.00 36.34 344 HIS A C 1
ATOM 2952 O O . HIS A 1 344 ? -11.679 -4.298 57.007 1.00 36.34 344 HIS A O 1
ATOM 2958 N N . GLY A 1 345 ? -13.665 -3.363 57.522 1.00 44.75 345 GLY A N 1
ATOM 2959 C CA . GLY A 1 345 ? -13.942 -2.769 56.225 1.00 44.75 345 GLY A CA 1
ATOM 2960 C C . GLY A 1 345 ? -13.011 -1.608 55.880 1.00 44.75 345 GLY A C 1
ATOM 2961 O O . GLY A 1 345 ? -12.620 -0.811 56.731 1.00 44.75 345 GLY A O 1
ATOM 2962 N N . PHE A 1 346 ? -12.718 -1.483 54.588 1.00 34.56 346 PHE A N 1
ATOM 2963 C CA . PHE A 1 346 ? -12.125 -0.290 53.997 1.00 34.56 346 PHE A CA 1
ATOM 2964 C C . PHE A 1 346 ? -12.897 0.100 52.733 1.00 34.56 346 PHE A C 1
ATOM 2966 O O . PHE A 1 346 ? -13.200 -0.735 51.883 1.00 34.56 346 PHE A O 1
ATOM 2973 N N . GLY A 1 347 ? -13.251 1.386 52.669 1.00 35.62 347 GLY A N 1
ATOM 2974 C CA . GLY A 1 347 ? -14.129 1.984 51.667 1.00 35.62 347 GLY A CA 1
ATOM 2975 C C . GLY A 1 347 ? -13.544 2.078 50.251 1.00 35.62 347 GLY A C 1
ATOM 2976 O O . GLY A 1 347 ? -12.352 1.846 50.031 1.00 35.62 347 GLY A O 1
ATOM 2977 N N . PRO A 1 348 ? -14.388 2.428 49.263 1.00 42.97 348 PRO A N 1
ATOM 2978 C CA . PRO A 1 348 ? -14.025 2.336 47.862 1.00 42.97 348 PRO A CA 1
ATOM 2979 C C . PRO A 1 348 ? -13.137 3.501 47.419 1.00 42.97 348 PRO A C 1
ATOM 2981 O O . PRO A 1 348 ? -13.394 4.674 47.692 1.00 42.97 348 PRO A O 1
ATOM 2984 N N . PHE A 1 349 ? -12.105 3.139 46.660 1.00 34.22 349 PHE A N 1
ATOM 2985 C CA . PHE A 1 349 ? -11.258 4.038 45.892 1.00 34.22 349 PHE A CA 1
ATOM 2986 C C . PHE A 1 349 ? -12.089 4.923 44.953 1.00 34.22 349 PHE A C 1
ATOM 2988 O O . PHE A 1 349 ? -12.937 4.455 44.190 1.00 34.22 349 PHE A O 1
ATOM 2995 N N . THR A 1 350 ? -11.786 6.217 44.973 1.00 36.25 350 THR A N 1
ATOM 2996 C CA . THR A 1 350 ? -12.302 7.227 44.056 1.00 36.25 350 THR A CA 1
ATOM 2997 C C . THR A 1 350 ? -11.948 6.875 42.610 1.00 36.25 350 THR A C 1
ATOM 2999 O O . THR A 1 350 ? -10.806 7.000 42.166 1.00 36.25 350 THR A O 1
ATOM 3002 N N . LYS A 1 351 ? -12.966 6.444 41.855 1.00 36.56 351 LYS A N 1
ATOM 3003 C CA . LYS A 1 351 ? -12.933 6.367 40.393 1.00 36.56 351 LYS A CA 1
ATOM 3004 C C . LYS A 1 351 ? -12.607 7.749 39.828 1.00 36.56 351 LYS A C 1
ATOM 3006 O O . LYS A 1 351 ? -13.323 8.721 40.063 1.00 36.56 351 LYS A O 1
ATOM 3011 N N . ILE A 1 352 ? -11.541 7.803 39.039 1.00 36.28 352 ILE A N 1
ATOM 3012 C CA . ILE A 1 352 ? -11.287 8.873 38.078 1.00 36.28 352 ILE A CA 1
ATOM 3013 C C . ILE A 1 352 ? -12.535 8.982 37.190 1.00 36.28 352 ILE A C 1
ATOM 3015 O O . ILE A 1 352 ? -13.006 7.979 36.650 1.00 36.28 352 ILE A O 1
ATOM 3019 N N . LYS A 1 353 ? -13.104 10.190 37.097 1.00 33.72 353 LYS A N 1
ATOM 3020 C CA . LYS A 1 353 ? -14.248 10.514 36.238 1.00 33.72 353 LYS A CA 1
ATOM 3021 C C . LYS A 1 353 ? -13.859 10.292 34.774 1.00 33.72 353 LYS A C 1
ATOM 3023 O O . LYS A 1 353 ? -13.360 11.201 34.121 1.00 33.72 353 LYS A O 1
ATOM 3028 N N . ASN A 1 354 ? -14.111 9.092 34.262 1.00 35.97 354 ASN A N 1
ATOM 3029 C CA . ASN A 1 354 ? -14.317 8.897 32.835 1.00 35.97 354 ASN A CA 1
ATOM 3030 C C . ASN A 1 354 ? -15.628 9.598 32.479 1.00 35.97 354 ASN A C 1
ATOM 3032 O O . ASN A 1 354 ? -16.685 9.273 33.029 1.00 35.97 354 ASN A O 1
ATOM 3036 N N . VAL A 1 355 ? -15.534 10.584 31.590 1.00 36.28 355 VAL A N 1
ATOM 3037 C CA . VAL A 1 355 ? -16.679 11.174 30.899 1.00 36.28 355 VAL A CA 1
ATOM 3038 C C . VAL A 1 355 ? -17.463 10.011 30.297 1.00 36.28 355 VAL A C 1
ATOM 3040 O O . VAL A 1 355 ? -16.968 9.287 29.439 1.00 36.28 355 VAL A O 1
ATOM 3043 N N . SER A 1 356 ? -18.641 9.747 30.855 1.00 35.31 356 SER A N 1
ATOM 3044 C CA . SER A 1 356 ? -19.513 8.682 30.371 1.00 35.31 356 SER A CA 1
ATOM 3045 C C . SER A 1 356 ? -20.024 9.079 28.984 1.00 35.31 356 SER A C 1
ATOM 3047 O O . SER A 1 356 ? -20.414 10.239 28.823 1.00 35.31 356 SER A O 1
ATOM 3049 N N . PRO A 1 357 ? -20.062 8.166 27.996 1.00 43.72 357 PRO A N 1
ATOM 3050 C CA . PRO A 1 357 ? -20.747 8.436 26.743 1.00 43.72 357 PRO A CA 1
ATOM 3051 C C . PRO A 1 357 ? -22.204 8.723 27.086 1.00 43.72 357 PRO A C 1
ATOM 3053 O O . PRO A 1 357 ? -22.829 7.987 27.856 1.00 43.72 357 PRO A O 1
ATOM 3056 N N . LEU A 1 358 ? -22.712 9.838 26.574 1.00 40.81 358 LEU A N 1
ATOM 3057 C CA . LEU A 1 358 ? -24.091 10.269 26.735 1.00 40.81 358 LEU A CA 1
ATOM 3058 C C . LEU A 1 358 ? -25.041 9.081 26.518 1.00 40.81 358 LEU A C 1
ATOM 3060 O O . LEU A 1 358 ? -25.151 8.560 25.410 1.00 40.81 358 LEU A O 1
ATOM 3064 N N . LYS A 1 359 ? -25.770 8.682 27.568 1.00 43.31 359 LYS A N 1
ATOM 3065 C CA . LYS A 1 359 ? -26.996 7.884 27.446 1.00 43.31 359 LYS A CA 1
ATOM 3066 C C . LYS A 1 359 ? -28.053 8.750 26.746 1.00 43.31 359 LYS A C 1
ATOM 3068 O O . LYS A 1 359 ? -28.964 9.260 27.394 1.00 43.31 359 LYS A O 1
ATOM 3073 N N . ARG A 1 360 ? -27.916 8.978 25.437 1.00 50.66 360 ARG A N 1
ATOM 3074 C CA . ARG A 1 360 ? -29.004 9.520 24.618 1.00 50.66 360 ARG A CA 1
ATOM 3075 C C . ARG A 1 360 ? -30.012 8.391 24.421 1.00 50.66 360 ARG A C 1
ATOM 3077 O O . ARG A 1 360 ? -29.702 7.366 23.823 1.00 50.66 360 ARG A O 1
ATOM 3084 N N . LYS A 1 361 ? -31.192 8.553 25.020 1.00 52.25 361 LYS A N 1
ATOM 3085 C CA . LYS A 1 361 ? -32.370 7.706 24.792 1.00 52.25 361 LYS A CA 1
ATOM 3086 C C . LYS A 1 361 ? -32.638 7.649 23.285 1.00 52.25 361 LYS A C 1
ATOM 3088 O O . LYS A 1 361 ? -32.805 8.722 22.735 1.00 52.25 361 LYS A O 1
ATOM 3093 N N . ASN A 1 362 ? -32.655 6.450 22.687 1.00 63.50 362 ASN A N 1
ATOM 3094 C CA . ASN A 1 362 ? -33.224 5.986 21.397 1.00 63.50 362 ASN A CA 1
ATOM 3095 C C . ASN A 1 362 ? -33.648 7.002 20.308 1.00 63.50 362 ASN A C 1
ATOM 3097 O O . ASN A 1 362 ? -34.578 6.740 19.547 1.00 63.50 362 ASN A O 1
ATOM 3101 N N . GLU A 1 363 ? -33.002 8.150 20.198 1.00 80.94 363 GLU A N 1
ATOM 3102 C CA . GLU A 1 363 ? -33.277 9.117 19.154 1.00 80.94 363 GLU A CA 1
ATOM 3103 C C . GLU A 1 363 ? -32.664 8.553 17.874 1.00 80.94 363 GLU A C 1
ATOM 3105 O O . GLU A 1 363 ? -31.462 8.271 17.820 1.00 80.94 363 GLU A O 1
ATOM 3110 N N . LYS A 1 364 ? -33.507 8.273 16.872 1.00 91.25 364 LYS A N 1
ATOM 3111 C CA . LYS A 1 364 ? -33.039 7.756 15.584 1.00 91.25 364 LYS A CA 1
ATOM 3112 C C . LYS A 1 364 ? -32.076 8.785 14.998 1.00 91.25 364 LYS A C 1
ATOM 3114 O O . LYS A 1 364 ? -32.486 9.895 14.679 1.00 91.25 364 LYS A O 1
ATOM 3119 N N . VAL A 1 365 ? -30.805 8.412 14.865 1.00 95.12 365 VAL A N 1
ATOM 3120 C CA . VAL A 1 365 ? -29.792 9.251 14.218 1.00 95.12 365 VAL A CA 1
ATOM 3121 C C . VAL A 1 365 ? -30.215 9.441 12.761 1.00 95.12 365 VAL A C 1
ATOM 3123 O O . VAL A 1 365 ? -30.297 8.473 12.006 1.00 95.12 365 VAL A O 1
ATOM 3126 N N . THR A 1 366 ? -30.531 10.675 12.376 1.00 96.81 366 THR A N 1
ATOM 3127 C CA . THR A 1 366 ? -30.897 11.049 11.002 1.00 96.81 366 THR A CA 1
ATOM 3128 C C . THR A 1 366 ? -29.694 11.633 10.264 1.00 96.81 366 THR A C 1
ATOM 3130 O O . THR A 1 366 ? -28.733 12.080 10.891 1.00 96.81 366 THR A O 1
ATOM 3133 N N . VAL A 1 367 ? -29.739 11.684 8.929 1.00 96.69 367 VAL A N 1
ATOM 3134 C CA . VAL A 1 367 ? -28.692 12.357 8.133 1.00 96.69 367 VAL A CA 1
ATOM 3135 C C . VAL A 1 367 ? -28.567 13.832 8.531 1.00 96.69 367 VAL A C 1
ATOM 3137 O O . VAL A 1 367 ? -27.456 14.334 8.673 1.00 96.69 367 VAL A O 1
ATOM 3140 N N . ASP A 1 368 ? -29.681 14.512 8.816 1.00 96.69 368 ASP A N 1
ATOM 3141 C CA . ASP A 1 368 ? -29.657 15.907 9.275 1.00 96.69 368 ASP A CA 1
ATOM 3142 C C . ASP A 1 368 ? -28.951 16.068 10.623 1.00 96.69 368 ASP A C 1
ATOM 3144 O O . ASP A 1 368 ? -28.211 17.030 10.822 1.00 96.69 368 ASP A O 1
ATOM 3148 N N . SER A 1 369 ? -29.077 15.082 11.516 1.00 96.06 369 SER A N 1
ATOM 3149 C CA . SER A 1 369 ? -28.312 15.071 12.764 1.00 96.06 369 SER A CA 1
ATOM 3150 C C . SER A 1 369 ? -26.806 14.883 12.543 1.00 96.06 369 SER A C 1
ATOM 3152 O O . SER A 1 369 ? -26.021 15.279 13.400 1.00 96.06 369 SER A O 1
ATOM 3154 N N . LEU A 1 370 ? -26.372 14.324 11.407 1.00 96.62 370 LEU A N 1
ATOM 3155 C CA . LEU A 1 370 ? -24.951 14.234 11.063 1.00 96.62 370 LEU A CA 1
ATOM 3156 C C . LEU A 1 370 ? -24.405 15.545 10.477 1.00 96.62 370 LEU A C 1
ATOM 3158 O O . LEU A 1 370 ? -23.228 15.845 10.667 1.00 96.62 370 LEU A O 1
ATOM 3162 N N . LYS A 1 371 ? -25.248 16.375 9.847 1.00 96.94 371 LYS A N 1
ATOM 3163 C CA . LYS A 1 371 ? -24.841 17.671 9.265 1.00 96.94 371 LYS A CA 1
ATOM 3164 C C . LYS A 1 371 ? -24.287 18.664 10.293 1.00 96.94 371 LYS A C 1
ATOM 3166 O O . LYS A 1 371 ? -23.592 19.600 9.913 1.00 96.94 371 LYS A O 1
ATOM 3171 N N . GLN A 1 372 ? -24.556 18.461 11.586 1.00 96.50 372 GLN A N 1
ATOM 3172 C CA . GLN A 1 372 ? -23.997 19.291 12.661 1.00 96.50 372 GLN A CA 1
ATOM 3173 C C . GLN A 1 372 ? -22.500 19.031 12.927 1.00 96.50 372 GLN A C 1
ATOM 3175 O O . GLN A 1 372 ? -21.850 19.831 13.601 1.00 96.50 372 GLN A O 1
ATOM 3180 N N . TYR A 1 373 ? -21.946 17.913 12.445 1.00 96.31 373 TYR A N 1
ATOM 3181 C CA . TYR A 1 373 ? -20.548 17.553 12.675 1.00 96.31 373 TYR A CA 1
ATOM 3182 C C . TYR A 1 373 ? -19.635 18.149 11.601 1.00 96.31 373 TYR A C 1
ATOM 3184 O O . TYR A 1 373 ? -19.923 18.073 10.411 1.00 96.31 373 TYR A O 1
ATOM 3192 N N . LYS A 1 374 ? -18.482 18.691 12.017 1.00 96.31 374 LYS A N 1
ATOM 3193 C CA . LYS A 1 374 ? -17.518 19.347 11.111 1.00 96.31 374 LYS A CA 1
ATOM 3194 C C . LYS A 1 374 ? -16.954 18.420 10.028 1.00 96.31 374 LYS A C 1
ATOM 3196 O O . LYS A 1 374 ? -16.656 18.888 8.937 1.00 96.31 374 LYS A O 1
ATOM 3201 N N . TRP A 1 375 ? -16.823 17.132 10.334 1.00 95.31 375 TRP A N 1
ATOM 3202 C CA . TRP A 1 375 ? -16.320 16.106 9.416 1.00 95.31 375 TRP A CA 1
ATOM 3203 C C . TRP A 1 375 ? -17.368 15.641 8.393 1.00 95.31 375 TRP A C 1
ATOM 3205 O O . TRP A 1 375 ? -17.039 14.919 7.447 1.00 95.31 375 TRP A O 1
ATOM 3215 N N . PHE A 1 376 ? -18.642 16.014 8.568 1.00 97.00 376 PHE A N 1
ATOM 3216 C CA . PHE A 1 376 ? -19.700 15.625 7.646 1.00 97.00 376 PHE A CA 1
ATOM 3217 C C . PHE A 1 376 ? -19.612 16.443 6.358 1.00 97.00 376 PHE A C 1
ATOM 3219 O O . PHE A 1 376 ? -19.479 17.665 6.371 1.00 97.00 376 PHE A O 1
ATOM 3226 N N . ASN A 1 377 ? -19.717 15.769 5.216 1.00 95.69 377 ASN A N 1
ATOM 3227 C CA . ASN A 1 377 ? -19.756 16.421 3.915 1.00 95.69 377 ASN A CA 1
ATOM 3228 C C . ASN A 1 377 ? -20.590 15.607 2.914 1.00 95.69 377 ASN A C 1
ATOM 3230 O O . ASN A 1 377 ? -20.896 14.435 3.130 1.00 95.69 377 ASN A O 1
ATOM 3234 N N . ILE A 1 378 ? -20.903 16.222 1.771 1.00 96.62 378 ILE A N 1
ATOM 3235 C CA . ILE A 1 378 ? -21.708 15.611 0.699 1.00 96.62 378 ILE A CA 1
ATOM 3236 C C . ILE A 1 378 ? -21.113 14.293 0.163 1.00 96.62 378 ILE A C 1
ATOM 3238 O O . ILE A 1 378 ? -21.836 13.428 -0.327 1.00 96.62 378 ILE A O 1
ATOM 3242 N N . ARG A 1 379 ? -19.787 14.104 0.239 1.00 95.06 379 ARG A N 1
ATOM 3243 C CA . ARG A 1 379 ? -19.135 12.857 -0.197 1.00 95.06 379 ARG A CA 1
ATOM 3244 C C . ARG A 1 379 ? -19.359 11.730 0.810 1.00 95.06 379 ARG A C 1
ATOM 3246 O O . ARG A 1 379 ? -19.476 10.578 0.391 1.00 95.06 379 ARG A O 1
ATOM 3253 N N . LEU A 1 380 ? -19.457 12.042 2.102 1.00 96.38 380 LEU A N 1
ATOM 3254 C CA . LEU A 1 380 ? -19.815 11.071 3.133 1.00 96.38 380 LEU A CA 1
ATOM 3255 C C . LEU A 1 380 ? -21.264 10.612 2.970 1.00 96.38 380 LEU A C 1
ATOM 3257 O O . LEU A 1 380 ? -21.514 9.415 2.972 1.00 96.38 380 LEU A O 1
ATOM 3261 N N . GLU A 1 381 ? -22.190 11.536 2.713 1.00 97.44 381 GLU A N 1
ATOM 3262 C CA . GLU A 1 381 ? -23.591 11.204 2.418 1.00 97.44 381 GLU A CA 1
ATOM 3263 C C . GLU A 1 381 ? -23.714 10.278 1.195 1.00 97.44 381 GLU A C 1
ATOM 3265 O O . GLU A 1 381 ? -24.393 9.252 1.239 1.00 97.44 381 GLU A O 1
ATOM 3270 N N . ARG A 1 382 ? -22.961 10.560 0.123 1.00 96.69 382 ARG A N 1
ATOM 3271 C CA . ARG A 1 382 ? -22.881 9.666 -1.045 1.00 96.69 382 ARG A CA 1
ATOM 3272 C C . ARG A 1 382 ? -22.276 8.304 -0.707 1.00 96.69 382 ARG A C 1
ATOM 3274 O O . ARG A 1 382 ? -22.730 7.300 -1.242 1.00 96.69 382 ARG A O 1
ATOM 3281 N N . THR A 1 383 ? -21.261 8.264 0.157 1.00 95.50 383 THR A N 1
ATOM 3282 C CA . THR A 1 383 ? -20.644 7.018 0.646 1.00 95.50 383 THR A CA 1
ATOM 3283 C C . THR A 1 383 ? -21.658 6.177 1.424 1.00 95.50 383 THR A C 1
ATOM 3285 O O . THR A 1 383 ? -21.768 4.980 1.174 1.00 95.50 383 THR A O 1
ATOM 3288 N N . MET A 1 384 ? -22.449 6.802 2.301 1.00 97.12 384 MET A N 1
ATOM 3289 C CA . MET A 1 384 ? -23.523 6.139 3.047 1.00 97.12 384 MET A CA 1
ATOM 3290 C C . MET A 1 384 ? -24.540 5.501 2.112 1.00 97.12 384 MET A C 1
ATOM 3292 O O . MET A 1 384 ? -24.805 4.307 2.221 1.00 97.12 384 MET A O 1
ATOM 3296 N N . TYR A 1 385 ? -25.048 6.285 1.156 1.00 96.31 385 TYR A N 1
ATOM 3297 C CA . TYR A 1 385 ? -26.012 5.810 0.170 1.00 96.31 385 TYR A CA 1
ATOM 3298 C C . TYR A 1 385 ? -25.433 4.672 -0.679 1.00 96.31 385 TYR A C 1
ATOM 3300 O O . TYR A 1 385 ? -26.038 3.612 -0.795 1.00 96.31 385 TYR A O 1
ATOM 3308 N N . ARG A 1 386 ? -24.213 4.852 -1.205 1.00 95.50 386 ARG A N 1
ATOM 3309 C CA . ARG A 1 386 ? -23.527 3.871 -2.060 1.00 95.50 386 ARG A CA 1
ATOM 3310 C C . ARG A 1 386 ? -23.340 2.513 -1.387 1.00 95.50 386 ARG A C 1
ATOM 3312 O O . ARG A 1 386 ? -23.392 1.496 -2.068 1.00 95.50 386 ARG A O 1
ATOM 3319 N N . PHE A 1 387 ? -23.061 2.499 -0.087 1.00 96.19 387 PHE A N 1
ATOM 3320 C CA . PHE A 1 387 ? -22.792 1.271 0.662 1.00 96.19 387 PHE A CA 1
ATOM 3321 C C . PHE A 1 387 ? -23.960 0.832 1.551 1.00 96.19 387 PHE A C 1
ATOM 3323 O O . PHE A 1 387 ? -23.808 -0.116 2.318 1.00 96.19 387 PHE A O 1
ATOM 3330 N N . GLY A 1 388 ? -25.113 1.501 1.469 1.00 96.06 388 GLY A N 1
ATOM 3331 C CA . GLY A 1 388 ? -26.302 1.175 2.257 1.00 96.06 388 GLY A CA 1
ATOM 3332 C C . GLY A 1 388 ? -26.100 1.271 3.775 1.00 96.06 388 GLY A C 1
ATOM 3333 O O . GLY A 1 388 ? -26.779 0.544 4.508 1.00 96.06 388 GLY A O 1
ATOM 3334 N N . MET A 1 389 ? -25.166 2.119 4.228 1.00 97.25 389 MET A N 1
ATOM 3335 C CA . MET A 1 389 ? -24.834 2.324 5.644 1.00 97.25 389 MET A CA 1
ATOM 3336 C C . MET A 1 389 ? -25.777 3.337 6.292 1.00 97.25 389 MET A C 1
ATOM 3338 O O . MET A 1 389 ? -26.014 4.414 5.738 1.00 97.25 389 MET A O 1
ATOM 3342 N N . ASP A 1 390 ? -26.256 3.029 7.496 1.00 96.94 390 ASP A N 1
ATOM 3343 C CA . ASP A 1 390 ? -27.174 3.911 8.212 1.00 96.94 390 ASP A CA 1
ATOM 3344 C C . ASP A 1 390 ? -26.414 5.053 8.925 1.00 96.94 390 ASP A C 1
ATOM 3346 O O . ASP A 1 390 ? -25.242 4.903 9.285 1.00 96.94 390 ASP A O 1
ATOM 3350 N N . PRO A 1 391 ? -27.054 6.207 9.209 1.00 97.81 391 PRO A N 1
ATOM 3351 C CA . PRO A 1 391 ? -26.399 7.317 9.914 1.00 97.81 391 PRO A CA 1
ATOM 3352 C C . PRO A 1 391 ? -25.814 6.929 11.281 1.00 97.81 391 PRO A C 1
ATOM 3354 O O . PRO A 1 391 ? -24.763 7.430 11.683 1.00 97.81 391 PRO A O 1
ATOM 3357 N N . ALA A 1 392 ? -26.471 6.001 11.982 1.00 96.75 392 ALA A N 1
ATOM 3358 C CA . ALA A 1 392 ? -25.988 5.458 13.248 1.00 96.75 392 ALA A CA 1
ATOM 3359 C C . ALA A 1 392 ? -24.674 4.673 13.088 1.00 96.75 392 ALA A C 1
ATOM 3361 O O . ALA A 1 392 ? -23.820 4.716 13.974 1.00 96.75 392 ALA A O 1
ATOM 3362 N N . ASP A 1 393 ? -24.487 3.999 11.952 1.00 96.94 393 ASP A N 1
ATOM 3363 C CA . ASP A 1 393 ? -23.266 3.252 11.664 1.00 96.94 393 ASP A CA 1
ATOM 3364 C C . ASP A 1 393 ? -22.094 4.192 11.414 1.00 96.94 393 ASP A C 1
ATOM 3366 O O . ASP A 1 393 ? -21.002 3.955 11.920 1.00 96.94 393 ASP A O 1
ATOM 3370 N N . ILE A 1 394 ? -22.320 5.295 10.699 1.00 97.88 394 ILE A N 1
ATOM 3371 C CA . ILE A 1 394 ? -21.295 6.323 10.481 1.00 97.88 394 ILE A CA 1
ATOM 3372 C C . ILE A 1 394 ? -20.849 6.941 11.797 1.00 97.88 394 ILE A C 1
ATOM 3374 O O . ILE A 1 394 ? -19.650 7.049 12.048 1.00 97.88 394 ILE A O 1
ATOM 3378 N N . LEU A 1 395 ? -21.799 7.295 12.664 1.00 97.00 395 LEU A N 1
ATOM 3379 C CA . LEU A 1 395 ? -21.473 7.842 13.976 1.00 97.00 395 LEU A CA 1
ATOM 3380 C C . LEU A 1 395 ? -20.675 6.834 14.812 1.00 97.00 395 LEU A C 1
ATOM 3382 O O . LEU A 1 395 ? -19.671 7.184 15.426 1.00 97.00 395 LEU A O 1
ATOM 3386 N N . ARG A 1 396 ? -21.067 5.557 14.777 1.00 96.50 396 ARG A N 1
ATOM 3387 C CA . ARG A 1 396 ? -20.329 4.496 15.462 1.00 96.50 396 ARG A CA 1
ATOM 3388 C C . ARG A 1 396 ? -18.925 4.318 14.882 1.00 96.50 396 ARG A C 1
ATOM 3390 O O . ARG A 1 396 ? -17.986 4.210 15.659 1.00 96.50 396 ARG A O 1
ATOM 3397 N N . LEU A 1 397 ? -18.764 4.323 13.556 1.00 96.81 397 LEU A N 1
ATOM 3398 C CA . LEU A 1 397 ? -17.461 4.217 12.891 1.00 96.81 397 LEU A CA 1
ATOM 3399 C C . LEU A 1 397 ? -16.531 5.366 13.298 1.00 96.81 397 LEU A C 1
ATOM 3401 O O . LEU A 1 397 ? -15.348 5.142 13.575 1.00 96.81 397 LEU A O 1
ATOM 3405 N N . HIS A 1 398 ? -17.083 6.580 13.359 1.00 97.00 398 HIS A N 1
ATOM 3406 C CA . HIS A 1 398 ? -16.379 7.756 13.844 1.00 97.00 398 HIS A CA 1
ATOM 3407 C C . HIS A 1 398 ? -15.915 7.547 15.291 1.00 97.00 398 HIS A C 1
ATOM 3409 O O . HIS A 1 398 ? -14.719 7.586 15.571 1.00 97.00 398 HIS A O 1
ATOM 3415 N N . ASP A 1 399 ? -16.846 7.254 16.198 1.00 95.25 399 ASP A N 1
ATOM 3416 C CA . ASP A 1 399 ? -16.583 7.252 17.638 1.00 95.25 399 ASP A CA 1
ATOM 3417 C C . ASP A 1 399 ? -15.721 6.070 18.100 1.00 95.25 399 ASP A C 1
ATOM 3419 O O . ASP A 1 399 ? -14.905 6.221 19.011 1.00 95.25 399 ASP A O 1
ATOM 3423 N N . THR A 1 400 ? -15.878 4.885 17.499 1.00 93.75 400 THR A N 1
ATOM 3424 C CA . THR A 1 400 ? -15.146 3.686 17.940 1.00 93.75 400 THR A CA 1
ATOM 3425 C C . THR A 1 400 ? -13.795 3.518 17.272 1.00 93.75 400 THR A C 1
ATOM 3427 O O . THR A 1 400 ? -12.905 2.906 17.862 1.00 93.75 400 THR A O 1
ATOM 3430 N N . SER A 1 401 ? -13.650 3.987 16.032 1.00 94.81 401 SER A N 1
ATOM 3431 C CA . SER A 1 401 ? -12.494 3.642 15.204 1.00 94.81 401 SER A CA 1
ATOM 3432 C C . SER A 1 401 ? -11.723 4.881 14.769 1.00 94.81 401 SER A C 1
ATOM 3434 O O . SER A 1 401 ? -10.533 4.968 15.057 1.00 94.81 401 SER A O 1
ATOM 3436 N N . PHE A 1 402 ? -12.379 5.870 14.158 1.00 96.12 402 PHE A N 1
ATOM 3437 C CA . PHE A 1 402 ? -11.681 7.056 13.654 1.00 96.12 402 PHE A CA 1
ATOM 3438 C C . PHE A 1 402 ? -11.161 7.967 14.774 1.00 96.12 402 PHE A C 1
ATOM 3440 O O . PHE A 1 402 ? -9.978 8.294 14.793 1.00 96.12 402 PHE A O 1
ATOM 3447 N N . ALA A 1 403 ? -11.997 8.302 15.758 1.00 95.31 403 ALA A N 1
ATOM 3448 C CA . ALA A 1 403 ? -11.626 9.162 16.884 1.00 95.31 403 ALA A CA 1
ATOM 3449 C C . ALA A 1 403 ? -10.519 8.553 17.766 1.00 95.31 403 ALA A C 1
ATOM 3451 O O . ALA A 1 403 ? -9.773 9.273 18.422 1.00 95.31 403 ALA A O 1
ATOM 3452 N N . GLY A 1 404 ? -10.391 7.221 17.774 1.00 94.50 404 GLY A N 1
ATOM 3453 C CA . GLY A 1 404 ? -9.284 6.533 18.440 1.00 94.50 404 GLY A CA 1
ATOM 3454 C C . GLY A 1 404 ? -7.952 6.641 17.689 1.00 94.50 404 GLY A C 1
ATOM 3455 O O . GLY A 1 404 ? -6.900 6.482 18.306 1.00 94.50 404 GLY A O 1
ATOM 3456 N N . LEU A 1 405 ? -7.997 6.902 16.379 1.00 95.00 405 LEU A N 1
ATOM 3457 C CA . LEU A 1 405 ? -6.828 7.047 15.511 1.00 95.00 405 LEU A CA 1
ATOM 3458 C C . LEU A 1 405 ? -6.410 8.508 15.330 1.00 95.00 405 LEU A C 1
ATOM 3460 O O . LEU A 1 405 ? -5.218 8.783 15.223 1.00 95.00 405 LEU A O 1
ATOM 3464 N N . ASP A 1 406 ? -7.359 9.443 15.336 1.00 95.44 406 ASP A N 1
ATOM 3465 C CA . ASP A 1 406 ? -7.098 10.884 15.279 1.00 95.44 406 ASP A CA 1
ATOM 3466 C C . ASP A 1 406 ? -6.759 11.446 16.671 1.00 95.44 406 ASP A C 1
ATOM 3468 O O . ASP A 1 406 ? -7.521 12.178 17.303 1.00 95.44 406 ASP A O 1
ATOM 3472 N N . PHE A 1 407 ? -5.580 11.082 17.179 1.00 88.75 407 PHE A N 1
ATOM 3473 C CA . PHE A 1 407 ? -5.110 11.521 18.497 1.00 88.75 407 PHE A CA 1
ATOM 3474 C C . PHE A 1 407 ? -4.831 13.031 18.583 1.00 88.75 407 PHE A C 1
ATOM 3476 O O . PHE A 1 407 ? -4.734 13.565 19.691 1.00 88.75 407 PHE A O 1
ATOM 3483 N N . LEU A 1 408 ? -4.668 13.712 17.442 1.00 89.75 408 LEU A N 1
ATOM 3484 C CA . LEU A 1 408 ? -4.422 15.155 17.374 1.00 89.75 408 LEU A CA 1
ATOM 3485 C C . LEU A 1 408 ? -5.713 15.971 17.246 1.00 89.75 408 LEU A C 1
ATOM 3487 O O . LEU A 1 408 ? -5.681 17.175 17.499 1.00 89.75 408 LEU A O 1
ATOM 3491 N N . GLY A 1 409 ? -6.838 15.336 16.902 1.00 90.75 409 GLY A N 1
ATOM 3492 C CA . GLY A 1 409 ? -8.090 16.032 16.614 1.00 90.75 409 GLY A CA 1
ATOM 3493 C C . GLY A 1 409 ? -8.000 16.887 15.348 1.00 90.75 409 GLY A C 1
ATOM 3494 O O . GLY A 1 409 ? -8.644 17.934 15.270 1.00 90.75 409 GLY A O 1
ATOM 3495 N N . GLU A 1 410 ? -7.157 16.484 14.395 1.00 91.38 410 GLU A N 1
ATOM 3496 C CA . GLU A 1 410 ? -6.946 17.185 13.123 1.00 91.38 410 GLU A CA 1
ATOM 3497 C C . GLU A 1 410 ? -7.972 16.773 12.055 1.00 91.38 410 GLU A C 1
ATOM 3499 O O . GLU A 1 410 ? -7.899 17.249 10.923 1.00 91.38 410 GLU A O 1
ATOM 3504 N N . ASP A 1 411 ? -8.921 15.894 12.402 1.00 91.75 411 ASP A N 1
ATOM 3505 C CA . ASP A 1 411 ? -9.841 15.233 11.473 1.00 91.75 411 ASP A CA 1
ATOM 3506 C C . ASP A 1 411 ? -9.077 14.494 10.364 1.00 91.75 411 ASP A C 1
ATOM 3508 O O . ASP A 1 411 ? -9.480 14.442 9.197 1.00 91.75 411 ASP A O 1
ATOM 3512 N N . SER A 1 412 ? -7.912 13.938 10.724 1.00 93.38 412 SER A N 1
ATOM 3513 C CA . SER A 1 412 ? -7.100 13.156 9.805 1.00 93.38 412 SER A CA 1
ATOM 3514 C C . SER A 1 412 ? -6.358 12.006 10.482 1.00 93.38 412 SER A C 1
ATOM 3516 O O . SER A 1 412 ? -5.851 12.131 11.591 1.00 93.38 412 SER A O 1
ATOM 3518 N N . VAL A 1 413 ? -6.280 10.866 9.795 1.00 93.69 413 VAL A N 1
ATOM 3519 C CA . VAL A 1 413 ? -5.605 9.653 10.282 1.00 93.69 413 VAL A CA 1
ATOM 3520 C C . VAL A 1 413 ? -4.469 9.292 9.343 1.00 93.69 413 VAL A C 1
ATOM 3522 O O . VAL A 1 413 ? -4.692 9.165 8.141 1.00 93.69 413 VAL A O 1
ATOM 3525 N N . ASN A 1 414 ? -3.256 9.080 9.859 1.00 92.25 414 ASN A N 1
ATOM 3526 C CA . ASN A 1 414 ? -2.143 8.641 9.017 1.00 92.25 414 ASN A CA 1
ATOM 3527 C C . ASN A 1 414 ? -2.297 7.174 8.595 1.00 92.25 414 ASN A C 1
ATOM 3529 O O . ASN A 1 414 ? -2.753 6.324 9.359 1.00 92.25 414 ASN A O 1
ATOM 3533 N N . VAL A 1 415 ? -1.807 6.847 7.396 1.00 91.88 415 VAL A N 1
ATOM 3534 C CA . VAL A 1 415 ? -1.780 5.467 6.870 1.00 91.88 415 VAL A CA 1
ATOM 3535 C C . VAL A 1 415 ? -1.056 4.509 7.818 1.00 91.88 415 VAL A C 1
ATOM 3537 O O . VAL A 1 415 ? -1.505 3.385 8.028 1.00 91.88 415 VAL A O 1
ATOM 3540 N N . ALA A 1 416 ? 0.059 4.945 8.406 1.00 91.38 416 ALA A N 1
ATOM 3541 C CA . ALA A 1 416 ? 0.826 4.121 9.336 1.00 91.38 416 ALA A CA 1
ATOM 3542 C C . ALA A 1 416 ? 0.012 3.771 10.595 1.00 91.38 416 ALA A C 1
ATOM 3544 O O . ALA A 1 416 ? -0.027 2.603 10.981 1.00 91.38 416 ALA A O 1
ATOM 3545 N N . ASP A 1 417 ? -0.688 4.757 11.161 1.00 93.38 417 ASP A N 1
ATOM 3546 C CA . ASP A 1 417 ? -1.512 4.597 12.364 1.00 93.38 417 ASP A CA 1
ATOM 3547 C C . ASP A 1 417 ? -2.701 3.662 12.085 1.00 93.38 417 ASP A C 1
ATOM 3549 O O . ASP A 1 417 ? -3.022 2.790 12.894 1.00 93.38 417 ASP A O 1
ATOM 3553 N N . PHE A 1 418 ? -3.295 3.756 10.886 1.00 94.50 418 PHE A N 1
ATOM 3554 C CA . PHE A 1 418 ? -4.309 2.805 10.425 1.00 94.50 418 PHE A CA 1
ATOM 3555 C C . PHE A 1 418 ? -3.783 1.361 10.431 1.00 94.50 418 PHE A C 1
ATOM 3557 O O . PHE A 1 418 ? -4.429 0.462 10.968 1.00 94.50 418 PHE A O 1
ATOM 3564 N N . PHE A 1 419 ? -2.602 1.112 9.859 1.00 93.62 419 PHE A N 1
ATOM 3565 C CA . PHE A 1 419 ? -2.029 -0.237 9.807 1.00 93.62 419 PHE A CA 1
ATOM 3566 C C . PHE A 1 419 ? -1.658 -0.792 11.176 1.00 93.62 419 PHE A C 1
ATOM 3568 O O . PHE A 1 419 ? -1.886 -1.976 11.441 1.00 93.62 419 PHE A O 1
ATOM 3575 N N . GLU A 1 420 ? -1.139 0.062 12.055 1.00 94.44 420 GLU A N 1
ATOM 3576 C CA . GLU A 1 420 ? -0.863 -0.300 13.440 1.00 94.44 420 GLU A CA 1
ATOM 3577 C C . GLU A 1 420 ? -2.149 -0.711 14.172 1.00 94.44 420 GLU A C 1
ATOM 3579 O O . GLU A 1 420 ? -2.177 -1.756 14.825 1.00 94.44 420 GLU A O 1
ATOM 3584 N N . PHE A 1 421 ? -3.243 0.030 13.977 1.00 95.19 421 PHE A N 1
ATOM 3585 C CA . PHE A 1 421 ? -4.555 -0.288 14.546 1.00 95.19 421 PHE A CA 1
ATOM 3586 C C . PHE A 1 421 ? -5.141 -1.613 14.044 1.00 95.19 421 PHE A C 1
ATOM 3588 O O . PHE A 1 421 ? -5.663 -2.415 14.831 1.00 95.19 421 PHE A O 1
ATOM 3595 N N . ILE A 1 422 ? -5.016 -1.876 12.741 1.00 96.06 422 ILE A N 1
ATOM 3596 C CA . ILE A 1 422 ? -5.432 -3.145 12.133 1.00 96.06 422 ILE A CA 1
ATOM 3597 C C . ILE A 1 422 ? -4.514 -4.303 12.560 1.00 96.06 422 ILE A C 1
ATOM 3599 O O . ILE A 1 422 ? -4.950 -5.456 12.618 1.00 96.06 422 ILE A O 1
ATOM 3603 N N . GLY A 1 423 ? -3.259 -4.018 12.909 1.00 95.00 423 GLY A N 1
ATOM 3604 C CA . GLY A 1 423 ? -2.248 -5.024 13.220 1.00 95.00 423 GLY A CA 1
ATOM 3605 C C . GLY A 1 423 ? -1.732 -5.735 11.967 1.00 95.00 423 GLY A C 1
ATOM 3606 O O . GLY A 1 423 ? -1.512 -6.950 11.992 1.00 95.00 423 GLY A O 1
ATOM 3607 N N . GLU A 1 424 ? -1.588 -5.006 10.860 1.00 94.00 424 GLU A N 1
ATOM 3608 C CA . GLU A 1 424 ? -0.941 -5.463 9.622 1.00 94.00 424 GLU A CA 1
ATOM 3609 C C . GLU A 1 424 ? 0.274 -4.573 9.316 1.00 94.00 424 GLU A C 1
ATOM 3611 O O . GLU A 1 424 ? 0.259 -3.386 9.633 1.00 94.00 424 GLU A O 1
ATOM 3616 N N . PRO A 1 425 ? 1.350 -5.107 8.716 1.00 91.62 425 PRO A N 1
ATOM 3617 C CA . PRO A 1 425 ? 2.486 -4.288 8.323 1.00 91.62 425 PRO A CA 1
ATOM 3618 C C . PRO A 1 425 ? 2.115 -3.358 7.160 1.00 91.62 425 PRO A C 1
ATOM 3620 O O . PRO A 1 425 ? 1.496 -3.777 6.181 1.00 91.62 425 PRO A O 1
ATOM 3623 N N . CYS A 1 426 ? 2.575 -2.108 7.231 1.00 90.44 426 CYS A N 1
ATOM 3624 C CA . CYS A 1 426 ? 2.509 -1.174 6.110 1.00 90.44 426 CYS A CA 1
ATOM 3625 C C . CYS A 1 426 ? 3.528 -1.585 5.026 1.00 90.44 426 CYS A C 1
ATOM 3627 O O . CYS A 1 426 ? 4.691 -1.189 5.051 1.00 90.44 426 CYS A O 1
ATOM 3629 N N . SER A 1 427 ? 3.074 -2.410 4.088 1.00 87.50 427 SER A N 1
ATOM 3630 C CA . SER A 1 427 ? 3.767 -2.862 2.879 1.00 87.50 427 SER A CA 1
ATOM 3631 C C . SER A 1 427 ? 3.585 -1.924 1.673 1.00 87.50 427 SER A C 1
ATOM 3633 O O . SER A 1 427 ? 2.744 -1.016 1.668 1.00 87.50 427 SER A O 1
ATOM 3635 N N . LYS A 1 428 ? 4.326 -2.186 0.588 1.00 86.56 428 LYS A N 1
ATOM 3636 C CA . LYS A 1 428 ? 4.077 -1.532 -0.711 1.00 86.56 428 LYS A CA 1
ATOM 3637 C C . LYS A 1 428 ? 2.666 -1.801 -1.237 1.00 86.56 428 LYS A C 1
ATOM 3639 O O . LYS A 1 428 ? 2.046 -0.899 -1.791 1.00 86.56 428 LYS A O 1
ATOM 3644 N N . PHE A 1 429 ? 2.155 -3.015 -1.018 1.00 84.62 429 PHE A N 1
ATOM 3645 C CA . PHE A 1 429 ? 0.790 -3.386 -1.387 1.00 84.62 429 PHE A CA 1
ATOM 3646 C C . PHE A 1 429 ? -0.229 -2.490 -0.690 1.00 84.62 429 PHE A C 1
ATOM 3648 O O . PHE A 1 429 ? -1.141 -1.967 -1.321 1.00 84.62 429 PHE A O 1
ATOM 3655 N N . SER A 1 430 ? -0.055 -2.271 0.609 1.00 82.06 430 SER A N 1
ATOM 3656 C CA . SER A 1 430 ? -0.952 -1.394 1.338 1.00 82.06 430 SER A CA 1
ATOM 3657 C C . SER A 1 430 ? -0.908 0.041 0.835 1.00 82.06 430 SER A C 1
ATOM 3659 O O . SER A 1 430 ? -1.959 0.591 0.544 1.00 82.06 430 SER A O 1
ATOM 3661 N N . ALA A 1 431 ? 0.278 0.632 0.656 1.00 81.00 431 ALA A N 1
ATOM 3662 C CA . ALA A 1 431 ? 0.389 1.983 0.101 1.00 81.00 431 ALA A CA 1
ATOM 3663 C C . ALA A 1 431 ? -0.346 2.109 -1.249 1.00 81.00 431 ALA A C 1
ATOM 3665 O O . ALA A 1 431 ? -0.979 3.125 -1.523 1.00 81.00 431 ALA A O 1
ATOM 3666 N N . TRP A 1 432 ? -0.318 1.043 -2.051 1.00 80.00 432 TRP A N 1
ATOM 3667 C CA . TRP A 1 432 ? -1.060 0.948 -3.299 1.00 80.00 432 TRP A CA 1
ATOM 3668 C C . TRP A 1 432 ? -2.587 0.796 -3.119 1.00 80.00 432 TRP A C 1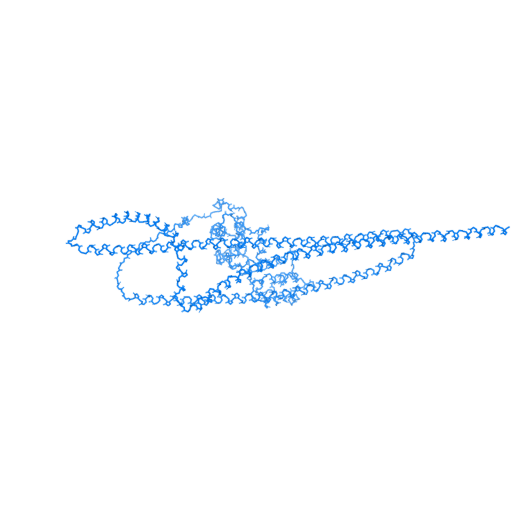
ATOM 3670 O O . TRP A 1 432 ? -3.357 1.487 -3.784 1.00 80.00 432 TRP A O 1
ATOM 3680 N N . LEU A 1 433 ? -3.062 -0.064 -2.211 1.00 83.31 433 LEU A N 1
ATOM 3681 C CA . LEU A 1 433 ? -4.500 -0.200 -1.914 1.00 83.31 433 LEU A CA 1
ATOM 3682 C C . LEU A 1 433 ? -5.107 1.166 -1.567 1.00 83.31 433 LEU A C 1
ATOM 3684 O O . LEU A 1 433 ? -6.233 1.500 -1.930 1.00 83.31 433 LEU A O 1
ATOM 3688 N N . PHE A 1 434 ? -4.297 1.964 -0.890 1.00 77.88 434 PHE A N 1
ATOM 3689 C CA . PHE A 1 434 ? -4.616 3.292 -0.429 1.00 77.88 434 PHE A CA 1
ATOM 3690 C C . PHE A 1 434 ? -4.562 4.368 -1.518 1.00 77.88 434 PHE A C 1
ATOM 3692 O O . PHE A 1 434 ? -5.407 5.262 -1.508 1.00 77.88 434 PHE A O 1
ATOM 3699 N N . SER A 1 435 ? -3.686 4.251 -2.519 1.00 77.50 435 SER A N 1
ATOM 3700 C CA . SER A 1 435 ? -3.763 5.126 -3.697 1.00 77.50 435 SER A CA 1
ATOM 3701 C C . SER A 1 435 ? -5.057 4.902 -4.491 1.00 77.50 435 SER A C 1
ATOM 3703 O O . SER A 1 435 ? -5.637 5.860 -4.999 1.00 77.50 435 SER A O 1
ATOM 3705 N N . CYS A 1 436 ? -5.592 3.675 -4.515 1.00 73.56 436 CYS A N 1
ATOM 3706 C CA . CYS A 1 436 ? -6.881 3.380 -5.160 1.00 73.56 436 CYS A CA 1
ATOM 3707 C C . CYS A 1 436 ? -8.087 4.003 -4.450 1.00 73.56 436 CYS A C 1
ATOM 3709 O O . CYS A 1 436 ? -9.109 4.280 -5.081 1.00 73.56 436 CYS A O 1
ATOM 3711 N N . ALA A 1 437 ? -7.971 4.284 -3.152 1.00 70.94 437 ALA A N 1
ATOM 3712 C CA . ALA A 1 437 ? -8.984 5.016 -2.399 1.00 70.94 437 ALA A CA 1
ATOM 3713 C C . ALA A 1 437 ? -8.959 6.539 -2.668 1.00 70.94 437 ALA A C 1
ATOM 3715 O O . ALA A 1 437 ? -9.637 7.280 -1.963 1.00 70.94 437 ALA A O 1
ATOM 3716 N N . HIS A 1 438 ? -8.247 6.987 -3.715 1.00 67.19 438 HIS A N 1
ATOM 3717 C CA . HIS A 1 438 ? -8.094 8.386 -4.139 1.00 67.19 438 HIS A CA 1
ATOM 3718 C C . HIS A 1 438 ? -7.301 9.254 -3.153 1.00 67.19 438 HIS A C 1
ATOM 3720 O O . HIS A 1 438 ? -7.581 10.438 -2.965 1.00 67.19 438 HIS A O 1
ATOM 3726 N N . LEU A 1 439 ? -6.263 8.676 -2.547 1.00 60.97 439 LEU A N 1
ATOM 3727 C CA . LEU A 1 439 ? -5.218 9.466 -1.910 1.00 60.97 439 LEU A CA 1
ATOM 3728 C C . LEU A 1 439 ? -4.223 9.945 -2.956 1.00 60.97 439 LEU A C 1
ATOM 3730 O O . LEU A 1 439 ? -3.209 9.293 -3.211 1.00 60.97 439 LEU A O 1
ATOM 3734 N N . ASP A 1 440 ? -4.485 11.102 -3.543 1.00 59.22 440 ASP A N 1
ATOM 3735 C CA . ASP A 1 440 ? -3.526 11.759 -4.430 1.00 59.22 440 ASP A CA 1
ATOM 3736 C C . ASP A 1 440 ? -2.301 12.232 -3.626 1.00 59.22 440 ASP A C 1
ATOM 3738 O O . ASP A 1 440 ? -2.217 13.372 -3.173 1.00 59.22 440 ASP A O 1
ATOM 3742 N N . GLY A 1 441 ? -1.359 11.318 -3.369 1.00 63.88 441 GLY A N 1
ATOM 3743 C CA . GLY A 1 441 ? -0.088 11.588 -2.690 1.00 63.88 441 GLY A CA 1
ATOM 3744 C C . GLY A 1 441 ? -0.188 11.956 -1.205 1.00 63.88 441 GLY A C 1
ATOM 3745 O O . GLY A 1 441 ? 0.832 12.289 -0.600 1.00 63.88 441 GLY A O 1
ATOM 3746 N N . LYS A 1 442 ? -1.380 11.899 -0.600 1.00 76.50 442 LYS A N 1
ATOM 3747 C CA . LYS A 1 442 ? -1.578 12.180 0.828 1.00 76.50 442 LYS A CA 1
ATOM 3748 C C . LYS A 1 442 ? -1.186 10.981 1.690 1.00 76.50 442 LYS A C 1
ATOM 3750 O O . LYS A 1 442 ? -1.463 9.834 1.354 1.00 76.50 442 LYS A O 1
ATOM 3755 N N . THR A 1 443 ? -0.562 11.261 2.831 1.00 86.38 443 THR A N 1
ATOM 3756 C CA . THR A 1 443 ? -0.183 10.257 3.842 1.00 86.38 443 THR A CA 1
ATOM 3757 C C . THR A 1 443 ? -1.238 10.072 4.933 1.00 86.38 443 THR A C 1
ATOM 3759 O O . THR A 1 443 ? -1.030 9.265 5.841 1.00 86.38 443 THR A O 1
ATOM 3762 N N . SER A 1 444 ? -2.346 10.813 4.856 1.00 90.88 444 SER A N 1
ATOM 3763 C CA . SER A 1 444 ? -3.451 10.781 5.810 1.00 90.88 444 SER A CA 1
ATOM 3764 C C . SER A 1 444 ? -4.816 10.838 5.118 1.00 90.88 444 SER A C 1
ATOM 3766 O O . SER A 1 444 ? -4.923 11.316 3.987 1.00 90.88 444 SER A O 1
ATOM 3768 N N . PHE A 1 445 ? -5.839 10.336 5.812 1.00 89.56 445 PHE A N 1
ATOM 3769 C CA . PHE A 1 445 ? -7.245 10.299 5.396 1.00 89.56 445 PHE A CA 1
ATOM 3770 C C . PHE A 1 445 ? -8.063 11.258 6.230 1.00 89.56 445 PHE A C 1
ATOM 3772 O O . PHE A 1 445 ? -7.937 11.218 7.452 1.00 89.56 445 PHE A O 1
ATOM 3779 N N . ASN A 1 446 ? -8.977 11.999 5.612 1.00 94.00 446 ASN A N 1
ATOM 3780 C CA . ASN A 1 446 ? -10.121 12.526 6.364 1.00 94.00 446 ASN A CA 1
ATOM 3781 C C . ASN A 1 446 ? -11.127 11.404 6.686 1.00 94.00 446 ASN A C 1
ATOM 3783 O O . ASN A 1 446 ? -11.068 10.302 6.125 1.00 94.00 446 ASN A O 1
ATOM 3787 N N . PHE A 1 447 ? -12.095 11.685 7.560 1.00 95.75 447 PHE A N 1
ATOM 3788 C CA . PHE A 1 447 ? -13.087 10.688 7.969 1.00 95.75 447 PHE A CA 1
ATOM 3789 C C . PHE A 1 447 ? -13.909 10.106 6.803 1.00 95.75 447 PHE A C 1
ATOM 3791 O O . PHE A 1 447 ? -14.300 8.934 6.815 1.00 95.75 447 PHE A O 1
ATOM 3798 N N . THR A 1 448 ? -14.140 10.892 5.750 1.00 95.31 448 THR A N 1
ATOM 3799 C CA . THR A 1 448 ? -14.886 10.432 4.571 1.00 95.31 448 THR A CA 1
ATOM 3800 C C . THR A 1 448 ? -14.101 9.418 3.747 1.00 95.31 448 THR A C 1
ATOM 3802 O O . THR A 1 448 ? -14.639 8.378 3.373 1.00 95.31 448 THR A O 1
ATOM 3805 N N . GLU A 1 449 ? -12.823 9.693 3.491 1.00 93.69 449 GLU A N 1
ATOM 3806 C CA . GLU A 1 449 ? -11.913 8.786 2.787 1.00 93.69 449 GLU A CA 1
ATOM 3807 C C . GLU A 1 449 ? -11.709 7.493 3.585 1.00 93.69 449 GLU A C 1
ATOM 3809 O O . GLU A 1 449 ? -11.762 6.401 3.016 1.00 93.69 449 GLU A O 1
ATOM 3814 N N . TYR A 1 450 ? -11.570 7.611 4.908 1.00 94.75 450 TYR A N 1
ATOM 3815 C CA . TYR A 1 450 ? -11.507 6.477 5.826 1.00 94.75 450 TYR A CA 1
ATOM 3816 C C . TYR A 1 450 ? -12.760 5.594 5.735 1.00 94.75 450 TYR A C 1
ATOM 3818 O O . TYR A 1 450 ? -12.655 4.384 5.528 1.00 94.75 450 TYR A O 1
ATOM 3826 N N . THR A 1 451 ? -13.950 6.195 5.824 1.00 95.88 451 THR A N 1
ATOM 3827 C CA . THR A 1 451 ? -15.231 5.475 5.735 1.00 95.88 451 THR A CA 1
ATOM 3828 C C . THR A 1 451 ? -15.376 4.768 4.391 1.00 95.88 451 THR A C 1
ATOM 3830 O O . THR A 1 451 ? -15.709 3.584 4.347 1.00 95.88 451 THR A O 1
ATOM 3833 N N . ASN A 1 452 ? -15.079 5.472 3.294 1.00 94.38 452 ASN A N 1
ATOM 3834 C CA . ASN A 1 452 ? -15.161 4.921 1.946 1.00 94.38 452 ASN A CA 1
ATOM 3835 C C . ASN A 1 452 ? -14.214 3.729 1.767 1.00 94.38 452 ASN A C 1
ATOM 3837 O O . ASN A 1 452 ? -14.625 2.707 1.229 1.00 94.38 452 ASN A O 1
ATOM 3841 N N . LEU A 1 453 ? -12.976 3.818 2.257 1.00 93.88 453 LEU A N 1
ATOM 3842 C CA . LEU A 1 453 ? -12.031 2.705 2.217 1.00 93.88 453 LEU A CA 1
ATOM 3843 C C . LEU A 1 453 ? -12.526 1.504 3.031 1.00 93.88 453 LEU A C 1
ATOM 3845 O O . LEU A 1 453 ? -12.510 0.383 2.522 1.00 93.88 453 LEU A O 1
ATOM 3849 N N . VAL A 1 454 ? -12.927 1.718 4.289 1.00 95.81 454 VAL A N 1
ATOM 3850 C CA . VAL A 1 454 ? -13.373 0.631 5.173 1.00 95.81 454 VAL A CA 1
ATOM 3851 C C . VAL A 1 454 ? -14.575 -0.080 4.556 1.00 95.81 454 VAL A C 1
ATOM 3853 O O . VAL A 1 454 ? -14.566 -1.307 4.456 1.00 95.81 454 VAL A O 1
ATOM 3856 N N . ALA A 1 455 ? -15.569 0.673 4.080 1.00 95.94 455 ALA A N 1
ATOM 3857 C CA . ALA A 1 455 ? -16.747 0.115 3.427 1.00 95.94 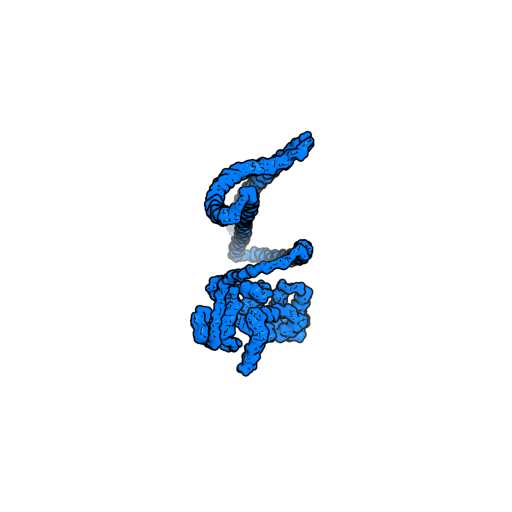455 ALA A CA 1
ATOM 3858 C C . ALA A 1 455 ? -16.390 -0.614 2.123 1.00 95.94 455 ALA A C 1
ATOM 3860 O O . ALA A 1 455 ? -16.794 -1.763 1.944 1.00 95.94 455 ALA A O 1
ATOM 3861 N N . LEU A 1 456 ? -15.570 -0.001 1.259 1.00 94.38 456 LEU A N 1
ATOM 3862 C CA . LEU A 1 456 ? -15.110 -0.598 0.004 1.00 94.38 456 LEU A CA 1
ATOM 3863 C C . LEU A 1 456 ? -14.428 -1.944 0.261 1.00 94.38 456 LEU A C 1
ATOM 3865 O O . LEU A 1 456 ? -14.867 -2.968 -0.254 1.00 94.38 456 LEU A O 1
ATOM 3869 N N . VAL A 1 457 ? -13.395 -1.974 1.106 1.00 95.06 457 VAL A N 1
ATOM 3870 C CA . VAL A 1 457 ? -12.642 -3.206 1.368 1.00 95.06 457 VAL A CA 1
ATOM 3871 C C . VAL A 1 457 ? -13.531 -4.258 2.028 1.00 95.06 457 VAL A C 1
ATOM 3873 O O . VAL A 1 457 ? -13.452 -5.428 1.659 1.00 95.06 457 VAL A O 1
ATOM 3876 N N . CYS A 1 458 ? -14.402 -3.884 2.968 1.00 96.56 458 CYS A N 1
ATOM 3877 C CA . CYS A 1 458 ? -15.278 -4.838 3.646 1.00 96.56 458 CYS A CA 1
ATOM 3878 C C . CYS A 1 458 ? -16.365 -5.432 2.737 1.00 96.56 458 CYS A C 1
ATOM 3880 O O . CYS A 1 458 ? -16.710 -6.603 2.905 1.00 96.56 458 CYS A O 1
ATOM 3882 N N . LEU A 1 459 ? -16.900 -4.667 1.788 1.00 96.50 459 LEU A N 1
ATOM 3883 C CA . LEU A 1 459 ? -18.010 -5.112 0.942 1.00 96.50 459 LEU A CA 1
ATOM 3884 C C . LEU A 1 459 ? -17.563 -5.806 -0.345 1.00 96.50 459 LEU A C 1
ATOM 3886 O O . LEU A 1 459 ? -18.356 -6.527 -0.942 1.00 96.50 459 LEU A O 1
ATOM 3890 N N . MET A 1 460 ? -16.301 -5.653 -0.751 1.00 95.44 460 MET A N 1
ATOM 3891 C CA . MET A 1 460 ? -15.785 -6.318 -1.947 1.00 95.44 460 MET A CA 1
ATOM 3892 C C . MET A 1 460 ? -15.830 -7.845 -1.839 1.00 95.44 460 MET A C 1
ATOM 3894 O O . MET A 1 460 ? -15.364 -8.446 -0.860 1.00 95.44 460 MET A O 1
ATOM 3898 N N . GLY A 1 461 ? -16.353 -8.473 -2.893 1.00 96.12 461 GLY A N 1
ATOM 3899 C CA . GLY A 1 461 ? -16.320 -9.914 -3.060 1.00 96.12 461 GLY A CA 1
ATOM 3900 C C . GLY A 1 461 ? -14.907 -10.426 -3.331 1.00 96.12 461 GLY A C 1
ATOM 3901 O O . GLY A 1 461 ? -13.956 -9.671 -3.549 1.00 96.12 461 GLY A O 1
ATOM 3902 N N . ARG A 1 462 ? -14.763 -11.754 -3.353 1.00 95.81 462 ARG A N 1
ATOM 3903 C CA . ARG A 1 462 ? -13.474 -12.394 -3.647 1.00 95.81 462 ARG A CA 1
ATOM 3904 C C . ARG A 1 462 ? -12.939 -11.976 -5.018 1.00 95.81 462 ARG A C 1
ATOM 3906 O O . ARG A 1 462 ? -11.774 -11.604 -5.120 1.00 95.81 462 ARG A O 1
ATOM 3913 N N . ASP A 1 463 ? -13.783 -12.022 -6.045 1.00 96.50 463 ASP A N 1
ATOM 3914 C CA . ASP A 1 463 ? -13.394 -11.663 -7.409 1.00 96.50 463 ASP A CA 1
ATOM 3915 C C . ASP A 1 463 ? -13.104 -10.165 -7.544 1.00 96.50 463 ASP A C 1
ATOM 3917 O O . ASP A 1 463 ? -12.152 -9.805 -8.232 1.00 96.50 463 ASP A O 1
ATOM 3921 N N . ASP A 1 464 ? -13.830 -9.301 -6.831 1.00 95.56 464 ASP A N 1
ATOM 3922 C CA . ASP A 1 464 ? -13.573 -7.858 -6.831 1.00 95.56 464 ASP A CA 1
ATOM 3923 C C . ASP A 1 464 ? -12.223 -7.528 -6.202 1.00 95.56 464 ASP A C 1
ATOM 3925 O O . ASP A 1 464 ? -11.467 -6.729 -6.751 1.00 95.56 464 ASP A O 1
ATOM 3929 N N . LEU A 1 465 ? -11.873 -8.177 -5.086 1.00 95.31 465 LEU A N 1
ATOM 3930 C CA . LEU A 1 465 ? -10.546 -8.035 -4.483 1.00 95.31 465 LEU A CA 1
ATOM 3931 C C . LEU A 1 465 ? -9.443 -8.521 -5.426 1.00 95.31 465 LEU A C 1
ATOM 3933 O O . LEU A 1 465 ? -8.384 -7.903 -5.500 1.00 95.31 465 LEU A O 1
ATOM 3937 N N . LEU A 1 466 ? -9.677 -9.599 -6.178 1.00 95.75 466 LEU A N 1
ATOM 3938 C CA . LEU A 1 466 ? -8.722 -10.051 -7.191 1.00 95.75 466 LEU A CA 1
ATOM 3939 C C . LEU A 1 466 ? -8.627 -9.071 -8.366 1.00 95.75 466 LEU A C 1
ATOM 3941 O O . LEU A 1 466 ? -7.524 -8.848 -8.859 1.00 95.75 466 LEU A O 1
ATOM 3945 N N . ARG A 1 467 ? -9.737 -8.465 -8.808 1.00 95.19 467 ARG A N 1
ATOM 3946 C CA . ARG A 1 467 ? -9.723 -7.405 -9.835 1.00 95.19 467 ARG A CA 1
ATOM 3947 C C . ARG A 1 467 ? -8.962 -6.186 -9.348 1.00 95.19 467 ARG A C 1
ATOM 3949 O O . ARG A 1 467 ? -8.159 -5.642 -10.094 1.00 95.19 467 ARG A O 1
ATOM 3956 N N . LEU A 1 468 ? -9.167 -5.805 -8.091 1.00 92.44 468 LEU A N 1
ATOM 3957 C CA . LEU A 1 468 ? -8.422 -4.740 -7.438 1.00 92.44 468 LEU A CA 1
ATOM 3958 C C . LEU A 1 468 ? -6.920 -5.041 -7.489 1.00 92.44 468 LEU A C 1
ATOM 3960 O O . LEU A 1 468 ? -6.169 -4.221 -8.004 1.00 92.44 468 LEU A O 1
ATOM 3964 N N . LEU A 1 469 ? -6.502 -6.242 -7.068 1.00 93.25 469 LEU A N 1
ATOM 3965 C CA . LEU A 1 469 ? -5.107 -6.691 -7.176 1.00 93.25 469 LEU A CA 1
ATOM 3966 C C . LEU A 1 469 ? -4.569 -6.677 -8.611 1.00 93.25 469 LEU A C 1
ATOM 3968 O O . LEU A 1 469 ? -3.414 -6.343 -8.843 1.00 93.25 469 LEU A O 1
ATOM 3972 N N . PHE A 1 470 ? -5.380 -7.072 -9.585 1.00 93.81 470 PHE A N 1
ATOM 3973 C CA . PHE A 1 470 ? -4.963 -7.099 -10.982 1.00 93.81 470 PHE A CA 1
ATOM 3974 C C . PHE A 1 470 ? -4.725 -5.678 -11.512 1.00 93.81 470 PHE A C 1
ATOM 3976 O O . PHE A 1 470 ? -3.647 -5.373 -12.025 1.00 93.81 470 PHE A O 1
ATOM 3983 N N . CYS A 1 471 ? -5.694 -4.785 -11.295 1.00 91.88 471 CYS A N 1
ATOM 3984 C CA . CYS A 1 471 ? -5.596 -3.371 -11.639 1.00 91.88 471 CYS A CA 1
ATOM 3985 C C . CYS A 1 471 ? -4.461 -2.657 -10.888 1.00 91.88 471 CYS A C 1
ATOM 3987 O O . CYS A 1 471 ? -4.010 -1.610 -11.346 1.00 91.88 471 CYS A O 1
ATOM 3989 N N . SER A 1 472 ? -3.969 -3.204 -9.765 1.00 88.31 472 SER A N 1
ATOM 3990 C CA . SER A 1 472 ? -2.799 -2.638 -9.081 1.00 88.31 472 SER A CA 1
ATOM 3991 C C . SER A 1 472 ? -1.554 -2.616 -9.902 1.00 88.31 472 SER A C 1
ATOM 3993 O O . SER A 1 472 ? -0.756 -1.681 -9.848 1.00 88.31 472 SER A O 1
ATOM 3995 N N . VAL A 1 473 ? -1.344 -3.759 -10.525 1.00 90.50 473 VAL A N 1
ATOM 3996 C CA . VAL A 1 473 ? -0.075 -4.121 -11.108 1.00 90.50 473 VAL A CA 1
ATOM 3997 C C . VAL A 1 473 ? -0.051 -3.572 -12.530 1.00 90.50 473 VAL A C 1
ATOM 3999 O O . VAL A 1 473 ? 0.989 -3.125 -13.013 1.00 90.50 473 VAL A O 1
ATOM 4002 N N . ASP A 1 474 ? -1.220 -3.513 -13.167 1.00 91.75 474 ASP A N 1
ATOM 4003 C CA . ASP A 1 474 ? -1.439 -2.886 -14.462 1.00 91.75 474 ASP A CA 1
ATOM 4004 C C . ASP A 1 474 ? -1.561 -1.352 -14.368 1.00 91.75 474 ASP A C 1
ATOM 4006 O O . ASP A 1 474 ? -2.582 -0.754 -14.708 1.00 91.75 474 ASP A O 1
ATOM 4010 N N . GLN A 1 475 ? -0.498 -0.691 -13.900 1.00 86.56 475 GLN A N 1
ATOM 4011 C CA . GLN A 1 475 ? -0.447 0.777 -13.805 1.00 86.56 475 GLN A CA 1
ATOM 4012 C C . GLN A 1 475 ? -0.625 1.467 -15.168 1.00 86.56 475 GLN A C 1
ATOM 4014 O O . GLN A 1 475 ? -1.147 2.579 -15.237 1.00 86.56 475 GLN A O 1
ATOM 4019 N N . GLU A 1 476 ? -0.216 0.796 -16.246 1.00 90.31 476 GLU A N 1
ATOM 4020 C CA . GLU A 1 476 ? -0.345 1.271 -17.627 1.00 90.31 476 GLU A CA 1
ATOM 4021 C C . GLU A 1 476 ? -1.763 1.088 -18.196 1.00 90.31 476 GLU A C 1
ATOM 4023 O O . GLU A 1 476 ? -2.049 1.597 -19.277 1.00 90.31 476 GLU A O 1
ATOM 4028 N N . LYS A 1 477 ? -2.670 0.417 -17.465 1.00 91.25 477 LYS A N 1
ATOM 4029 C CA . LYS A 1 477 ? -4.047 0.108 -17.893 1.00 91.25 477 LYS A CA 1
ATOM 4030 C C . LYS A 1 477 ? -4.095 -0.646 -19.226 1.00 91.25 477 LYS A C 1
ATOM 4032 O O . LYS A 1 477 ? -4.994 -0.444 -20.042 1.00 91.25 477 LYS A O 1
ATOM 4037 N N . ASN A 1 478 ? -3.129 -1.532 -19.439 1.00 90.06 478 ASN A N 1
ATOM 4038 C CA . ASN A 1 478 ? -2.995 -2.342 -20.640 1.00 90.06 478 ASN A CA 1
ATOM 4039 C C . ASN A 1 478 ? -4.018 -3.487 -20.716 1.00 90.06 478 ASN A C 1
ATOM 4041 O O . ASN A 1 478 ? -4.124 -4.131 -21.759 1.00 90.06 478 ASN A O 1
ATOM 4045 N N . THR A 1 479 ? -4.769 -3.751 -19.641 1.00 92.69 479 THR A N 1
ATOM 4046 C CA . THR A 1 479 ? -5.701 -4.877 -19.425 1.00 92.69 479 THR A CA 1
ATOM 4047 C C . THR A 1 479 ? -5.036 -6.255 -19.307 1.00 92.69 479 THR A C 1
ATOM 4049 O O . THR A 1 479 ? -5.718 -7.275 -19.196 1.00 92.69 479 THR A O 1
ATOM 4052 N N . PHE A 1 480 ? -3.702 -6.301 -19.281 1.00 92.75 480 PHE A N 1
ATOM 4053 C CA . PHE A 1 480 ? -2.900 -7.512 -19.110 1.00 92.75 480 PHE A CA 1
ATOM 4054 C C . PHE A 1 480 ? -1.656 -7.230 -18.264 1.00 92.75 480 PHE A C 1
ATOM 4056 O O . PHE A 1 480 ? -1.147 -6.113 -18.243 1.00 92.75 480 PHE A O 1
ATOM 4063 N N . LEU A 1 481 ? -1.123 -8.268 -17.619 1.00 92.56 481 LEU A N 1
ATOM 4064 C CA . LEU A 1 481 ? 0.145 -8.217 -16.896 1.00 92.56 481 LEU A CA 1
ATOM 4065 C C . LEU A 1 481 ? 1.269 -8.834 -17.729 1.00 92.56 481 LEU A C 1
ATOM 4067 O O . LEU A 1 481 ? 1.142 -9.944 -18.253 1.00 92.56 481 LEU A O 1
ATOM 4071 N N . SER A 1 482 ? 2.382 -8.116 -17.823 1.00 92.44 482 SER A N 1
ATOM 4072 C CA . SER A 1 482 ? 3.664 -8.644 -18.294 1.00 92.44 482 SER A CA 1
ATOM 4073 C C . SER A 1 482 ? 4.298 -9.584 -17.261 1.00 92.44 482 SER A C 1
ATOM 4075 O O . SER A 1 482 ? 3.893 -9.646 -16.094 1.00 92.44 482 SER A O 1
ATOM 4077 N N . LYS A 1 483 ? 5.336 -10.314 -17.680 1.00 90.56 483 LYS A N 1
ATOM 4078 C CA . LYS A 1 483 ? 6.114 -11.182 -16.786 1.00 90.56 483 LYS A CA 1
ATOM 4079 C C . LYS A 1 483 ? 6.753 -10.382 -15.656 1.00 90.56 483 LYS A C 1
ATOM 4081 O O . LYS A 1 483 ? 6.755 -10.819 -14.508 1.00 90.56 483 LYS A O 1
ATOM 4086 N N . GLU A 1 484 ? 7.288 -9.214 -15.985 1.00 92.06 484 GLU A N 1
ATOM 4087 C CA . GLU A 1 484 ? 7.943 -8.292 -15.064 1.00 92.06 484 GLU A CA 1
ATOM 4088 C C . GLU A 1 484 ? 6.958 -7.814 -13.996 1.00 92.06 484 GLU A C 1
ATOM 4090 O O . GLU A 1 484 ? 7.239 -7.939 -12.803 1.00 92.06 484 GLU A O 1
ATOM 4095 N N . GLN A 1 485 ? 5.768 -7.389 -14.425 1.00 93.12 485 GLN A N 1
ATOM 4096 C CA . GLN A 1 485 ? 4.662 -6.999 -13.551 1.00 93.12 485 GLN A CA 1
ATOM 4097 C C . GLN A 1 485 ? 4.219 -8.138 -12.625 1.00 93.12 485 GLN A C 1
ATOM 4099 O O . GLN A 1 485 ? 4.054 -7.931 -11.424 1.00 93.12 485 GLN A O 1
ATOM 4104 N N . TRP A 1 486 ? 4.080 -9.364 -13.138 1.00 92.69 486 TRP A N 1
ATOM 4105 C CA . TRP A 1 486 ? 3.756 -10.521 -12.299 1.00 92.69 486 TRP A CA 1
ATOM 4106 C C . TRP A 1 486 ? 4.838 -10.814 -11.249 1.00 92.69 486 TRP A C 1
ATOM 4108 O O . TRP A 1 486 ? 4.529 -11.076 -10.085 1.00 92.69 486 TRP A O 1
ATOM 4118 N N . MET A 1 487 ? 6.115 -10.768 -11.638 1.00 92.38 487 MET A N 1
ATOM 4119 C CA . MET A 1 487 ? 7.227 -10.985 -10.708 1.00 92.38 487 MET A CA 1
ATOM 4120 C C . MET A 1 487 ? 7.250 -9.929 -9.603 1.00 92.38 487 MET A C 1
ATOM 4122 O O . MET A 1 487 ? 7.446 -10.268 -8.433 1.00 92.38 487 MET A O 1
ATOM 4126 N N . GLU A 1 488 ? 7.026 -8.666 -9.965 1.00 92.31 488 GLU A N 1
ATOM 4127 C CA . GLU A 1 488 ? 6.916 -7.567 -9.013 1.00 92.31 488 GLU A CA 1
ATOM 4128 C C . GLU A 1 488 ? 5.720 -7.758 -8.074 1.00 92.31 488 GLU A C 1
ATOM 4130 O O . GLU A 1 488 ? 5.889 -7.676 -6.858 1.00 92.31 488 GLU A O 1
ATOM 4135 N N . PHE A 1 489 ? 4.550 -8.114 -8.606 1.00 93.00 489 PHE A N 1
ATOM 4136 C CA . PHE A 1 489 ? 3.355 -8.417 -7.820 1.00 93.00 489 PHE A CA 1
ATOM 4137 C C . PHE A 1 489 ? 3.607 -9.505 -6.772 1.00 93.00 489 PHE A C 1
ATOM 4139 O O . PHE A 1 489 ? 3.377 -9.288 -5.581 1.00 93.00 489 PHE A O 1
ATOM 4146 N N . VAL A 1 490 ? 4.142 -10.659 -7.184 1.00 93.69 490 VAL A N 1
ATOM 4147 C CA . VAL A 1 490 ? 4.450 -11.764 -6.263 1.00 93.69 490 VAL A CA 1
ATOM 4148 C C . VAL A 1 490 ? 5.476 -11.326 -5.212 1.00 93.69 490 VAL A C 1
ATOM 4150 O O . VAL A 1 490 ? 5.348 -11.680 -4.039 1.00 93.69 490 VAL A O 1
ATOM 4153 N N . SER A 1 491 ? 6.476 -10.533 -5.605 1.00 92.00 491 SER A N 1
ATOM 4154 C CA . SER A 1 491 ? 7.483 -9.983 -4.693 1.00 92.00 491 SER A CA 1
ATOM 4155 C C . SER A 1 491 ? 6.867 -9.044 -3.650 1.00 92.00 491 SER A C 1
ATOM 4157 O O . SER A 1 491 ? 7.185 -9.161 -2.470 1.00 92.00 491 SER A O 1
ATOM 4159 N N . ILE A 1 492 ? 5.971 -8.143 -4.063 1.00 91.69 492 ILE A N 1
ATOM 4160 C CA . ILE A 1 492 ? 5.277 -7.195 -3.182 1.00 91.69 492 ILE A CA 1
ATOM 4161 C C . ILE A 1 492 ? 4.352 -7.932 -2.209 1.00 91.69 492 ILE A C 1
ATOM 4163 O O . ILE A 1 492 ? 4.413 -7.697 -1.004 1.00 91.69 492 ILE A O 1
ATOM 4167 N N . MET A 1 493 ? 3.526 -8.853 -2.708 1.00 91.94 493 MET A N 1
ATOM 4168 C CA . MET A 1 493 ? 2.563 -9.570 -1.869 1.00 91.94 493 MET A CA 1
ATOM 4169 C C . MET A 1 493 ? 3.240 -10.492 -0.851 1.00 91.94 493 MET A C 1
ATOM 4171 O O . MET A 1 493 ? 2.700 -10.730 0.224 1.00 91.94 493 MET A O 1
ATOM 4175 N N . THR A 1 494 ? 4.436 -11.000 -1.159 1.00 90.69 494 THR A N 1
ATOM 4176 C CA . THR A 1 494 ? 5.164 -11.924 -0.274 1.00 90.69 494 THR A CA 1
ATOM 4177 C C . THR A 1 494 ? 6.282 -11.263 0.537 1.00 90.69 494 THR A C 1
ATOM 4179 O O . THR A 1 494 ? 7.014 -11.967 1.228 1.00 90.69 494 THR A O 1
ATOM 4182 N N . GLU A 1 495 ? 6.402 -9.928 0.513 1.00 89.00 495 GLU A N 1
ATOM 4183 C CA . GLU A 1 495 ? 7.485 -9.172 1.171 1.00 89.00 495 GLU A CA 1
ATOM 4184 C C . GLU A 1 495 ? 7.619 -9.490 2.671 1.00 89.00 495 GLU A C 1
ATOM 4186 O O . GLU A 1 495 ? 8.729 -9.662 3.178 1.00 89.00 495 GLU A O 1
ATOM 4191 N N . TYR A 1 496 ? 6.489 -9.619 3.369 1.00 87.25 496 TYR A N 1
ATOM 4192 C CA . TYR A 1 496 ? 6.428 -9.892 4.811 1.00 87.25 496 TYR A CA 1
ATOM 4193 C C . TYR A 1 496 ? 6.062 -11.344 5.140 1.00 87.25 496 TYR A C 1
ATOM 4195 O O . TYR A 1 496 ? 5.887 -11.692 6.309 1.00 87.25 496 TYR A O 1
ATOM 4203 N N . GLU A 1 497 ? 5.960 -12.203 4.127 1.00 86.69 497 GLU A N 1
ATOM 4204 C CA . GLU A 1 497 ? 5.582 -13.601 4.298 1.00 86.69 497 GLU A CA 1
ATOM 4205 C C . GLU A 1 497 ? 6.828 -14.483 4.470 1.00 86.69 497 GLU A C 1
ATOM 4207 O O . GLU A 1 497 ? 7.867 -14.299 3.836 1.00 86.69 497 GLU A O 1
ATOM 4212 N N . THR A 1 498 ? 6.752 -15.494 5.336 1.00 80.75 498 THR A N 1
ATOM 4213 C CA . THR A 1 498 ? 7.914 -16.345 5.665 1.00 80.75 498 THR A CA 1
ATOM 4214 C C . THR A 1 498 ? 8.212 -17.419 4.604 1.00 80.75 498 THR A C 1
ATOM 4216 O O . THR A 1 498 ? 9.253 -18.085 4.648 1.00 80.75 498 THR A O 1
ATOM 4219 N N . ILE A 1 499 ? 7.330 -17.586 3.613 1.00 78.38 499 ILE A N 1
ATOM 4220 C CA . ILE A 1 499 ? 7.290 -18.746 2.711 1.00 78.38 499 ILE A CA 1
ATOM 4221 C C . ILE A 1 499 ? 8.129 -18.521 1.439 1.00 78.38 499 ILE A C 1
ATOM 4223 O O . ILE A 1 499 ? 7.632 -18.478 0.317 1.00 78.38 499 ILE A O 1
ATOM 4227 N N . THR A 1 500 ? 9.449 -18.435 1.599 1.00 71.50 500 THR A N 1
ATOM 4228 C CA . THR A 1 500 ? 10.375 -18.118 0.487 1.00 71.50 500 THR A CA 1
ATOM 4229 C C . THR A 1 500 ? 10.406 -19.136 -0.666 1.00 71.50 500 THR A C 1
ATOM 4231 O O . THR A 1 500 ? 10.670 -18.762 -1.812 1.00 71.50 500 THR A O 1
ATOM 4234 N N . HIS A 1 501 ? 10.169 -20.426 -0.399 1.00 69.62 501 HIS A N 1
ATOM 4235 C CA . HIS A 1 501 ? 10.178 -21.461 -1.442 1.00 69.62 501 HIS A CA 1
ATOM 4236 C C . HIS A 1 501 ? 8.941 -21.382 -2.344 1.00 69.62 501 HIS A C 1
ATOM 4238 O O . HIS A 1 501 ? 9.066 -21.540 -3.559 1.00 69.62 501 HIS A O 1
ATOM 4244 N N . ALA A 1 502 ? 7.778 -21.066 -1.773 1.00 77.31 502 ALA A N 1
ATOM 4245 C CA . ALA A 1 502 ? 6.534 -20.956 -2.522 1.00 77.31 502 ALA A CA 1
ATOM 4246 C C . ALA A 1 502 ? 6.536 -19.722 -3.440 1.00 77.31 502 ALA A C 1
ATOM 4248 O O . ALA A 1 502 ? 6.070 -19.813 -4.573 1.00 77.31 502 ALA A O 1
ATOM 4249 N N . THR A 1 503 ? 7.182 -18.622 -3.033 1.00 82.81 503 THR A N 1
ATOM 4250 C CA . THR A 1 503 ? 7.377 -17.426 -3.873 1.00 82.81 503 THR A CA 1
ATOM 4251 C C . THR A 1 503 ? 8.064 -17.751 -5.202 1.00 82.81 503 THR A C 1
ATOM 4253 O O . THR A 1 503 ? 7.621 -17.306 -6.258 1.00 82.81 503 THR A O 1
ATOM 4256 N N . LYS A 1 504 ? 9.126 -18.572 -5.193 1.00 86.44 504 LYS A N 1
ATOM 4257 C CA . LYS A 1 504 ? 9.821 -18.963 -6.435 1.00 86.44 504 LYS A CA 1
ATOM 4258 C C . LYS A 1 504 ? 8.934 -19.807 -7.345 1.00 86.44 504 LYS A C 1
ATOM 4260 O O . LYS A 1 504 ? 8.991 -19.642 -8.561 1.00 86.44 504 LYS A O 1
ATOM 4265 N N . SER A 1 505 ? 8.136 -20.699 -6.765 1.00 87.25 505 SER A N 1
ATOM 4266 C CA . SER A 1 505 ? 7.182 -21.513 -7.519 1.00 87.25 505 SER A CA 1
ATOM 4267 C C . SER A 1 505 ? 6.072 -20.656 -8.129 1.00 87.25 505 SER A C 1
ATOM 4269 O O . SER A 1 505 ? 5.765 -20.846 -9.299 1.00 87.25 505 SER A O 1
ATOM 4271 N N . ALA A 1 506 ? 5.553 -19.663 -7.399 1.00 86.88 506 ALA A N 1
ATOM 4272 C CA . ALA A 1 506 ? 4.577 -18.699 -7.913 1.00 86.88 506 ALA A CA 1
ATOM 4273 C C . ALA A 1 506 ? 5.154 -17.813 -9.032 1.00 86.88 506 ALA A C 1
ATOM 4275 O O . ALA A 1 506 ? 4.474 -17.527 -10.010 1.00 86.88 506 ALA A O 1
ATOM 4276 N N . ILE A 1 507 ? 6.431 -17.429 -8.956 1.00 87.25 507 ILE A N 1
ATOM 4277 C CA . ILE A 1 507 ? 7.097 -16.716 -10.059 1.00 87.25 507 ILE A CA 1
ATOM 4278 C C . ILE A 1 507 ? 7.167 -17.601 -11.313 1.00 87.25 507 ILE A C 1
ATOM 4280 O O . ILE A 1 507 ? 6.776 -17.170 -12.394 1.00 87.25 507 ILE A O 1
ATOM 4284 N N . ARG A 1 508 ? 7.597 -18.862 -11.167 1.00 87.31 508 ARG A N 1
ATOM 4285 C CA . ARG A 1 508 ? 7.661 -19.828 -12.283 1.00 87.31 508 ARG A CA 1
ATOM 4286 C C . ARG A 1 508 ? 6.286 -20.244 -12.803 1.00 87.31 508 ARG A C 1
ATOM 4288 O O . ARG A 1 508 ? 6.186 -20.741 -13.921 1.00 87.31 508 ARG A O 1
ATOM 4295 N N . ALA A 1 509 ? 5.232 -20.057 -12.012 1.00 83.75 509 ALA A N 1
ATOM 4296 C CA . ALA A 1 509 ? 3.864 -20.332 -12.423 1.00 83.75 509 ALA A CA 1
ATOM 4297 C C . ALA A 1 509 ? 3.477 -19.531 -13.670 1.00 83.75 509 ALA A C 1
ATOM 4299 O O . ALA A 1 509 ? 2.784 -20.059 -14.528 1.00 83.75 509 ALA A O 1
ATOM 4300 N N . PHE A 1 510 ? 3.980 -18.304 -13.809 1.00 83.31 510 PHE A N 1
ATOM 4301 C CA . PHE A 1 510 ? 3.727 -17.481 -14.990 1.00 83.31 510 PHE A CA 1
ATOM 4302 C C . PHE A 1 510 ? 4.222 -18.135 -16.281 1.00 83.31 510 PHE A C 1
ATOM 4304 O O . PHE A 1 510 ? 3.533 -18.092 -17.292 1.00 83.31 510 PHE A O 1
ATOM 4311 N N . GLU A 1 511 ? 5.392 -18.777 -16.236 1.00 81.75 511 GLU A N 1
ATOM 4312 C CA . GLU A 1 511 ? 5.970 -19.478 -17.388 1.00 81.75 511 GLU A CA 1
ATOM 4313 C C . GLU A 1 511 ? 5.191 -20.761 -17.697 1.00 81.75 511 GLU A C 1
ATOM 4315 O O . GLU A 1 511 ? 4.888 -21.030 -18.849 1.00 81.75 511 GLU A O 1
ATOM 4320 N N . ARG A 1 512 ? 4.824 -21.534 -16.665 1.00 78.56 512 ARG A N 1
ATOM 4321 C CA . ARG A 1 512 ? 4.152 -22.836 -16.837 1.00 78.56 512 ARG A CA 1
ATOM 4322 C C . ARG A 1 512 ? 2.686 -22.732 -17.235 1.00 78.56 512 ARG A C 1
ATOM 4324 O O . ARG A 1 512 ? 2.196 -23.546 -18.003 1.00 78.56 512 ARG A O 1
ATOM 4331 N N . TYR A 1 513 ? 1.970 -21.785 -16.643 1.00 72.44 513 TYR A N 1
ATOM 4332 C CA . TYR A 1 513 ? 0.522 -21.665 -16.785 1.00 72.44 513 TYR A CA 1
ATOM 4333 C C . TYR A 1 513 ? 0.114 -20.568 -17.768 1.00 72.44 513 TYR A C 1
ATOM 4335 O O . TYR A 1 513 ? -1.049 -20.526 -18.165 1.00 72.44 513 TYR A O 1
ATOM 4343 N N . GLY A 1 514 ? 1.058 -19.712 -18.179 1.00 65.38 514 GLY A N 1
ATOM 4344 C CA . GLY A 1 514 ? 0.846 -18.729 -19.235 1.00 65.38 514 GLY A CA 1
ATOM 4345 C C . GLY A 1 514 ? 0.354 -19.398 -20.516 1.00 65.38 514 GLY A C 1
ATOM 4346 O O . GLY A 1 514 ? -0.726 -19.064 -20.990 1.00 65.38 514 GLY A O 1
ATOM 4347 N N . GLU A 1 515 ? 1.077 -20.415 -20.994 1.00 67.00 515 GLU A N 1
ATOM 4348 C CA . GLU A 1 515 ? 0.740 -21.170 -22.213 1.00 67.00 515 GLU A CA 1
ATOM 4349 C C . GLU A 1 515 ? -0.633 -21.859 -22.142 1.00 67.00 515 GLU A C 1
ATOM 4351 O O . GLU A 1 515 ? -1.356 -21.901 -23.133 1.00 67.00 515 GLU A O 1
ATOM 4356 N N . VAL A 1 516 ? -1.026 -22.354 -20.964 1.00 71.12 516 VAL A N 1
ATOM 4357 C CA . VAL A 1 516 ? -2.241 -23.167 -20.781 1.00 71.12 516 VAL A CA 1
ATOM 4358 C C . VAL A 1 516 ? -3.511 -22.317 -20.638 1.00 71.12 516 VAL A C 1
ATOM 4360 O O . VAL A 1 516 ? -4.589 -22.743 -21.047 1.00 71.12 516 VAL A O 1
ATOM 4363 N N . TYR A 1 517 ? -3.422 -21.115 -20.058 1.00 68.69 517 TYR A N 1
ATOM 4364 C CA . TYR A 1 517 ? -4.601 -20.326 -19.667 1.00 68.69 517 TYR A CA 1
ATOM 4365 C C . TYR A 1 517 ? -4.860 -19.074 -20.512 1.00 68.69 517 TYR A C 1
ATOM 4367 O O . TYR A 1 517 ? -5.512 -18.144 -20.035 1.00 68.69 517 TYR A O 1
ATOM 4375 N N . GLY A 1 518 ? -4.423 -19.074 -21.774 1.00 55.25 518 GLY A N 1
ATOM 4376 C CA . GLY A 1 518 ? -4.775 -18.025 -22.739 1.00 55.25 518 GLY A CA 1
ATOM 4377 C C . GLY A 1 518 ? -3.702 -16.958 -22.927 1.00 55.25 518 GLY A C 1
ATOM 4378 O O . GLY A 1 518 ? -4.012 -15.776 -23.064 1.00 55.25 518 GLY A O 1
ATOM 4379 N N . TYR A 1 519 ? -2.435 -17.366 -22.936 1.00 58.06 519 TYR A N 1
ATOM 4380 C CA . TYR A 1 519 ? -1.365 -16.546 -23.485 1.00 58.06 519 TYR A CA 1
ATOM 4381 C C . TYR A 1 519 ? -1.620 -16.223 -24.957 1.00 58.06 519 TYR A C 1
ATOM 4383 O O . TYR A 1 519 ? -1.772 -17.118 -25.786 1.00 58.06 519 TYR A O 1
ATOM 4391 N N . ASP A 1 520 ? -1.516 -14.946 -25.305 1.00 60.38 520 ASP A N 1
ATOM 4392 C CA . ASP A 1 520 ? -1.057 -14.595 -26.646 1.00 60.38 520 ASP A CA 1
ATOM 4393 C C . ASP A 1 520 ? 0.450 -14.920 -26.750 1.00 60.38 520 ASP A C 1
ATOM 4395 O O . ASP A 1 520 ? 1.163 -14.920 -25.739 1.00 60.38 520 ASP A O 1
ATOM 4399 N N . ARG A 1 521 ? 0.981 -15.114 -27.965 1.00 60.44 521 ARG A N 1
ATOM 4400 C CA . ARG A 1 521 ? 2.409 -15.398 -28.258 1.00 60.44 521 ARG A CA 1
ATOM 4401 C C . ARG A 1 521 ? 3.393 -14.345 -27.696 1.00 60.44 521 ARG A C 1
ATOM 4403 O O . ARG A 1 521 ? 4.600 -14.476 -27.860 1.00 60.44 521 ARG A O 1
ATOM 4410 N N . LYS A 1 522 ? 2.886 -13.283 -27.058 1.00 67.25 522 LYS A N 1
ATOM 4411 C CA . LYS A 1 522 ? 3.594 -12.097 -26.554 1.00 67.25 522 LYS A CA 1
ATOM 4412 C C . LYS A 1 522 ? 3.699 -12.008 -25.026 1.00 67.25 522 LYS A C 1
ATOM 4414 O O . LYS A 1 522 ? 3.989 -10.931 -24.517 1.00 67.25 522 LYS A O 1
ATOM 4419 N N . HIS A 1 523 ? 3.464 -13.089 -24.288 1.00 77.25 523 HIS A N 1
ATOM 4420 C CA . HIS A 1 523 ? 3.644 -13.116 -22.830 1.00 77.25 523 HIS A CA 1
ATOM 4421 C C . HIS A 1 523 ? 2.708 -12.211 -22.006 1.00 77.25 523 HIS A C 1
ATOM 4423 O O . HIS A 1 523 ? 3.138 -11.561 -21.052 1.00 77.25 523 HIS A O 1
ATOM 4429 N N . LYS A 1 524 ? 1.418 -12.177 -22.360 1.00 88.25 524 LYS A N 1
ATOM 4430 C CA . LYS A 1 524 ? 0.403 -11.324 -21.718 1.00 88.25 524 LYS A CA 1
ATOM 4431 C C . LYS A 1 524 ? -0.540 -12.139 -20.830 1.00 88.25 524 LYS A C 1
ATOM 4433 O O . LYS A 1 524 ? -1.135 -13.103 -21.305 1.00 88.25 524 LYS A O 1
ATOM 4438 N N . LEU A 1 525 ? -0.701 -11.742 -19.566 1.00 90.44 525 LEU A N 1
ATOM 4439 C CA . LEU A 1 525 ? -1.600 -12.388 -18.604 1.00 90.44 525 LEU A CA 1
ATOM 4440 C C . LEU A 1 525 ? -2.859 -11.546 -18.356 1.00 90.44 525 LEU A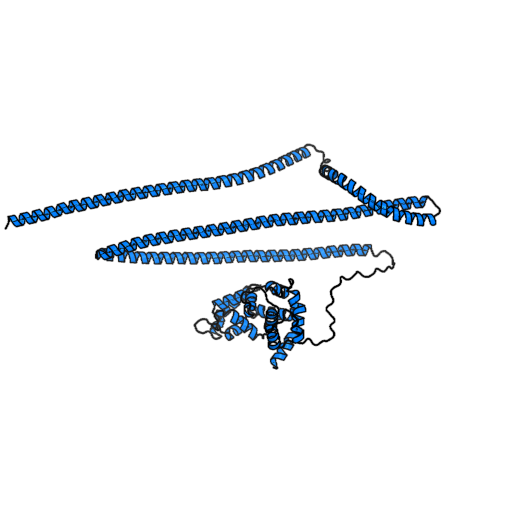 C 1
ATOM 4442 O O . LEU A 1 525 ? -2.800 -10.525 -17.675 1.00 90.44 525 LEU A O 1
ATOM 4446 N N . PHE A 1 526 ? -4.004 -11.997 -18.863 1.00 92.50 526 PHE A N 1
ATOM 4447 C CA . PHE A 1 526 ? -5.310 -11.376 -18.608 1.00 92.50 526 PHE A CA 1
ATOM 4448 C C . PHE A 1 526 ? -5.902 -11.795 -17.252 1.00 92.50 526 PHE A C 1
ATOM 4450 O O . PHE A 1 526 ? -5.427 -12.738 -16.614 1.00 92.50 526 PHE A O 1
ATOM 4457 N N . PHE A 1 527 ? -6.974 -11.122 -16.823 1.00 94.19 527 PHE A N 1
ATOM 4458 C CA . PHE A 1 527 ? -7.591 -11.330 -15.508 1.00 94.19 527 PHE A CA 1
ATOM 4459 C C . PHE A 1 527 ? -8.038 -12.781 -15.243 1.00 94.19 527 PHE A C 1
ATOM 4461 O O . PHE A 1 527 ? -7.791 -13.315 -14.161 1.00 94.19 527 PHE A O 1
ATOM 4468 N N . ASP A 1 528 ? -8.639 -13.461 -16.222 1.00 93.00 528 ASP A N 1
ATOM 4469 C CA . ASP A 1 528 ? -9.062 -14.857 -16.036 1.00 93.00 528 ASP A CA 1
ATOM 4470 C C . ASP A 1 528 ? -7.872 -15.807 -15.872 1.00 93.00 528 ASP A C 1
ATOM 4472 O O . ASP A 1 528 ? -7.902 -16.704 -15.025 1.00 93.00 528 ASP A O 1
ATOM 4476 N N . GLY A 1 529 ? -6.788 -15.566 -16.615 1.00 90.88 529 GLY A N 1
ATOM 4477 C CA . GLY A 1 529 ? -5.520 -16.265 -16.427 1.00 90.88 529 GLY A CA 1
ATOM 4478 C C . GLY A 1 529 ? -4.932 -15.988 -15.043 1.00 90.88 529 GLY A C 1
ATOM 4479 O O . GLY A 1 529 ? -4.527 -16.917 -14.351 1.00 90.88 529 GLY A O 1
ATOM 4480 N N . PHE A 1 530 ? -4.959 -14.734 -14.589 1.00 93.31 530 PHE A N 1
ATOM 4481 C CA . PHE A 1 530 ? -4.508 -14.340 -13.252 1.00 93.31 530 PHE A CA 1
ATOM 4482 C C . PHE A 1 530 ? -5.270 -15.085 -12.144 1.00 93.31 530 PHE A C 1
ATOM 4484 O O . PHE A 1 530 ? -4.641 -15.654 -11.249 1.00 93.31 530 PHE A O 1
ATOM 4491 N N . LYS A 1 531 ? -6.606 -15.184 -12.238 1.00 94.75 531 LYS A N 1
ATOM 4492 C CA . LYS A 1 531 ? -7.419 -15.980 -11.300 1.00 94.75 531 LYS A CA 1
ATOM 4493 C C . LYS A 1 531 ? -7.012 -17.454 -11.297 1.00 94.75 531 LYS A C 1
ATOM 4495 O O . LYS A 1 531 ? -6.817 -18.026 -10.224 1.00 94.75 531 LYS A O 1
ATOM 4500 N N . LYS A 1 532 ? -6.856 -18.060 -12.479 1.00 92.25 532 LYS A N 1
ATOM 4501 C CA . LYS A 1 532 ? -6.463 -19.473 -12.623 1.00 92.25 532 LYS A CA 1
ATOM 4502 C C . LYS A 1 532 ? -5.060 -19.742 -12.079 1.00 92.25 532 LYS A C 1
ATOM 4504 O O . LYS A 1 532 ? -4.862 -20.745 -11.405 1.00 92.25 532 LYS A O 1
ATOM 4509 N N . ILE A 1 533 ? -4.108 -18.830 -12.290 1.00 91.56 533 ILE A N 1
ATOM 4510 C CA . ILE A 1 533 ? -2.753 -18.940 -11.727 1.00 91.56 533 ILE A CA 1
ATOM 4511 C C . ILE A 1 533 ? -2.777 -18.824 -10.200 1.00 91.56 533 ILE A C 1
ATOM 4513 O O . ILE A 1 533 ? -2.017 -19.515 -9.531 1.00 91.56 533 ILE A O 1
ATOM 4517 N N . LEU A 1 534 ? -3.648 -18.000 -9.616 1.00 93.00 534 LEU A N 1
ATOM 4518 C CA . LEU A 1 534 ? -3.733 -17.859 -8.160 1.00 93.00 534 LEU A CA 1
ATOM 4519 C C . LEU A 1 534 ? -4.387 -19.051 -7.446 1.00 93.00 534 LEU A C 1
ATOM 4521 O O . LEU A 1 534 ? -4.134 -19.233 -6.256 1.00 93.00 534 LEU A O 1
ATOM 4525 N N . GLN A 1 535 ? -5.184 -19.878 -8.130 1.00 92.31 535 GLN A N 1
ATOM 4526 C CA . GLN A 1 535 ? -5.801 -21.072 -7.532 1.00 92.31 535 GLN A CA 1
ATOM 4527 C C . GLN A 1 535 ? -4.780 -22.037 -6.890 1.00 92.31 535 GLN A C 1
ATOM 4529 O O . GLN A 1 535 ? -4.975 -22.383 -5.724 1.00 92.31 535 GLN A O 1
ATOM 4534 N N . PRO A 1 536 ? -3.681 -22.439 -7.565 1.00 91.19 536 PRO A N 1
ATOM 4535 C CA . PRO A 1 536 ? -2.632 -23.260 -6.953 1.00 91.19 536 PRO A CA 1
ATOM 4536 C C . PRO A 1 536 ? -1.713 -22.492 -5.986 1.00 91.19 536 PRO A C 1
ATOM 4538 O O . PRO A 1 536 ? -0.987 -23.117 -5.214 1.00 91.19 536 PRO A O 1
ATOM 4541 N N . PHE A 1 537 ? -1.728 -21.153 -5.995 1.00 91.94 537 PHE A N 1
ATOM 4542 C CA . PHE A 1 537 ? -0.878 -20.315 -5.136 1.00 91.94 537 PHE A CA 1
ATOM 4543 C C . PHE A 1 537 ? -1.700 -19.307 -4.308 1.00 91.94 537 PHE A C 1
ATOM 4545 O O . PHE A 1 537 ? -1.444 -18.100 -4.368 1.00 91.94 537 PHE A O 1
ATOM 4552 N N . PRO A 1 538 ? -2.661 -19.766 -3.479 1.00 91.69 538 PRO A N 1
ATOM 4553 C CA . PRO A 1 538 ? -3.574 -18.875 -2.763 1.00 91.69 538 PRO A CA 1
ATOM 4554 C C . PRO A 1 538 ? -2.849 -17.964 -1.764 1.00 91.69 538 PRO A C 1
ATOM 4556 O O . PRO A 1 538 ? -3.318 -16.863 -1.485 1.00 91.69 538 PRO A O 1
ATOM 4559 N N . PHE A 1 539 ? -1.676 -18.375 -1.266 1.00 91.62 539 PHE A N 1
ATOM 4560 C CA . PHE A 1 539 ? -0.855 -17.566 -0.361 1.00 91.62 539 PHE A CA 1
ATOM 4561 C C . PHE A 1 539 ? -0.374 -16.248 -0.990 1.00 91.62 539 PHE A C 1
ATOM 4563 O O . PHE A 1 539 ? -0.074 -15.320 -0.251 1.00 91.62 539 PHE A O 1
ATOM 4570 N N . VAL A 1 540 ? -0.313 -16.138 -2.326 1.00 93.19 540 VAL A N 1
ATOM 4571 C CA . VAL A 1 540 ? 0.067 -14.886 -3.005 1.00 93.19 540 VAL A CA 1
ATOM 4572 C C . VAL A 1 540 ? -1.020 -13.828 -2.825 1.00 93.19 540 VAL A C 1
ATOM 4574 O O . VAL A 1 540 ? -0.714 -12.670 -2.575 1.00 93.19 540 VAL A O 1
ATOM 4577 N N . ALA A 1 541 ? -2.294 -14.218 -2.901 1.00 94.25 541 ALA A N 1
ATOM 4578 C CA . ALA A 1 541 ? -3.422 -13.313 -2.678 1.00 94.25 541 ALA A CA 1
ATOM 4579 C C . ALA A 1 541 ? -3.890 -13.288 -1.211 1.00 94.25 541 ALA A C 1
ATOM 4581 O O . ALA A 1 541 ? -4.699 -12.449 -0.829 1.00 94.25 541 ALA A O 1
ATOM 4582 N N . PHE A 1 542 ? -3.382 -14.175 -0.354 1.00 94.06 542 PHE A N 1
ATOM 4583 C CA . PHE A 1 542 ? -3.764 -14.232 1.057 1.00 94.06 542 PHE A CA 1
ATOM 4584 C C . PHE A 1 542 ? -3.628 -12.900 1.821 1.00 94.06 542 PHE A C 1
ATOM 4586 O O . PHE A 1 542 ? -4.535 -12.608 2.602 1.00 94.06 542 PHE A O 1
ATOM 4593 N N . PRO A 1 543 ? -2.601 -12.052 1.594 1.00 94.12 543 PRO A N 1
ATOM 4594 C CA . PRO A 1 543 ? -2.473 -10.784 2.311 1.00 94.12 543 PRO A CA 1
ATOM 4595 C C . PRO A 1 543 ? -3.687 -9.856 2.178 1.00 94.12 543 PRO A C 1
ATOM 4597 O O . PRO A 1 543 ? -4.097 -9.273 3.180 1.00 94.12 543 PRO A O 1
ATOM 4600 N N . ILE A 1 544 ? -4.318 -9.748 0.998 1.00 94.25 544 ILE A N 1
ATOM 4601 C CA . ILE A 1 544 ? -5.503 -8.883 0.841 1.00 94.25 544 ILE A CA 1
ATOM 4602 C C . ILE A 1 544 ? -6.732 -9.468 1.540 1.00 94.25 544 ILE A C 1
ATOM 4604 O O . ILE A 1 544 ? -7.493 -8.730 2.161 1.00 94.25 544 ILE A O 1
ATOM 4608 N N . PHE A 1 545 ? -6.900 -10.792 1.519 1.00 95.88 545 PHE A N 1
ATOM 4609 C CA . PHE A 1 545 ? -8.006 -11.450 2.218 1.00 95.88 545 PHE A CA 1
ATOM 4610 C C . PHE A 1 545 ? -7.838 -11.365 3.738 1.00 95.88 545 PHE A C 1
ATOM 4612 O O . PHE A 1 545 ? -8.802 -11.104 4.455 1.00 95.88 545 PHE A O 1
ATOM 4619 N N . ARG A 1 546 ? -6.603 -11.516 4.234 1.00 95.69 546 ARG A N 1
ATOM 4620 C CA . ARG A 1 546 ? -6.260 -11.325 5.648 1.00 95.69 546 ARG A CA 1
ATOM 4621 C C . ARG A 1 546 ? -6.510 -9.884 6.087 1.00 95.69 546 ARG A C 1
ATOM 4623 O O . ARG A 1 546 ? -7.115 -9.668 7.135 1.00 95.69 546 ARG A O 1
ATOM 4630 N N . LEU A 1 547 ? -6.093 -8.912 5.273 1.00 95.06 547 LEU A N 1
ATOM 4631 C CA . LEU A 1 547 ? -6.344 -7.496 5.524 1.00 95.06 547 LEU A CA 1
ATOM 4632 C C . LEU A 1 547 ? -7.848 -7.204 5.580 1.00 95.06 547 LEU A C 1
ATOM 4634 O O . LEU A 1 547 ? -8.308 -6.602 6.546 1.00 95.06 547 LEU A O 1
ATOM 4638 N N . GLN A 1 548 ? -8.627 -7.693 4.608 1.00 96.50 548 GLN A N 1
ATOM 4639 C CA . GLN A 1 548 ? -10.084 -7.554 4.615 1.00 96.50 548 GLN A CA 1
ATOM 4640 C C . GLN A 1 548 ? -10.699 -8.149 5.889 1.00 96.50 548 GLN A C 1
ATOM 4642 O O . GLN A 1 548 ? -11.524 -7.496 6.526 1.00 96.50 548 GLN A O 1
ATOM 4647 N N . ALA A 1 549 ? -10.307 -9.365 6.278 1.00 97.38 549 ALA A N 1
ATOM 4648 C CA . ALA A 1 549 ? -10.830 -10.022 7.474 1.00 97.38 549 ALA A CA 1
ATOM 4649 C C . ALA A 1 549 ? -10.552 -9.204 8.745 1.00 97.38 549 ALA A C 1
ATOM 4651 O O . ALA A 1 549 ? -11.462 -8.984 9.543 1.00 97.38 549 ALA A O 1
ATOM 4652 N N . LYS A 1 550 ? -9.332 -8.675 8.896 1.00 97.19 550 LYS A N 1
ATOM 4653 C CA . LYS A 1 550 ? -8.969 -7.830 10.042 1.00 97.19 550 LYS A CA 1
ATOM 4654 C C . LYS A 1 550 ? -9.695 -6.490 10.050 1.00 97.19 550 LYS A C 1
ATOM 4656 O O . LYS A 1 550 ? -10.118 -6.041 11.111 1.00 97.19 550 LYS A O 1
ATOM 4661 N N . ILE A 1 551 ? -9.884 -5.858 8.889 1.00 96.56 551 ILE A N 1
ATOM 4662 C CA . ILE A 1 551 ? -10.688 -4.632 8.792 1.00 96.56 551 ILE A CA 1
ATOM 4663 C C . ILE A 1 551 ? -12.138 -4.942 9.184 1.00 96.56 551 ILE A C 1
ATOM 4665 O O . ILE A 1 551 ? -12.709 -4.217 9.996 1.00 96.56 551 ILE A O 1
ATOM 4669 N N . LYS A 1 552 ? -12.722 -6.051 8.713 1.00 97.44 552 LYS A N 1
ATOM 4670 C CA . LYS A 1 552 ? -14.069 -6.469 9.133 1.00 97.44 552 LYS A CA 1
ATOM 4671 C C . LYS A 1 552 ? -14.154 -6.646 10.647 1.00 97.44 552 LYS A C 1
ATOM 4673 O O . LYS A 1 552 ? -15.065 -6.098 11.262 1.00 97.44 552 LYS A O 1
ATOM 4678 N N . GLU A 1 553 ? -13.200 -7.366 11.234 1.00 97.06 553 GLU A N 1
ATOM 4679 C CA . GLU A 1 553 ? -13.136 -7.664 12.668 1.00 97.06 553 GLU A CA 1
ATOM 4680 C C . GLU A 1 553 ? -13.008 -6.404 13.538 1.00 97.06 553 GLU A C 1
ATOM 4682 O O . GLU A 1 553 ? -13.735 -6.264 14.517 1.00 97.06 553 GLU A O 1
ATOM 4687 N N . LYS A 1 554 ? -12.122 -5.470 13.169 1.00 96.81 554 LYS A N 1
ATOM 4688 C CA . LYS A 1 554 ? -11.789 -4.289 13.984 1.00 96.81 554 LYS A CA 1
ATOM 4689 C C . LYS A 1 554 ? -12.871 -3.212 14.055 1.00 96.81 554 LYS A C 1
ATOM 4691 O O . LYS A 1 554 ? -12.829 -2.406 14.979 1.00 96.81 554 LYS A O 1
ATOM 4696 N N . HIS A 1 555 ? -13.803 -3.181 13.105 1.00 95.62 555 HIS A N 1
ATOM 4697 C CA . HIS A 1 555 ? -14.833 -2.138 13.042 1.00 95.62 555 HIS A CA 1
ATOM 4698 C C . HIS A 1 555 ? -16.189 -2.649 13.555 1.00 95.62 555 HIS A C 1
ATOM 4700 O O . HIS A 1 555 ? -16.588 -2.336 14.674 1.00 95.62 555 HIS A O 1
ATOM 4706 N N . PHE A 1 556 ? -16.891 -3.477 12.775 1.00 96.62 556 PHE A N 1
ATOM 4707 C CA . PHE A 1 556 ? -18.250 -3.942 13.109 1.00 96.62 556 PHE A CA 1
ATOM 4708 C C . PHE A 1 556 ? -18.397 -5.465 13.222 1.00 96.62 556 PHE A C 1
ATOM 4710 O O . PHE A 1 556 ? -19.460 -5.964 13.596 1.00 96.62 556 PHE A O 1
ATOM 4717 N N . GLY A 1 557 ? -17.339 -6.214 12.916 1.00 97.12 557 GLY A N 1
ATOM 4718 C CA . GLY A 1 557 ? -17.360 -7.669 12.844 1.00 97.12 557 GLY A CA 1
ATOM 4719 C C . GLY A 1 557 ? -17.961 -8.203 11.541 1.00 97.12 557 GLY A C 1
ATOM 4720 O O . GLY A 1 557 ? -18.680 -7.526 10.808 1.00 97.12 557 GLY A O 1
ATOM 4721 N N . GLU A 1 558 ? -17.674 -9.468 11.244 1.00 96.56 558 GLU A N 1
ATOM 4722 C CA . GLU A 1 558 ? -18.053 -10.104 9.976 1.00 96.56 558 GLU A CA 1
ATOM 4723 C C . GLU A 1 558 ? -19.574 -10.193 9.766 1.00 96.56 558 GLU A C 1
ATOM 4725 O O . GLU A 1 558 ? -20.055 -10.023 8.646 1.00 96.56 558 GLU A O 1
ATOM 4730 N N . LYS A 1 559 ? -20.339 -10.423 10.844 1.00 97.50 559 LYS A N 1
ATOM 4731 C CA . LYS A 1 559 ? -21.805 -10.550 10.787 1.00 97.50 559 LYS A CA 1
ATOM 4732 C C . LYS A 1 559 ? -22.472 -9.285 10.245 1.00 97.50 559 LYS A C 1
ATOM 4734 O O . LYS A 1 559 ? -23.374 -9.386 9.422 1.00 97.50 559 LYS A O 1
ATOM 4739 N N . TYR A 1 560 ? -22.003 -8.116 10.675 1.00 97.69 560 TYR A N 1
ATOM 4740 C CA . TYR A 1 560 ? -22.534 -6.832 10.226 1.00 97.69 560 TYR A CA 1
ATOM 4741 C C . TYR A 1 560 ? -22.273 -6.612 8.732 1.00 97.69 560 TYR A C 1
ATOM 4743 O O . TYR A 1 560 ? -23.198 -6.360 7.965 1.00 97.69 560 TYR A O 1
ATOM 4751 N N . TRP A 1 561 ? -21.029 -6.805 8.285 1.00 97.56 561 TRP A N 1
ATOM 4752 C CA . TRP A 1 561 ? -20.675 -6.609 6.877 1.00 97.56 561 TRP A CA 1
ATOM 4753 C C . TRP A 1 561 ? -21.373 -7.606 5.945 1.00 97.56 561 TRP A C 1
ATOM 4755 O O . TRP A 1 561 ? -21.740 -7.246 4.828 1.00 97.56 561 TRP A O 1
ATOM 4765 N N . LYS A 1 562 ? -21.618 -8.841 6.408 1.00 96.75 562 LYS A N 1
ATOM 4766 C CA . LYS A 1 562 ? -22.458 -9.815 5.693 1.00 96.75 562 LYS A CA 1
ATOM 4767 C C . LYS A 1 562 ? -23.909 -9.344 5.564 1.00 96.75 562 LYS A C 1
ATOM 4769 O O . LYS A 1 562 ? -24.496 -9.518 4.499 1.00 96.75 562 LYS A O 1
ATOM 4774 N N . ALA A 1 563 ? -24.474 -8.728 6.604 1.00 97.25 563 ALA A N 1
ATOM 4775 C CA . ALA A 1 563 ? -25.829 -8.181 6.555 1.00 97.25 563 ALA A CA 1
ATOM 4776 C C . ALA A 1 563 ? -25.946 -7.040 5.530 1.00 97.25 563 ALA A C 1
ATOM 4778 O O . ALA A 1 563 ? -26.863 -7.063 4.711 1.00 97.25 563 ALA A O 1
ATOM 4779 N N . ILE A 1 564 ? -24.980 -6.112 5.497 1.00 97.00 564 ILE A N 1
ATOM 4780 C CA . ILE A 1 564 ? -24.943 -5.049 4.476 1.00 97.00 564 ILE A CA 1
ATOM 4781 C C . ILE A 1 564 ? -24.779 -5.630 3.076 1.00 97.00 564 ILE A C 1
ATOM 4783 O O . ILE A 1 564 ? -25.526 -5.268 2.176 1.00 97.00 564 ILE A O 1
ATOM 4787 N N . SER A 1 565 ? -23.839 -6.558 2.883 1.00 96.38 565 SER A N 1
ATOM 4788 C CA . SER A 1 565 ? -23.638 -7.194 1.577 1.00 96.38 565 SER A CA 1
ATOM 4789 C C . SER A 1 565 ? -24.905 -7.902 1.086 1.00 96.38 565 SER A C 1
ATOM 4791 O O . SER A 1 565 ? -25.212 -7.833 -0.098 1.00 96.38 565 SER A O 1
ATOM 4793 N N . THR A 1 566 ? -25.668 -8.523 1.992 1.00 96.31 566 THR A N 1
ATOM 4794 C CA . THR A 1 566 ? -26.952 -9.161 1.661 1.00 96.31 566 THR A CA 1
ATOM 4795 C C . THR A 1 566 ? -28.022 -8.128 1.302 1.00 96.31 566 THR A C 1
ATOM 4797 O O . THR A 1 566 ? -28.792 -8.354 0.373 1.00 96.31 566 THR A O 1
ATOM 4800 N N . LYS A 1 567 ? -28.072 -6.993 2.015 1.00 95.38 567 LYS A N 1
ATOM 4801 C CA . LYS A 1 567 ? -28.972 -5.867 1.716 1.00 95.38 567 LYS A CA 1
ATOM 4802 C C . LYS A 1 567 ? -28.699 -5.323 0.309 1.00 95.38 567 LYS A C 1
ATOM 4804 O O . LYS A 1 567 ? -29.599 -5.325 -0.513 1.00 95.38 567 LYS A O 1
ATOM 4809 N N . LEU A 1 568 ? -27.437 -5.016 0.004 1.00 94.44 568 LEU A N 1
ATOM 4810 C CA . LEU A 1 568 ? -27.009 -4.492 -1.300 1.00 94.44 568 LEU A CA 1
ATOM 4811 C C . LEU A 1 568 ? -27.170 -5.472 -2.469 1.00 94.44 568 LEU A C 1
ATOM 4813 O O . LEU A 1 568 ? -27.139 -5.043 -3.609 1.00 94.44 568 LEU A O 1
ATOM 4817 N N . SER A 1 569 ? -27.269 -6.780 -2.213 1.00 92.62 569 SER A N 1
ATOM 4818 C CA . SER A 1 569 ? -27.516 -7.774 -3.271 1.00 92.62 569 SER A CA 1
ATOM 4819 C C . SER A 1 569 ? -28.995 -7.950 -3.627 1.00 92.62 569 SER A C 1
ATOM 4821 O O . SER A 1 569 ? -29.303 -8.647 -4.591 1.00 92.62 569 SER A O 1
ATOM 4823 N N . LYS A 1 570 ? -29.900 -7.416 -2.796 1.00 89.75 570 LYS A N 1
ATOM 4824 C CA . LYS A 1 570 ? -31.354 -7.484 -3.003 1.00 89.75 570 LYS A CA 1
ATOM 4825 C C . LYS A 1 570 ? -31.900 -6.257 -3.730 1.00 89.75 570 LYS A C 1
ATOM 4827 O O . LYS A 1 570 ? -32.946 -6.380 -4.362 1.00 89.75 570 LYS A O 1
ATOM 4832 N N . ASP A 1 571 ? -31.211 -5.131 -3.582 1.00 68.69 571 ASP A N 1
ATOM 4833 C CA . ASP A 1 571 ? -31.440 -3.888 -4.317 1.00 68.69 571 ASP A CA 1
ATOM 4834 C C . ASP A 1 571 ? -30.737 -3.961 -5.681 1.00 68.69 571 ASP A C 1
ATOM 4836 O O . ASP A 1 571 ? -31.317 -3.455 -6.670 1.00 68.69 571 ASP A O 1
#

InterPro domains:
  IPR000048 IQ motif, EF-hand binding site [PF00612] (79-93)
  IPR000048 IQ motif, EF-hand binding site [PF00612] (141-154)
  IPR011992 EF-hand domain pair [SSF47473] (402-536)

pLDDT: mean 76.48, std 17.76, range [33.72, 97.88]

Solvent-accessible surface area (backbone atoms only — not comparable to full-atom values): 31886 Å² total; per-residue (Å²): 113,71,71,62,53,52,50,52,50,50,52,54,50,50,48,52,54,52,49,53,51,51,53,49,52,50,52,53,52,50,53,50,53,49,52,56,49,51,53,54,49,51,52,51,52,52,52,49,53,52,50,48,54,51,47,51,50,50,52,49,49,51,53,48,51,50,48,49,49,51,48,51,52,50,48,48,52,48,50,50,50,46,49,51,51,48,52,49,47,54,51,47,49,52,56,61,74,46,86,59,94,78,59,80,69,45,62,65,46,56,60,40,49,68,52,41,58,63,45,49,59,54,44,52,56,49,48,56,54,48,46,55,53,47,52,56,54,46,50,54,56,45,51,55,50,46,55,58,48,64,75,72,61,94,66,77,71,66,55,56,54,54,53,52,50,52,53,53,54,51,52,53,52,52,50,53,53,49,52,55,50,53,55,51,52,50,51,52,52,52,50,52,52,51,52,53,52,49,51,52,52,52,52,52,51,53,52,50,51,52,51,52,51,51,52,51,51,52,52,51,51,52,52,50,54,51,52,49,54,49,50,52,51,52,50,54,53,46,55,53,49,51,50,52,49,52,57,49,61,72,66,68,45,68,68,58,54,55,53,49,54,52,51,50,53,51,49,53,53,50,54,52,51,52,50,50,51,53,49,50,51,52,54,50,51,50,51,51,50,56,49,50,52,52,51,50,53,53,52,48,52,49,50,53,52,51,50,52,50,52,51,52,50,50,52,53,53,50,52,54,49,51,54,52,50,53,52,51,52,52,54,54,51,68,69,56,78,78,70,79,93,77,90,81,90,80,82,85,79,83,75,77,85,69,85,70,78,79,85,71,74,89,67,80,61,41,68,73,68,44,65,79,40,89,80,53,49,74,68,39,57,50,44,28,62,76,62,70,50,52,52,56,53,54,53,47,48,39,65,71,49,47,56,69,57,24,81,80,70,73,65,43,33,43,58,65,59,52,25,60,73,59,70,49,83,86,43,72,55,51,61,50,60,45,42,75,61,68,38,86,86,55,66,55,33,42,65,45,49,46,50,46,43,55,50,50,55,50,58,50,48,74,67,52,51,49,48,52,57,49,56,62,60,29,75,84,68,73,74,40,35,45,66,67,42,49,46,50,48,52,49,49,51,41,67,88,52,90,60,67,71,58,52,56,51,54,52,50,40,55,70,69,45,33,74,76,51,66,40,53,102,78,58,41,40,36,68,70,32,51,54,60,61,37,66,88,39,51,73,56,58,37,58,62,55,53,49,33,51,38,55,26,54,75,72,72,27,61,71,50,47,51,50,42,47,53,53,66,72,73,110

Nearest PDB structures (foldseek):
  5x9a-assembly1_B  TM=5.615E-01  e=1.375E-04  Ciona intestinalis
  7rro-assembly1_I4  TM=5.674E-01  e=2.564E-04  Bos taurus
  7rro-assembly1_I3  TM=5.547E-01  e=3.886E-04  Bos taurus

Radius of gyration: 45.81 Å; Cα contacts (8 Å, |Δi|>4): 208; chains: 1; bounding box: 101×55×171 Å

Foldseek 3Di:
DVVVVVVVVVVVVVVVVVVVVVVVVVVVVVVVVVVVVVVVVVVVVVVVVVVVVVVVVVVCVVVVVVVVVVVVVVVVVVVVVVVVVVVVVVVVVVVVVPPDPPCVVCVCVVVCVVVVVVVVVVCVVVVVVVCVVCVVVCCVVVVVVVVVDVVPDDDDPVVVVVVVVVVVVVVVVVVVVVVVVVVVVVVVVVVVVVVVVVVVVVVVVVVVVVVVVVVVVVVVVVVVVVVVVVVVVVVVVVVVVVVVVVVVVVVVPPVVVVVVVVVVVVVVVVVVVVVVVVVVVVVVVVVVVVVVVVVVVVVVVVVVVVVVVVVVVVVVVVVVVVVVVVVVVVVVVVVPPPDDDDDDDDDDDDDDDDPDDDPPPPDQQQPVNVVVDPLDDPLLVVLCVVLVNGNVLLVLQCPQPVVVQPPVPPQKHFLCSVCVLLVHDPFPVSVLLLVVLVPPVDRIDHSSSVSNSLSVLQLDDPLRLLVSLQVSLPVVVPQWDALVSQLVLLCRLCVPPPCVVLSVVLSCLLVVQCVVQDHDPRSTHHSSSSVVSCVVPVSSSVVSVSSNQSSQPSRPHSVVSVVSSVVVVVD